Protein AF-A0A525DCR3-F1 (afdb_monomer)

Mean predicted aligned error: 10.6 Å

Sequence (416 aa):
MSKVKSFQLIMIAMVILIFFPLIGQSKVKDMDNLKAPDVISIDLPAPPSSNEMPSVDFLHALHNEAADGKCAECHLEKEGTFVFKFKRTDTAPTMELYHDNCISCHIKTGDAGKKSGPLAAECRSCHGRELAPAQTAWKKITFDKSLHALHEQSKDIKPLDTSHTDNCSACHHKFNTKTKQTYYVQGEEESCAYCHKATDADDIRAIRHASHDSCVACHVRLRNQEVAAGPISCKGCHEAGEQAKIKVVKDIPRMKRNQPDEAFMAGMASKSDTPKYLMNPVAFNHKRHETTVESCKACHHDTLKKCSECHTPKGDDNGKFVRLEQAMHMGGKSQSCIGCHDNMTRNADCAGCHDLMPKGRMDDDSCVTCHNIENNRVVIDGKIQKASAKQTVAMRSGKYTRVKTDQIPETVVIGE

Secondary structure (DSSP, 8-state):
--SSHHHHHHHHHHHHTTS---------TTTTTT-SS-EEEE-PPPPTT--PPPPEEEEHHHHHHHTTT-GGGTEEEETTEEEEEET-SSSPP-HHHHHHHHHHHHHHHHHTTS-----TT-HHHHBT------TTS-------HHHHHHHHT-TTS--SSTT-SSSGGGT--EEETTTTEEE--TT----GGGTS-SS-BTTB--HHHHHIIIIIHHHHHHHHTT------SHHHHH-HHHHTTSPPPSS-----SS--SEEEE--BS-SSSS--BSS--EEEEHHHHHHHSS-GGGT-SS-SS-GGGT--TT--GGGTT--HHHHHH-TT-TTSHHHHHHHHTTSHHHHHHHTTS------HHHHHHH--S--SS----HHHHHHHHHHHHHH------PPPGGGS-S------

Nearest PDB structures (foldseek):
  2cvc-assembly1_A  TM=9.173E-01  e=3.046E-35  Nitratidesulfovibrio vulgaris
  1h29-assembly4_D  TM=9.185E-01  e=2.573E-34  Nitratidesulfovibrio vulgaris str. Hildenborough
  1h29-assembly2_B  TM=9.254E-01  e=8.193E-33  Nitratidesulfovibrio vulgaris str. Hildenborough
  1h29-assembly3_C  TM=9.110E-01  e=2.751E-32  Nitratidesulfovibrio vulgaris str. Hildenborough
  1gws-assembly1_A  TM=9.218E-01  e=1.037E-31  Nitratidesulfovibrio vulgaris str. Hildenborough

pLDDT: mean 84.81, std 15.51, range [33.75, 97.25]

Solvent-accessible surface area (backbone atoms only — not comparable to full-atom values): 25406 Å² total; per-residue (Å²): 137,89,83,70,74,68,62,58,56,54,55,54,58,54,54,61,66,72,70,55,73,81,83,77,73,76,70,65,86,61,67,78,75,68,64,44,42,29,70,43,78,51,73,75,87,75,70,102,81,68,92,77,76,54,49,31,69,41,56,50,59,63,52,37,59,76,46,75,64,49,58,74,82,46,27,38,75,56,98,91,33,61,33,97,39,81,75,34,80,89,68,81,90,49,72,64,62,51,51,53,57,53,33,52,50,18,49,56,35,38,76,69,75,42,93,55,63,66,54,87,89,39,57,60,72,44,32,59,47,82,69,78,83,63,84,78,40,66,37,88,72,74,86,37,54,34,58,45,45,57,55,64,70,33,85,84,54,58,34,75,53,82,90,47,93,60,35,60,52,57,76,39,66,45,78,37,86,86,79,74,44,74,46,66,58,90,58,68,72,70,67,64,68,55,75,22,37,92,54,68,51,93,98,38,53,15,36,69,56,51,44,46,63,47,55,35,34,51,20,48,53,33,46,77,69,76,37,93,56,68,61,74,50,49,43,50,50,17,21,62,73,46,49,70,68,55,77,78,55,82,86,65,74,83,85,85,47,85,70,63,57,37,40,62,45,76,46,59,76,45,91,54,100,77,52,41,60,75,53,40,30,26,46,40,59,43,52,61,50,67,71,72,49,70,45,72,54,55,57,38,75,60,50,94,64,66,66,65,82,25,24,30,66,85,29,34,77,86,33,72,51,42,21,32,65,50,53,44,50,34,70,87,33,60,55,10,60,44,9,32,52,63,54,61,36,62,39,82,95,36,24,79,59,58,73,72,47,81,92,65,81,84,51,73,73,63,46,44,74,49,39,60,36,81,71,88,65,73,76,82,53,67,69,58,38,41,49,51,12,44,50,49,51,69,66,58,73,87,75,76,81,73,81,56,68,93,78,48,78,93,75,81,89,84,80,135

Structure (mmCIF, N/CA/C/O backbone):
data_AF-A0A525DCR3-F1
#
_entry.id   AF-A0A525DCR3-F1
#
loop_
_atom_site.group_PDB
_atom_site.id
_atom_site.type_symbol
_atom_site.label_atom_id
_atom_site.label_alt_id
_atom_site.label_comp_id
_atom_site.label_asym_id
_atom_site.label_entity_id
_atom_site.label_seq_id
_atom_site.pdbx_PDB_ins_code
_atom_site.Cartn_x
_atom_site.Cartn_y
_atom_site.Cartn_z
_atom_site.occupancy
_atom_site.B_iso_or_equiv
_atom_site.auth_seq_id
_atom_site.auth_comp_id
_atom_site.auth_asym_id
_atom_site.auth_atom_id
_atom_site.pdbx_PDB_model_num
ATOM 1 N N . MET A 1 1 ? -21.907 -35.421 84.100 1.00 45.78 1 MET A N 1
ATOM 2 C CA . MET A 1 1 ? -22.518 -34.756 82.927 1.00 45.78 1 MET A CA 1
ATOM 3 C C . MET A 1 1 ? -21.871 -33.390 82.718 1.00 45.78 1 MET A C 1
ATOM 5 O O . MET A 1 1 ? -21.637 -32.694 83.690 1.00 45.78 1 MET A O 1
ATOM 9 N N . SER A 1 2 ? -21.625 -33.036 81.452 1.00 52.50 2 SER A N 1
ATOM 10 C CA . SER A 1 2 ? -21.383 -31.674 80.937 1.00 52.50 2 SER A CA 1
ATOM 11 C C . SER A 1 2 ? -20.045 -30.962 81.224 1.00 52.50 2 SER A C 1
ATOM 13 O O . SER A 1 2 ? -20.010 -29.972 81.939 1.00 52.50 2 SER A O 1
ATOM 15 N N . LYS A 1 3 ? -18.953 -31.392 80.569 1.00 49.06 3 LYS A N 1
ATOM 16 C CA . LYS A 1 3 ? -17.838 -30.494 80.157 1.00 49.06 3 LYS A CA 1
ATOM 17 C C . LYS A 1 3 ? -17.205 -30.840 78.796 1.00 49.06 3 LYS A C 1
ATOM 19 O O . LYS A 1 3 ? -16.186 -30.272 78.429 1.00 49.06 3 LYS A O 1
ATOM 24 N N . VAL A 1 4 ? -17.809 -31.742 78.017 1.00 47.81 4 VAL A N 1
ATOM 25 C CA . VAL A 1 4 ? -17.211 -32.237 76.756 1.00 47.81 4 VAL A CA 1
ATOM 26 C C . VAL A 1 4 ? -17.788 -31.545 75.509 1.00 47.81 4 VAL A C 1
ATOM 28 O O . VAL A 1 4 ? -17.192 -31.600 74.441 1.00 47.81 4 VAL A O 1
ATOM 31 N N . LYS A 1 5 ? -18.907 -30.814 75.622 1.00 50.34 5 LYS A N 1
ATOM 32 C CA . LYS A 1 5 ? -19.602 -30.264 74.443 1.00 50.34 5 LYS A CA 1
ATOM 33 C C . LYS A 1 5 ? -19.090 -28.908 73.936 1.00 50.34 5 LYS A C 1
ATOM 35 O O . LYS A 1 5 ? -19.353 -28.587 72.787 1.00 50.34 5 LYS A O 1
ATOM 40 N N . SER A 1 6 ? -18.328 -28.138 74.716 1.00 50.34 6 SER A N 1
ATOM 41 C CA . SER A 1 6 ? -17.858 -26.808 74.270 1.00 50.34 6 SER A CA 1
ATOM 42 C C . SER A 1 6 ? -16.512 -26.836 73.539 1.00 50.34 6 SER A C 1
ATOM 44 O O . SER A 1 6 ? -16.270 -25.989 72.687 1.00 50.34 6 SER A O 1
ATOM 46 N N . PHE A 1 7 ? -15.650 -27.823 73.808 1.00 46.12 7 PHE A N 1
ATOM 47 C CA . PHE A 1 7 ? -14.313 -27.884 73.198 1.00 46.12 7 PHE A CA 1
ATOM 48 C C . PHE A 1 7 ? -14.330 -28.490 71.782 1.00 46.12 7 PHE A C 1
ATOM 50 O O . PHE A 1 7 ? -13.543 -28.099 70.924 1.00 46.12 7 PHE A O 1
ATOM 57 N N . GLN A 1 8 ? -15.281 -29.388 71.497 1.00 47.97 8 GLN A N 1
ATOM 58 C CA . GLN A 1 8 ? -15.449 -29.966 70.157 1.00 47.97 8 GLN A CA 1
ATOM 59 C C . GLN A 1 8 ? -16.068 -28.985 69.148 1.00 47.97 8 GLN A C 1
ATOM 61 O O . GLN A 1 8 ? -15.771 -29.073 67.962 1.00 47.97 8 GLN A O 1
ATOM 66 N N . LEU A 1 9 ? -16.866 -28.012 69.600 1.00 47.09 9 LEU A N 1
ATOM 67 C CA . LEU A 1 9 ? -17.464 -26.997 68.723 1.00 47.09 9 LEU A CA 1
ATOM 68 C C . LEU A 1 9 ? -16.452 -25.931 68.262 1.00 47.09 9 LEU A C 1
ATOM 70 O O . LEU A 1 9 ? -16.551 -25.451 67.137 1.00 47.09 9 LEU A O 1
ATOM 74 N N . ILE A 1 10 ? -15.437 -25.621 69.075 1.00 53.34 10 ILE A N 1
ATOM 75 C CA . ILE A 1 10 ? -14.382 -24.656 68.714 1.00 53.34 10 ILE A CA 1
ATOM 76 C C . ILE A 1 10 ? -13.369 -25.284 67.740 1.00 53.34 10 ILE A C 1
ATOM 78 O O . ILE A 1 10 ? -12.943 -24.632 66.788 1.00 53.34 10 ILE A O 1
ATOM 82 N N . MET A 1 11 ? -13.053 -26.574 67.900 1.00 47.81 11 MET A N 1
ATOM 83 C CA . MET A 1 11 ? -12.156 -27.285 66.977 1.00 47.81 11 MET A CA 1
ATOM 84 C C . MET A 1 11 ? -12.789 -27.543 65.600 1.00 47.81 11 MET A C 1
ATOM 86 O O . MET A 1 11 ? -12.083 -27.515 64.598 1.00 47.81 11 MET A O 1
ATOM 90 N N . ILE A 1 12 ? -14.113 -27.718 65.510 1.00 51.06 12 ILE A N 1
ATOM 91 C CA . ILE A 1 12 ? -14.799 -27.862 64.212 1.00 51.06 12 ILE A CA 1
ATOM 92 C C . ILE A 1 12 ? -14.882 -26.511 63.474 1.00 51.06 12 ILE A C 1
ATOM 94 O O . ILE A 1 12 ? -14.723 -26.475 62.256 1.00 51.06 12 ILE A O 1
ATOM 98 N N . ALA A 1 13 ? -15.025 -25.389 64.189 1.00 48.31 13 ALA A N 1
ATOM 99 C CA . ALA A 1 13 ? -15.020 -24.056 63.578 1.00 48.31 13 ALA A CA 1
ATOM 100 C C . ALA A 1 13 ? -13.627 -23.622 63.068 1.00 48.31 13 ALA A C 1
ATOM 102 O O . ALA A 1 13 ? -13.536 -22.958 62.036 1.00 48.31 13 ALA A O 1
ATOM 103 N N . MET A 1 14 ? -12.536 -24.036 63.729 1.00 43.97 14 MET A N 1
ATOM 104 C CA . MET A 1 14 ? -11.166 -23.743 63.273 1.00 43.97 14 MET A CA 1
ATOM 105 C C . MET A 1 14 ? -10.693 -24.634 62.115 1.00 43.97 14 MET A C 1
ATOM 107 O O . MET A 1 14 ? -9.896 -24.184 61.297 1.00 43.97 14 MET A O 1
ATOM 111 N N . VAL A 1 15 ? -11.201 -25.864 61.986 1.00 46.16 15 VAL A N 1
ATOM 112 C CA . VAL A 1 15 ? -10.828 -26.760 60.873 1.00 46.16 15 VAL A CA 1
ATOM 113 C C . VAL A 1 15 ? -11.557 -26.396 59.571 1.00 46.16 15 VAL A C 1
ATOM 115 O O . VAL A 1 15 ? -10.996 -26.567 58.491 1.00 46.16 15 VAL A O 1
ATOM 118 N N . ILE A 1 16 ? -12.749 -25.792 59.644 1.00 43.72 16 ILE A N 1
ATOM 119 C CA . ILE A 1 16 ? -13.469 -25.296 58.455 1.00 43.72 16 ILE A CA 1
ATOM 120 C C . ILE A 1 16 ? -12.818 -24.020 57.879 1.00 43.72 16 ILE A C 1
ATOM 122 O O . ILE A 1 16 ? -12.911 -23.775 56.680 1.00 43.72 16 ILE A O 1
ATOM 126 N N . LEU A 1 17 ? -12.075 -23.254 58.686 1.00 40.06 17 LEU A N 1
ATOM 127 C CA . LEU A 1 17 ? -11.339 -22.060 58.239 1.00 40.06 17 LEU A CA 1
ATOM 128 C C . LEU A 1 17 ? -9.951 -22.356 57.638 1.00 40.06 17 LEU A C 1
ATOM 130 O O . LEU A 1 17 ? -9.382 -21.482 56.992 1.00 40.06 17 LEU A O 1
ATOM 134 N N . ILE A 1 18 ? -9.420 -23.574 57.803 1.00 44.88 18 ILE A N 1
ATOM 135 C CA . ILE A 1 18 ? -8.094 -23.976 57.284 1.00 44.88 18 ILE A CA 1
ATOM 136 C C . ILE A 1 18 ? -8.206 -24.786 55.972 1.00 44.88 18 ILE A C 1
ATOM 138 O O . ILE A 1 18 ? -7.222 -24.932 55.251 1.00 44.88 18 ILE A O 1
ATOM 142 N N . PHE A 1 19 ? -9.409 -25.247 55.601 1.00 35.41 19 PHE A N 1
ATOM 143 C CA . PHE A 1 19 ? -9.657 -26.008 54.363 1.00 35.41 19 PHE A CA 1
ATOM 144 C C . PHE A 1 19 ? -10.362 -25.238 53.238 1.00 35.41 19 PHE A C 1
ATOM 146 O O . PHE A 1 19 ? -10.588 -25.807 52.171 1.00 35.41 19 PHE A O 1
ATOM 153 N N . PHE A 1 20 ? -10.658 -23.950 53.419 1.00 35.41 20 PHE A N 1
ATOM 154 C CA . PHE A 1 20 ? -10.945 -23.070 52.289 1.00 35.41 20 PHE A CA 1
ATOM 155 C C . PHE A 1 20 ? -9.651 -22.361 51.892 1.00 35.41 20 PHE A C 1
ATOM 157 O O . PHE A 1 20 ? -9.310 -21.345 52.503 1.00 35.41 20 PHE A O 1
ATOM 164 N N . PRO A 1 21 ? -8.910 -22.838 50.871 1.00 36.47 21 PRO A N 1
ATOM 165 C CA . PRO A 1 21 ? -8.009 -21.924 50.200 1.00 36.47 21 PRO A CA 1
ATOM 166 C C . PRO A 1 21 ? -8.876 -20.755 49.732 1.00 36.47 21 PRO A C 1
ATOM 168 O O . PRO A 1 21 ? -9.970 -20.957 49.202 1.00 36.47 21 PRO A O 1
ATOM 171 N N . LEU A 1 22 ? -8.409 -19.533 49.960 1.00 39.28 22 LEU A N 1
ATOM 172 C CA . LEU A 1 22 ? -8.859 -18.359 49.230 1.00 39.28 22 LEU A CA 1
ATOM 173 C C . LEU A 1 22 ? -8.800 -18.691 47.730 1.00 39.28 22 LEU A C 1
ATOM 175 O O . LEU A 1 22 ? -7.781 -18.487 47.073 1.00 39.28 22 LEU A O 1
ATOM 179 N N . ILE A 1 23 ? -9.898 -19.196 47.163 1.00 43.12 23 ILE A N 1
ATOM 180 C CA . ILE A 1 23 ? -10.112 -19.260 45.717 1.00 43.12 23 ILE A CA 1
ATOM 181 C C . ILE A 1 23 ? -10.547 -17.852 45.294 1.00 43.12 23 ILE A C 1
ATOM 183 O O . ILE A 1 23 ? -11.660 -17.599 44.855 1.00 43.12 23 ILE A O 1
ATOM 187 N N . GLY A 1 24 ? -9.629 -16.910 45.499 1.00 33.75 24 GLY A N 1
ATOM 188 C CA . GLY A 1 24 ? -9.597 -15.588 44.893 1.00 33.75 24 GLY A CA 1
ATOM 189 C C . GLY A 1 24 ? -8.507 -15.512 43.825 1.00 33.75 24 GLY A C 1
ATOM 190 O O . GLY A 1 24 ? -8.069 -14.429 43.475 1.00 33.75 24 GLY A O 1
ATOM 191 N N . GLN A 1 25 ? -8.040 -16.649 43.303 1.00 41.22 25 GLN A N 1
ATOM 192 C CA . GLN A 1 25 ? -7.323 -16.700 42.031 1.00 41.22 25 GLN A CA 1
ATOM 193 C C . GLN A 1 25 ? -8.278 -17.203 40.953 1.00 41.22 25 GLN A C 1
ATOM 195 O O . GLN A 1 25 ? -8.154 -18.318 40.455 1.00 41.22 25 GLN A O 1
ATOM 200 N N . SER A 1 26 ? -9.249 -16.374 40.569 1.00 35.09 26 SER A N 1
ATOM 201 C CA . SER A 1 26 ? -9.960 -16.609 39.314 1.00 35.09 26 SER A CA 1
ATOM 202 C C . SER A 1 26 ? -9.146 -15.994 38.177 1.00 35.09 26 SER A C 1
ATOM 204 O O . SER A 1 26 ? -9.480 -14.945 37.628 1.00 35.09 26 SER A O 1
ATOM 206 N N . LYS A 1 27 ? -8.043 -16.671 37.817 1.00 37.91 27 LYS A N 1
ATOM 207 C CA . LYS A 1 27 ? -7.437 -16.490 36.494 1.00 37.91 27 LYS A CA 1
ATOM 208 C C . LYS A 1 27 ? -8.578 -16.554 35.485 1.00 37.91 27 LYS A C 1
ATOM 210 O O . LYS A 1 27 ? -9.334 -17.528 35.455 1.00 37.91 27 LYS A O 1
ATOM 215 N N . VAL A 1 28 ? -8.740 -15.485 34.714 1.00 38.00 28 VAL A N 1
ATOM 216 C CA . VAL A 1 28 ? -9.577 -15.491 33.520 1.00 38.00 28 VAL A CA 1
ATOM 217 C C . VAL A 1 28 ? -9.112 -16.692 32.696 1.00 38.00 28 VAL A C 1
ATOM 219 O O . VAL A 1 28 ? -7.969 -16.735 32.240 1.00 38.00 28 VAL A O 1
ATOM 222 N N . LYS A 1 29 ? -9.971 -17.716 32.615 1.00 36.06 29 LYS A N 1
ATOM 223 C CA . LYS A 1 29 ? -9.849 -18.792 31.633 1.00 36.06 29 LYS A CA 1
ATOM 224 C C . LYS A 1 29 ? -9.710 -18.075 30.287 1.00 36.06 29 LYS A C 1
ATOM 226 O O . LYS A 1 29 ? -10.564 -17.250 29.983 1.00 36.06 29 LYS A O 1
ATOM 231 N N . ASP A 1 30 ? -8.606 -18.329 29.590 1.00 38.97 30 ASP A N 1
ATOM 232 C CA . ASP A 1 30 ? -8.216 -17.751 28.293 1.00 38.97 30 ASP A CA 1
ATOM 233 C C . ASP A 1 30 ? -7.488 -16.391 28.245 1.00 38.97 30 ASP A C 1
ATOM 235 O O . ASP A 1 30 ? -7.489 -15.723 27.214 1.00 38.97 30 ASP A O 1
ATOM 239 N N . MET A 1 31 ? -6.698 -16.020 29.264 1.00 44.38 31 MET A N 1
ATOM 240 C CA . MET A 1 31 ? -5.664 -14.978 29.049 1.00 44.38 31 MET A CA 1
ATOM 241 C C . MET A 1 31 ? -4.563 -15.378 28.053 1.00 44.38 31 MET A C 1
ATOM 243 O O . MET A 1 31 ? -3.855 -14.510 27.542 1.00 44.38 31 MET A O 1
ATOM 247 N N . ASP A 1 32 ? -4.421 -16.670 27.751 1.00 41.34 32 ASP A N 1
ATOM 248 C CA . ASP A 1 32 ? -3.454 -17.153 26.762 1.00 41.34 32 ASP A CA 1
ATOM 249 C C . ASP A 1 32 ? -3.930 -16.968 25.308 1.00 41.34 32 ASP A C 1
ATOM 251 O O . ASP A 1 32 ? -3.086 -16.851 24.423 1.00 41.34 32 ASP A O 1
ATOM 255 N N . ASN A 1 33 ? -5.243 -16.815 25.065 1.00 45.06 33 ASN A N 1
ATOM 256 C CA . ASN A 1 33 ? -5.822 -16.506 23.744 1.00 45.06 33 ASN A CA 1
ATOM 257 C C . ASN A 1 33 ? -5.918 -14.997 23.443 1.00 45.06 33 ASN A C 1
ATOM 259 O O . ASN A 1 33 ? -6.182 -14.613 22.306 1.00 45.06 33 ASN A O 1
ATOM 263 N N . LEU A 1 34 ? -5.664 -14.129 24.429 1.00 50.31 34 LEU A N 1
ATOM 264 C CA . LEU A 1 34 ? -5.634 -12.663 24.274 1.00 50.31 34 LEU A CA 1
ATOM 265 C C . LEU A 1 34 ? -4.291 -12.136 23.730 1.00 50.31 34 LEU A C 1
ATOM 267 O O . LEU A 1 34 ? -4.058 -10.929 23.681 1.00 50.31 34 LEU A O 1
ATOM 271 N N . LYS A 1 35 ? -3.397 -13.046 23.331 1.00 58.66 35 LYS A N 1
ATOM 272 C CA . LYS A 1 35 ? -2.045 -12.772 22.831 1.00 58.66 35 LYS A CA 1
ATOM 273 C C . LYS A 1 35 ? -2.032 -12.760 21.297 1.00 58.66 35 LYS A C 1
ATOM 275 O O . LYS A 1 35 ? -1.433 -13.619 20.663 1.00 58.66 35 LYS A O 1
ATOM 280 N N . ALA A 1 36 ? -2.719 -11.794 20.696 1.00 62.12 36 ALA A N 1
ATOM 281 C CA . ALA A 1 36 ? -2.672 -11.486 19.260 1.00 62.12 36 ALA A CA 1
ATOM 282 C C . ALA A 1 36 ? -2.942 -9.965 19.071 1.00 62.12 36 ALA A C 1
ATOM 284 O O . ALA A 1 36 ? -2.998 -9.293 20.095 1.00 62.12 36 ALA A O 1
ATOM 285 N N . PRO A 1 37 ? -2.989 -9.361 17.860 1.00 70.44 37 PRO A N 1
ATOM 286 C CA . PRO A 1 37 ? -2.609 -7.957 17.547 1.00 70.44 37 PRO A CA 1
ATOM 287 C C . PRO A 1 37 ? -3.405 -6.794 18.195 1.00 70.44 37 PRO A C 1
ATOM 289 O O . PRO A 1 37 ? -3.387 -5.675 17.683 1.00 70.44 37 PRO A O 1
ATOM 292 N N . ASP A 1 38 ? -4.103 -7.027 19.298 1.00 81.06 38 ASP A N 1
ATOM 293 C CA . ASP A 1 38 ? -5.089 -6.155 19.929 1.00 81.06 38 ASP A CA 1
ATOM 294 C C . ASP A 1 38 ? -4.525 -5.298 21.087 1.00 81.06 38 ASP A C 1
ATOM 296 O O . ASP A 1 38 ? -5.293 -4.650 21.800 1.00 81.06 38 ASP A O 1
ATOM 300 N N . VAL A 1 39 ? -3.201 -5.284 21.299 1.00 85.81 39 VAL A N 1
ATOM 301 C CA . VAL A 1 39 ? -2.548 -4.426 22.306 1.00 85.81 39 VAL A CA 1
ATOM 302 C C . VAL A 1 39 ? -2.349 -3.016 21.748 1.00 85.81 39 VAL A C 1
ATOM 304 O O . VAL A 1 39 ? -1.711 -2.823 20.711 1.00 85.81 39 VAL A O 1
ATOM 307 N N . ILE A 1 40 ? -2.861 -2.014 22.458 1.00 88.19 40 ILE A N 1
ATOM 308 C CA . ILE A 1 40 ? -2.680 -0.594 22.160 1.00 88.19 40 ILE A CA 1
ATOM 309 C C . ILE A 1 40 ? -1.888 0.028 23.305 1.00 88.19 40 ILE A C 1
ATOM 311 O O . ILE A 1 40 ? -2.400 0.124 24.414 1.00 88.19 40 ILE A O 1
ATOM 315 N N . SER A 1 41 ? -0.669 0.493 23.030 1.00 88.25 41 SER A N 1
ATOM 316 C CA . SER A 1 41 ? 0.060 1.301 24.009 1.00 88.25 41 SER A CA 1
ATOM 317 C C . SER A 1 41 ? -0.476 2.731 23.983 1.00 88.25 41 SER A C 1
ATOM 319 O O . SER A 1 41 ? -0.484 3.386 22.932 1.00 88.25 41 SER A O 1
ATOM 321 N N . ILE A 1 42 ? -0.998 3.177 25.122 1.00 89.38 42 ILE A N 1
ATOM 322 C CA . ILE A 1 42 ? -1.482 4.533 25.359 1.00 89.38 42 ILE A CA 1
ATOM 323 C C . ILE A 1 42 ? -0.344 5.291 26.028 1.00 89.38 42 ILE A C 1
ATOM 325 O O . ILE A 1 42 ? -0.045 5.079 27.205 1.00 89.38 42 ILE A O 1
ATOM 329 N N . ASP A 1 43 ? 0.273 6.167 25.247 1.00 86.75 43 ASP A N 1
ATOM 330 C CA . ASP A 1 43 ? 1.349 7.044 25.679 1.00 86.75 43 ASP A CA 1
ATOM 331 C C . ASP A 1 43 ? 0.970 8.486 25.332 1.00 86.75 43 ASP A C 1
ATOM 333 O O . ASP A 1 43 ? 0.654 8.799 24.177 1.00 86.75 43 ASP A O 1
ATOM 337 N N . LEU A 1 44 ? 0.887 9.335 26.354 1.00 82.94 44 LEU A N 1
ATOM 338 C CA . LEU A 1 44 ? 0.516 10.736 26.196 1.00 82.94 44 LEU A CA 1
ATOM 339 C C . LEU A 1 44 ? 1.796 11.575 26.134 1.00 82.94 44 LEU A C 1
ATOM 341 O O . LEU A 1 44 ? 2.689 11.348 26.945 1.00 82.94 44 LEU A O 1
ATOM 345 N N . PRO A 1 45 ? 1.889 12.574 25.236 1.00 70.81 45 PRO A N 1
ATOM 346 C CA . PRO A 1 45 ? 3.046 13.456 25.209 1.00 70.81 45 PRO A CA 1
ATOM 347 C C . PRO A 1 45 ? 3.196 14.154 26.564 1.00 70.81 45 PRO A C 1
ATOM 349 O O . PRO A 1 45 ? 2.260 14.806 27.035 1.00 70.81 45 PRO A O 1
ATOM 352 N N . ALA A 1 46 ? 4.358 13.999 27.194 1.00 59.19 46 ALA A N 1
ATOM 353 C CA . ALA A 1 46 ? 4.586 14.517 28.530 1.00 59.19 46 ALA A CA 1
ATOM 354 C C . ALA A 1 46 ? 4.673 16.055 28.555 1.00 59.19 46 ALA A C 1
ATOM 356 O O . ALA A 1 46 ? 5.280 16.661 27.663 1.00 59.19 46 ALA A O 1
ATOM 357 N N . PRO A 1 47 ? 4.105 16.721 29.579 1.00 56.34 47 PRO A N 1
ATOM 358 C CA . PRO A 1 47 ? 4.438 18.108 29.864 1.00 56.34 47 PRO A CA 1
ATOM 359 C C . PRO A 1 47 ? 5.898 18.215 30.358 1.00 56.34 47 PRO A C 1
ATOM 361 O O . PRO A 1 47 ? 6.415 17.265 30.940 1.00 56.34 47 PRO A O 1
ATOM 364 N N . PRO A 1 48 ? 6.567 19.373 30.208 1.00 50.34 48 PRO A N 1
ATOM 365 C CA . PRO A 1 48 ? 8.023 19.510 30.387 1.00 50.34 48 PRO A CA 1
ATOM 366 C C . PRO A 1 48 ? 8.607 19.227 31.788 1.00 50.34 48 PRO A C 1
ATOM 368 O O . PRO A 1 48 ? 9.797 19.459 31.987 1.00 50.34 48 PRO A O 1
ATOM 371 N N . SER A 1 49 ? 7.814 18.829 32.790 1.00 55.91 49 SER A N 1
ATOM 372 C CA . SER A 1 49 ? 8.211 18.945 34.201 1.00 55.91 49 SER A CA 1
ATOM 373 C C . SER A 1 49 ? 7.704 17.863 35.171 1.00 55.91 49 SER A C 1
ATOM 375 O O . SER A 1 49 ? 7.546 18.180 36.350 1.00 55.91 49 SER A O 1
ATOM 377 N N . SER A 1 50 ? 7.423 16.616 34.770 1.00 55.47 50 SER A N 1
ATOM 378 C CA . SER A 1 50 ? 6.880 15.622 35.725 1.00 55.47 50 SER A CA 1
ATOM 379 C C . SER A 1 50 ? 7.566 14.258 35.739 1.00 55.47 50 SER A C 1
ATOM 381 O O . SER A 1 50 ? 7.977 13.753 34.706 1.00 55.47 50 SER A O 1
ATOM 383 N N . ASN A 1 51 ? 7.599 13.648 36.933 1.00 60.72 51 ASN A N 1
ATOM 384 C CA . ASN A 1 51 ? 7.802 12.213 37.149 1.00 60.72 51 ASN A CA 1
ATOM 385 C C . ASN A 1 51 ? 6.758 11.421 36.344 1.00 60.72 51 ASN A C 1
ATOM 387 O O . ASN A 1 51 ? 5.609 11.289 36.770 1.00 60.72 51 ASN A O 1
ATOM 391 N N . GLU A 1 52 ? 7.154 10.925 35.179 1.00 71.44 52 GLU A N 1
ATOM 392 C CA . GLU A 1 52 ? 6.289 10.170 34.277 1.00 71.44 52 GLU A CA 1
ATOM 393 C C . GLU A 1 52 ? 6.059 8.743 34.791 1.00 71.44 52 GLU A C 1
ATOM 395 O O . GLU A 1 52 ? 6.992 8.022 35.155 1.00 71.44 52 GLU A O 1
ATOM 400 N N . MET A 1 53 ? 4.792 8.326 34.814 1.00 81.25 53 MET A N 1
ATOM 401 C CA . MET A 1 53 ? 4.442 6.913 34.921 1.00 81.25 53 MET A CA 1
ATOM 402 C C . MET A 1 53 ? 4.598 6.271 33.533 1.00 81.25 53 MET A C 1
ATOM 404 O O . MET A 1 53 ? 4.295 6.932 32.541 1.00 81.25 53 MET A O 1
ATOM 408 N N . PRO A 1 54 ? 5.016 4.997 33.430 1.00 87.00 54 PRO A N 1
ATOM 409 C CA . PRO A 1 54 ? 5.132 4.329 32.133 1.00 87.00 54 PRO A CA 1
ATOM 410 C C . PRO A 1 54 ? 3.797 4.277 31.373 1.00 87.00 54 PRO A C 1
ATOM 412 O O . PRO A 1 54 ? 2.730 4.408 31.983 1.00 87.00 54 PRO A O 1
ATOM 415 N N . SER A 1 55 ? 3.845 4.021 30.063 1.00 88.75 55 SER A N 1
ATOM 416 C CA . SER A 1 55 ? 2.649 3.890 29.222 1.00 88.75 55 SER A CA 1
ATOM 417 C C . SER A 1 55 ? 1.676 2.813 29.727 1.00 88.75 55 SER A C 1
ATOM 419 O O . SER A 1 55 ? 2.025 1.918 30.511 1.00 88.75 55 SER A O 1
ATOM 421 N N . VAL A 1 56 ? 0.421 2.922 29.286 1.00 90.06 56 VAL A N 1
ATOM 422 C CA . VAL A 1 56 ? -0.642 1.964 29.612 1.00 90.06 56 VAL A CA 1
ATOM 423 C C . VAL A 1 56 ? -0.895 1.063 28.414 1.00 90.06 56 VAL A C 1
ATOM 425 O O . VAL A 1 56 ? -1.355 1.524 27.370 1.00 90.06 56 VAL A O 1
ATOM 428 N N . ASP A 1 57 ? -0.659 -0.234 28.577 1.00 87.62 57 ASP A N 1
ATOM 429 C CA . ASP A 1 57 ? -0.975 -1.218 27.545 1.00 87.62 57 ASP A CA 1
ATOM 430 C C . ASP A 1 57 ? -2.429 -1.697 27.661 1.00 87.62 57 ASP A C 1
ATOM 432 O O . ASP A 1 57 ? -2.819 -2.446 28.566 1.00 87.62 57 ASP A O 1
ATOM 436 N N . PHE A 1 58 ? -3.242 -1.271 26.699 1.00 89.75 58 PHE A N 1
ATOM 437 C CA . PHE A 1 58 ? -4.674 -1.521 26.621 1.00 89.75 58 PHE A CA 1
ATOM 438 C C . PHE A 1 58 ? -4.994 -2.716 25.715 1.00 89.75 58 PHE A C 1
ATOM 440 O O . PHE A 1 58 ? -4.599 -2.754 24.552 1.00 89.75 58 PHE A O 1
ATOM 447 N N . LEU A 1 59 ? -5.752 -3.689 26.229 1.00 88.88 59 LEU A N 1
ATOM 448 C CA . LEU A 1 59 ? -6.179 -4.879 25.481 1.00 88.88 59 LEU A CA 1
ATOM 449 C C . LEU A 1 59 ? -7.528 -4.622 24.797 1.00 88.88 59 LEU A C 1
ATOM 451 O O . LEU A 1 59 ? -8.578 -4.808 25.415 1.00 88.88 59 LEU A O 1
ATOM 455 N N . HIS A 1 60 ? -7.522 -4.197 23.534 1.00 91.81 60 HIS A N 1
ATOM 456 C CA . HIS A 1 60 ? -8.738 -3.744 22.854 1.00 91.81 60 HIS A CA 1
ATOM 457 C C . HIS A 1 60 ? -9.774 -4.860 22.656 1.00 91.81 60 HIS A C 1
ATOM 459 O O . HIS A 1 60 ? -10.961 -4.634 22.874 1.00 91.81 60 HIS A O 1
ATOM 465 N N . ALA A 1 61 ? -9.347 -6.077 22.306 1.00 88.69 61 ALA A N 1
ATOM 466 C CA . ALA A 1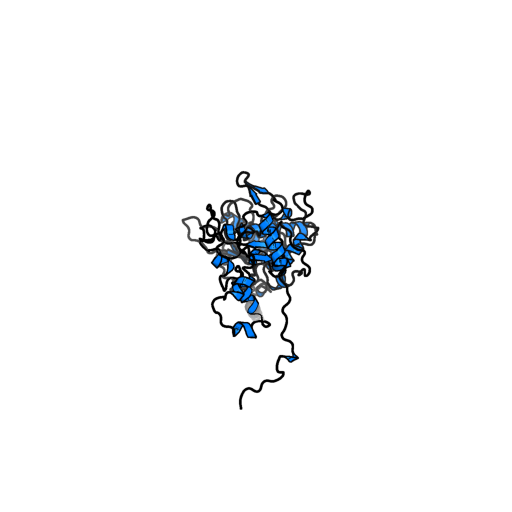 61 ? -10.256 -7.215 22.140 1.00 88.69 61 ALA A CA 1
ATOM 467 C C . ALA A 1 61 ? -10.985 -7.579 23.442 1.00 88.69 61 ALA A C 1
ATOM 469 O O . ALA A 1 61 ? -12.201 -7.749 23.424 1.00 88.69 61 ALA A O 1
ATOM 470 N N . LEU A 1 62 ? -10.263 -7.607 24.570 1.00 89.19 62 LEU A N 1
ATOM 471 C CA . LEU A 1 62 ? -10.843 -7.886 25.886 1.00 89.19 62 LEU A CA 1
ATOM 472 C C . LEU A 1 62 ? -11.911 -6.852 26.263 1.00 89.19 62 LEU A C 1
ATOM 474 O O . LEU A 1 62 ? -12.981 -7.212 26.744 1.00 89.19 62 LEU A O 1
ATOM 478 N N . HIS A 1 63 ? -11.633 -5.567 26.028 1.00 93.38 63 HIS A N 1
ATOM 479 C CA . HIS A 1 63 ? -12.599 -4.506 26.317 1.00 93.38 63 HIS A CA 1
ATOM 480 C C . HIS A 1 63 ? -13.802 -4.564 25.379 1.00 93.38 63 HIS A C 1
ATOM 482 O O . HIS A 1 63 ? -14.927 -4.358 25.819 1.00 93.38 63 HIS A O 1
ATOM 488 N N . ASN A 1 64 ? -13.586 -4.878 24.102 1.00 91.38 64 ASN A N 1
ATOM 489 C CA . ASN A 1 64 ? -14.676 -5.029 23.149 1.00 91.38 64 ASN A CA 1
ATOM 490 C C . ASN A 1 64 ? -15.591 -6.214 23.504 1.00 91.38 64 ASN A C 1
ATOM 492 O O . ASN A 1 64 ? -16.805 -6.091 23.378 1.00 91.38 64 ASN A O 1
ATOM 496 N N . GLU A 1 65 ? -15.032 -7.331 23.978 1.00 90.62 65 GLU A N 1
ATOM 497 C CA . GLU A 1 65 ? -15.803 -8.469 24.498 1.00 90.62 65 GLU A CA 1
ATOM 498 C C . GLU A 1 65 ? -16.597 -8.078 25.751 1.00 90.62 65 GLU A C 1
ATOM 500 O O . GLU A 1 65 ? -17.801 -8.305 25.809 1.00 90.62 65 GLU A O 1
ATOM 505 N N . ALA A 1 66 ? -15.957 -7.409 26.717 1.00 91.69 66 ALA A N 1
ATOM 506 C CA . ALA A 1 66 ? -16.617 -6.956 27.943 1.00 91.69 66 ALA A CA 1
ATOM 507 C C . ALA A 1 66 ? -17.723 -5.909 27.697 1.00 91.69 66 ALA A C 1
ATOM 509 O O . ALA A 1 66 ? -18.659 -5.802 28.490 1.00 91.69 66 ALA A O 1
ATOM 510 N N . ALA A 1 67 ? -17.618 -5.141 26.609 1.00 91.50 67 ALA A N 1
ATOM 511 C CA . ALA A 1 67 ? -18.602 -4.148 26.185 1.00 91.50 67 ALA A CA 1
ATOM 512 C C . ALA A 1 67 ? -19.684 -4.713 25.243 1.00 91.50 67 ALA A C 1
ATOM 514 O O . ALA A 1 67 ? -20.455 -3.937 24.675 1.00 91.50 67 ALA A O 1
ATOM 515 N N . ASP A 1 68 ? -19.739 -6.033 25.031 1.00 90.12 68 ASP A N 1
ATOM 516 C CA . ASP A 1 68 ? -20.653 -6.690 24.086 1.00 90.12 68 ASP A CA 1
ATOM 517 C C . ASP A 1 68 ? -20.576 -6.094 22.660 1.00 90.12 68 ASP A C 1
ATOM 519 O O . ASP A 1 68 ? -21.579 -5.974 21.956 1.00 90.12 68 ASP A O 1
ATOM 523 N N . GLY A 1 69 ? -19.388 -5.650 22.234 1.00 86.81 69 GLY A N 1
ATOM 524 C CA . GLY A 1 69 ? -19.162 -5.037 20.923 1.00 86.81 69 GLY A CA 1
ATOM 525 C C . GLY A 1 69 ? -19.691 -3.606 20.755 1.00 86.81 69 GLY A C 1
ATOM 526 O O . GLY A 1 69 ? -19.702 -3.091 19.636 1.00 86.81 69 GLY A O 1
ATOM 527 N N . LYS A 1 70 ? -20.139 -2.938 21.825 1.00 91.31 70 LYS A N 1
ATOM 528 C CA . LYS A 1 70 ? -20.727 -1.589 21.756 1.00 91.31 70 LYS A CA 1
ATOM 529 C C . LYS A 1 70 ? -19.651 -0.507 21.643 1.00 91.31 70 LYS A C 1
ATOM 531 O O . LYS A 1 70 ? -19.192 0.042 22.641 1.00 91.31 70 LYS A O 1
ATOM 536 N N . CYS A 1 71 ? -19.287 -0.143 20.413 1.00 92.12 71 CYS A N 1
ATOM 537 C CA . CYS A 1 71 ? -18.251 0.864 20.140 1.00 92.12 71 CYS A CA 1
ATOM 538 C C . CYS A 1 71 ? -18.535 2.227 20.804 1.00 92.12 71 CYS A C 1
ATOM 540 O O . CYS A 1 71 ? -17.606 2.881 21.279 1.00 92.12 71 CYS A O 1
ATOM 542 N N . ALA A 1 72 ? -19.811 2.624 20.887 1.00 93.19 72 ALA A N 1
ATOM 543 C CA . ALA A 1 72 ? -20.257 3.891 21.475 1.00 93.19 72 ALA A CA 1
ATOM 544 C C . ALA A 1 72 ? -19.927 4.041 22.975 1.00 93.19 72 ALA A C 1
ATOM 546 O O . ALA A 1 72 ? -19.866 5.157 23.495 1.00 93.19 72 ALA A O 1
ATOM 547 N N . GLU A 1 73 ? -19.642 2.937 23.676 1.00 95.12 73 GLU A N 1
ATOM 548 C CA . GLU A 1 73 ? -19.188 2.981 25.071 1.00 95.12 73 GLU A CA 1
ATOM 549 C C . GLU A 1 73 ? -17.809 3.633 25.215 1.00 95.12 73 GLU A C 1
ATOM 551 O O . GLU A 1 73 ? -17.497 4.141 26.287 1.00 95.12 73 GLU A O 1
ATOM 556 N N . CYS A 1 74 ? -17.001 3.688 24.150 1.00 95.88 74 CYS A N 1
ATOM 557 C CA . CYS A 1 74 ? -15.629 4.210 24.177 1.00 95.88 74 CYS A CA 1
ATOM 558 C C . CYS A 1 74 ? -15.334 5.232 23.071 1.00 95.88 74 CYS A C 1
ATOM 560 O O . CYS A 1 74 ? -14.458 6.077 23.249 1.00 95.88 74 CYS A O 1
ATOM 562 N N . HIS A 1 75 ? -16.049 5.183 21.949 1.00 95.25 75 HIS A N 1
ATOM 563 C CA . HIS A 1 75 ? -15.816 6.022 20.775 1.00 95.25 75 HIS A CA 1
ATOM 564 C C . HIS A 1 75 ? -17.004 6.938 20.508 1.00 95.25 75 HIS A C 1
ATOM 566 O O . HIS A 1 75 ? -18.153 6.508 20.556 1.00 95.25 75 HIS A O 1
ATOM 572 N N . LEU A 1 76 ? -16.716 8.206 20.217 1.00 94.00 76 LEU A N 1
ATOM 573 C CA . LEU A 1 76 ? -17.741 9.189 19.874 1.00 94.00 76 LEU A CA 1
ATOM 574 C C . LEU A 1 76 ? -18.048 9.131 18.380 1.00 94.00 76 LEU A C 1
ATOM 576 O O . LEU A 1 76 ? -17.156 8.869 17.573 1.00 94.00 76 LEU A O 1
ATOM 580 N N . GLU A 1 77 ? -19.290 9.418 18.011 1.00 90.81 77 GLU A N 1
ATOM 581 C CA . GLU A 1 77 ? -19.683 9.560 16.612 1.00 90.81 77 GLU A CA 1
ATOM 582 C C . GLU A 1 77 ? -19.512 11.007 16.135 1.00 90.81 77 GLU A C 1
ATOM 584 O O . GLU A 1 77 ? -19.796 11.965 16.857 1.00 90.81 77 GLU A O 1
ATOM 589 N N . LYS A 1 78 ? -19.052 11.166 14.895 1.00 85.75 78 LYS A N 1
ATOM 590 C CA . LYS A 1 78 ? -18.981 12.435 14.169 1.00 85.75 78 LYS A CA 1
ATOM 591 C C . LYS A 1 78 ? -19.367 12.160 12.721 1.00 85.75 78 LYS A C 1
ATOM 593 O O . LYS A 1 78 ? -18.839 11.234 12.117 1.00 85.75 78 LYS A O 1
ATOM 598 N N . GLU A 1 79 ? -20.304 12.938 12.180 1.00 80.69 79 GLU A N 1
ATOM 599 C CA . GLU A 1 79 ? -20.733 12.829 10.772 1.00 80.69 79 GLU A CA 1
ATOM 600 C C . GLU A 1 79 ? -21.184 11.405 10.369 1.00 80.69 79 GLU A C 1
ATOM 602 O O . GLU A 1 79 ? -20.929 10.937 9.264 1.00 80.69 79 GLU A O 1
ATOM 607 N N . GLY A 1 80 ? -21.860 10.694 11.281 1.00 77.88 80 GLY A N 1
ATOM 608 C CA . GLY A 1 80 ? -22.394 9.350 11.022 1.00 77.88 80 GLY A CA 1
ATOM 609 C C . GLY A 1 80 ? -21.353 8.224 11.036 1.00 77.88 80 GLY A C 1
ATOM 610 O O . GLY A 1 80 ? -21.644 7.123 10.568 1.00 77.88 80 GLY A O 1
ATOM 611 N N . THR A 1 81 ? -20.149 8.475 11.560 1.00 80.94 81 THR A N 1
ATOM 612 C CA . THR A 1 81 ? -19.124 7.448 11.787 1.00 80.94 81 THR A CA 1
ATOM 613 C C . THR A 1 81 ? -18.463 7.587 13.157 1.00 80.94 81 THR A C 1
ATOM 615 O O . THR A 1 81 ? -18.400 8.677 13.723 1.00 80.94 81 THR A O 1
ATOM 618 N N . PHE A 1 82 ? -17.919 6.489 13.685 1.00 90.31 82 PHE A N 1
ATOM 619 C CA . PHE A 1 82 ? -17.096 6.523 14.891 1.00 90.31 82 PHE A CA 1
ATOM 620 C C . PHE A 1 82 ? -15.758 7.218 14.640 1.00 90.31 82 PHE A C 1
ATOM 622 O O . PHE A 1 82 ? -15.107 7.010 13.615 1.00 90.31 82 PHE A O 1
ATOM 629 N N . VAL A 1 83 ? -15.323 7.991 15.631 1.00 91.19 83 VAL A N 1
ATOM 630 C CA . VAL A 1 83 ? -13.960 8.500 15.751 1.00 91.19 83 VAL A CA 1
ATOM 631 C C . VAL A 1 83 ? -13.179 7.546 16.650 1.00 91.19 83 VAL A C 1
ATOM 633 O O . VAL A 1 83 ? -13.491 7.399 17.832 1.00 91.19 83 VAL A O 1
ATOM 636 N N . PHE A 1 84 ? -12.118 6.927 16.125 1.00 92.00 84 PHE A N 1
ATOM 637 C CA . PHE A 1 84 ? -11.326 5.912 16.842 1.00 92.00 84 PHE A CA 1
ATOM 638 C C . PHE A 1 84 ? -10.362 6.488 17.894 1.00 92.00 84 PHE A C 1
ATOM 640 O O . PHE A 1 84 ? -9.334 5.898 18.224 1.00 92.00 84 PHE A O 1
ATOM 647 N N . LYS A 1 85 ? -10.706 7.646 18.458 1.00 92.56 85 LYS A N 1
ATOM 648 C CA . LYS A 1 85 ? -10.074 8.220 19.646 1.00 92.56 85 LYS A CA 1
ATOM 649 C C . LYS A 1 85 ? -10.936 7.879 20.863 1.00 92.56 85 LYS A C 1
ATOM 651 O O . LYS A 1 85 ? -12.160 7.831 20.771 1.00 92.56 85 LYS A O 1
ATOM 656 N N . PHE A 1 86 ? -10.300 7.624 22.001 1.00 95.25 86 PHE A N 1
ATOM 657 C CA . PHE A 1 86 ? -11.010 7.262 23.227 1.00 95.25 86 PHE A CA 1
ATOM 658 C C . PHE A 1 86 ? -11.738 8.479 23.814 1.00 95.25 86 PHE A C 1
ATOM 660 O O . PHE A 1 86 ? -11.089 9.463 24.167 1.00 95.25 86 PHE A O 1
ATOM 667 N N . LYS A 1 87 ? -13.075 8.414 23.879 1.00 94.69 87 LYS A N 1
ATOM 668 C CA . LYS A 1 87 ? -13.983 9.405 24.488 1.00 94.69 87 LYS A CA 1
ATOM 669 C C . LYS A 1 87 ? -13.760 10.855 24.037 1.00 94.69 87 LYS A C 1
ATOM 671 O O . LYS A 1 87 ? -14.041 11.792 24.779 1.00 94.69 87 LYS A O 1
ATOM 676 N N . ARG A 1 88 ? -13.275 11.058 22.808 1.00 93.75 88 ARG A N 1
ATOM 677 C CA . ARG A 1 88 ? -12.998 12.392 22.252 1.00 93.75 88 ARG A CA 1
ATOM 678 C C . ARG A 1 88 ? -13.059 12.428 20.731 1.00 93.75 88 ARG A C 1
ATOM 680 O O . ARG A 1 88 ? -12.927 11.398 20.076 1.00 93.75 88 ARG A O 1
ATOM 687 N N . THR A 1 89 ? -13.184 13.634 20.182 1.00 89.94 89 THR A N 1
ATOM 688 C CA . THR A 1 89 ? -13.085 13.911 18.742 1.00 89.94 89 THR A CA 1
ATOM 689 C C . THR A 1 89 ? -11.806 14.693 18.434 1.00 89.94 89 THR A C 1
ATOM 691 O O . THR A 1 89 ? -10.750 14.102 18.211 1.00 89.94 89 THR A O 1
ATOM 694 N N . ASP A 1 90 ? -11.858 16.019 18.472 1.00 83.25 90 ASP A N 1
ATOM 695 C CA . ASP A 1 90 ? -10.753 16.895 18.065 1.00 83.25 90 ASP A CA 1
ATOM 696 C C . ASP A 1 90 ? -9.960 17.446 19.258 1.00 83.25 90 ASP A C 1
ATOM 698 O O . ASP A 1 90 ? -8.890 18.021 19.078 1.00 83.25 90 ASP A O 1
ATOM 702 N N . THR A 1 91 ? -10.431 17.212 20.485 1.00 86.12 91 THR A N 1
ATOM 703 C CA . THR A 1 91 ? -9.744 17.652 21.702 1.00 86.12 91 THR A CA 1
ATOM 704 C C . THR A 1 91 ? -8.446 16.878 21.933 1.00 86.12 91 THR A C 1
ATOM 706 O O . THR A 1 91 ? -8.334 15.680 21.630 1.00 86.12 91 THR A O 1
ATOM 709 N N . ALA A 1 92 ? -7.442 17.579 22.468 1.00 86.62 92 ALA A N 1
ATOM 710 C CA . ALA A 1 92 ? -6.179 16.976 22.872 1.00 86.62 92 ALA A CA 1
ATOM 711 C C . ALA A 1 92 ? -6.416 15.944 23.990 1.00 86.62 92 ALA A C 1
ATOM 713 O O . ALA A 1 92 ? -7.300 16.140 24.828 1.00 86.62 92 ALA A O 1
ATOM 714 N N . PRO A 1 93 ? -5.671 14.827 24.005 1.00 88.88 93 PRO A N 1
ATOM 715 C CA . PRO A 1 93 ? -5.778 13.868 25.092 1.00 88.88 93 PRO A CA 1
ATOM 716 C C . PRO A 1 93 ? -5.214 14.468 26.389 1.00 88.88 93 PRO A C 1
ATOM 718 O O . PRO A 1 93 ? -4.152 15.086 26.373 1.00 88.88 93 PRO A O 1
ATOM 721 N N . THR A 1 94 ? -5.899 14.256 27.512 1.00 90.50 94 THR A N 1
ATOM 722 C CA . THR A 1 94 ? -5.430 14.657 28.847 1.00 90.50 94 THR A CA 1
ATOM 723 C C . THR A 1 94 ? -5.421 13.458 29.781 1.00 90.50 94 THR A C 1
ATOM 725 O O . THR A 1 94 ? -6.221 12.537 29.622 1.00 90.50 94 THR A O 1
ATOM 728 N N . MET A 1 95 ? -4.530 13.468 30.772 1.00 89.94 95 MET A N 1
ATOM 729 C CA . MET A 1 95 ? -4.480 12.426 31.801 1.00 89.94 95 MET A CA 1
ATOM 730 C C . MET A 1 95 ? -5.835 12.268 32.511 1.00 89.94 95 MET A C 1
ATOM 732 O O . MET A 1 95 ? -6.318 11.151 32.664 1.00 89.94 95 MET A O 1
ATOM 736 N N . GLU A 1 96 ? -6.460 13.389 32.877 1.00 92.38 96 GLU A N 1
ATOM 737 C CA . GLU A 1 96 ? -7.774 13.443 33.528 1.00 92.38 96 GLU A CA 1
ATOM 738 C C . GLU A 1 96 ? -8.852 12.732 32.702 1.00 92.38 96 GLU A C 1
ATOM 740 O O . GLU A 1 96 ? -9.516 11.837 33.212 1.00 92.38 96 GLU A O 1
ATOM 745 N N . LEU A 1 97 ? -8.937 13.005 31.392 1.00 94.50 97 LEU A N 1
ATOM 746 C CA . LEU A 1 97 ? -9.905 12.346 30.511 1.00 94.50 97 LEU A CA 1
ATOM 747 C C . LEU A 1 97 ? -9.761 10.821 30.538 1.00 94.50 97 LEU A C 1
ATOM 749 O O . LEU A 1 97 ? -10.767 10.110 30.562 1.00 94.50 97 LEU A O 1
ATOM 753 N N . TYR A 1 98 ? -8.530 10.307 30.515 1.00 94.88 98 TYR A N 1
ATOM 754 C CA . TYR A 1 98 ? -8.298 8.865 30.555 1.00 94.88 98 TYR A CA 1
ATOM 755 C C . TYR A 1 98 ? -8.617 8.281 31.931 1.00 94.88 98 TYR A C 1
ATOM 757 O O . TYR A 1 98 ? -9.328 7.280 31.999 1.00 94.88 98 TYR A O 1
ATOM 765 N N . HIS A 1 99 ? -8.142 8.893 33.016 1.00 95.12 99 HIS A N 1
ATOM 766 C CA . HIS A 1 99 ? -8.425 8.414 34.368 1.00 95.12 99 HIS A CA 1
ATOM 767 C C . HIS A 1 99 ? -9.926 8.408 34.663 1.00 95.12 99 HIS A C 1
ATOM 769 O O . HIS A 1 99 ? -10.451 7.366 35.054 1.00 95.12 99 HIS A O 1
ATOM 775 N N . ASP A 1 100 ? -10.629 9.503 34.384 1.00 96.31 100 ASP A N 1
ATOM 776 C CA . ASP A 1 100 ? -12.055 9.629 34.675 1.00 96.31 100 ASP A CA 1
ATOM 777 C C . ASP A 1 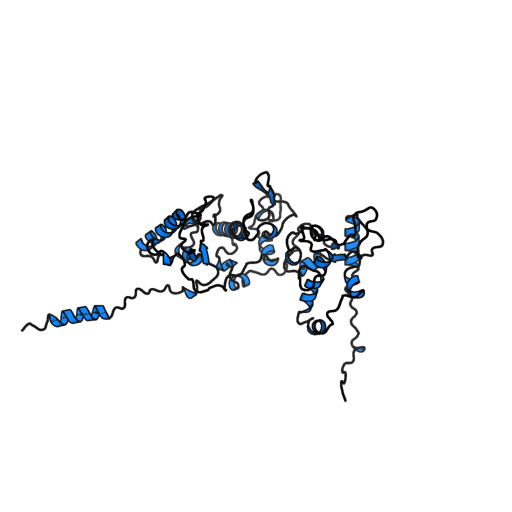100 ? -12.874 8.581 33.926 1.00 96.31 100 ASP A C 1
ATOM 779 O O . ASP A 1 100 ? -13.673 7.865 34.529 1.00 96.31 100 ASP A O 1
ATOM 783 N N . ASN A 1 101 ? -12.658 8.434 32.616 1.00 96.81 101 ASN A N 1
ATOM 784 C CA . ASN A 1 101 ? -13.463 7.522 31.807 1.00 96.81 101 ASN A CA 1
ATOM 785 C C . ASN A 1 101 ? -13.109 6.046 32.046 1.00 96.81 101 ASN A C 1
ATOM 787 O O . ASN A 1 101 ? -14.016 5.213 32.121 1.00 96.81 101 ASN A O 1
ATOM 791 N N . CYS A 1 102 ? -11.822 5.705 32.181 1.00 96.69 102 CYS A N 1
ATOM 792 C CA . CYS A 1 102 ? -11.404 4.325 32.434 1.00 96.69 102 CYS A CA 1
ATOM 793 C C . CYS A 1 102 ? -11.846 3.864 33.828 1.00 96.69 102 CYS A C 1
ATOM 795 O O . CYS A 1 102 ? -12.524 2.844 33.963 1.00 96.69 102 CYS A O 1
ATOM 797 N N . ILE A 1 103 ? -11.512 4.637 34.867 1.00 96.94 103 ILE A N 1
ATOM 798 C CA . ILE A 1 103 ? -11.754 4.242 36.259 1.00 96.94 103 ILE A CA 1
ATOM 799 C C . ILE A 1 103 ? -13.253 4.254 36.566 1.00 96.94 103 ILE A C 1
ATOM 801 O O . ILE A 1 103 ? -13.736 3.321 37.203 1.00 96.94 103 ILE A O 1
ATOM 805 N N . SER A 1 104 ? -14.021 5.232 36.069 1.00 97.00 104 SER A N 1
ATOM 806 C CA . SER A 1 104 ? -15.476 5.259 36.296 1.00 97.00 104 SER A CA 1
ATOM 807 C C . SER A 1 104 ? -16.177 4.031 35.715 1.00 97.00 104 SER A C 1
ATOM 809 O O . SER A 1 104 ? -17.071 3.466 36.348 1.00 97.00 104 SER A O 1
ATOM 811 N N . CYS A 1 105 ? -15.756 3.575 34.529 1.00 96.81 105 CYS A N 1
ATOM 812 C CA . CYS A 1 105 ? -16.277 2.342 33.941 1.00 96.81 105 CYS A CA 1
ATOM 813 C C . CYS A 1 105 ? -15.899 1.118 34.787 1.00 96.81 105 CYS A C 1
ATOM 815 O O . CYS A 1 105 ? -16.747 0.256 35.046 1.00 96.81 105 CYS A O 1
ATOM 817 N N . HIS A 1 106 ? -14.655 1.062 35.272 1.00 97.25 106 HIS A N 1
ATOM 818 C CA . HIS A 1 106 ? -14.203 -0.034 36.122 1.00 97.25 106 HIS A CA 1
ATOM 819 C C . HIS A 1 106 ? -14.958 -0.091 37.460 1.00 97.25 106 HIS A C 1
ATOM 821 O O . HIS A 1 106 ? -15.396 -1.172 37.860 1.00 97.25 106 HIS A O 1
ATOM 827 N N . ILE A 1 107 ? -15.186 1.050 38.116 1.00 96.94 107 ILE A N 1
ATOM 828 C CA . ILE A 1 107 ? -15.973 1.131 39.357 1.00 96.94 107 ILE A CA 1
ATOM 829 C C . ILE A 1 107 ? -17.392 0.623 39.103 1.00 96.94 107 ILE A C 1
ATOM 831 O O . ILE A 1 107 ? -17.810 -0.359 39.707 1.00 96.94 107 ILE A O 1
ATOM 835 N N . LYS A 1 108 ? -18.096 1.203 38.121 1.00 96.12 108 LYS A N 1
ATOM 836 C CA . LYS A 1 108 ? -19.479 0.826 37.793 1.00 96.12 108 LYS A CA 1
ATOM 837 C C . LYS A 1 108 ? -19.622 -0.664 37.465 1.00 96.12 108 LYS A C 1
ATOM 839 O O . LYS A 1 108 ? -20.609 -1.293 37.838 1.00 96.12 108 LYS A O 1
ATOM 844 N N . THR A 1 109 ? -18.655 -1.227 36.743 1.00 94.06 109 THR A N 1
ATOM 845 C CA . THR A 1 109 ? -18.658 -2.648 36.367 1.00 94.06 109 THR A CA 1
ATOM 846 C C . THR A 1 109 ? -18.403 -3.547 37.577 1.00 94.06 109 THR A C 1
ATOM 848 O O . THR A 1 109 ? -19.067 -4.575 37.721 1.00 94.06 109 THR A O 1
ATOM 851 N N . GLY A 1 110 ? -17.493 -3.139 38.467 1.00 94.69 110 GLY A N 1
ATOM 852 C CA . GLY A 1 110 ? -17.210 -3.834 39.723 1.00 94.69 110 GLY A CA 1
ATOM 853 C C . GLY A 1 110 ? -18.395 -3.802 40.691 1.00 94.69 110 GLY A C 1
ATOM 854 O O . GLY A 1 110 ? -18.781 -4.849 41.208 1.00 94.69 110 GLY A O 1
ATOM 855 N N . ASP A 1 111 ? -19.037 -2.643 40.854 1.00 96.06 111 ASP A N 1
ATOM 856 C CA . ASP A 1 111 ? -20.229 -2.460 41.697 1.00 96.06 111 ASP A CA 1
ATOM 857 C C . ASP A 1 111 ? -21.417 -3.303 41.210 1.00 96.06 111 ASP A C 1
ATOM 859 O O . ASP A 1 111 ? -22.239 -3.764 42.000 1.00 96.06 111 ASP A O 1
ATOM 863 N N . ALA A 1 112 ? -21.483 -3.569 39.902 1.00 94.38 112 ALA A N 1
ATOM 864 C CA . ALA A 1 112 ? -22.452 -4.482 39.300 1.00 94.38 112 ALA A CA 1
ATOM 865 C C . ALA A 1 112 ? -22.106 -5.976 39.495 1.00 94.38 112 ALA A C 1
ATOM 867 O O . ALA A 1 112 ? -22.759 -6.838 38.902 1.00 94.38 112 ALA A O 1
ATOM 868 N N . GLY A 1 113 ? -21.068 -6.303 40.273 1.00 92.88 113 GLY A N 1
ATOM 869 C CA . GLY A 1 113 ? -20.623 -7.671 40.547 1.00 92.88 113 GLY A CA 1
ATOM 870 C C . GLY A 1 113 ? -19.966 -8.374 39.355 1.00 92.88 113 GLY A C 1
ATOM 871 O O . GLY A 1 113 ? -19.812 -9.597 39.372 1.00 92.88 113 GLY A O 1
ATOM 872 N N . LYS A 1 114 ? -19.596 -7.636 38.300 1.00 92.50 114 LYS A N 1
ATOM 873 C CA . LYS A 1 114 ? -18.926 -8.186 37.115 1.00 92.50 114 LYS A CA 1
ATOM 874 C C . LYS A 1 114 ? -17.408 -8.113 37.271 1.00 92.50 114 LYS A C 1
ATOM 876 O O . LYS A 1 114 ? -16.875 -7.300 38.023 1.00 92.50 114 LYS A O 1
ATOM 881 N N . LYS A 1 115 ? -16.689 -8.950 36.514 1.00 91.06 115 LYS A N 1
ATOM 882 C CA . LYS A 1 115 ? -15.229 -8.823 36.389 1.00 91.06 115 LYS A CA 1
ATOM 883 C C . LYS A 1 115 ? -14.902 -7.457 35.791 1.00 91.06 115 LYS A C 1
ATOM 885 O O . LYS A 1 115 ? -15.451 -7.106 34.751 1.00 91.06 115 LYS A O 1
ATOM 890 N N . SER A 1 116 ? -14.018 -6.722 36.452 1.00 93.69 116 SER A N 1
ATOM 891 C CA . SER A 1 116 ? -13.682 -5.346 36.104 1.00 93.69 116 SER A CA 1
ATOM 892 C C . SER A 1 116 ? -12.170 -5.127 36.038 1.00 93.69 116 SER A C 1
ATOM 894 O O . SER A 1 116 ? -11.393 -6.004 36.422 1.00 93.69 116 SER A O 1
ATOM 896 N N . GLY A 1 117 ? -11.765 -3.979 35.499 1.00 92.44 117 GLY A N 1
ATOM 897 C CA . GLY A 1 117 ? -10.374 -3.553 35.421 1.00 92.44 117 GLY A CA 1
ATOM 898 C C . GLY A 1 117 ? -9.870 -2.866 36.699 1.00 92.44 117 GLY A C 1
ATOM 899 O O . GLY A 1 117 ? -10.606 -2.764 37.681 1.00 92.44 117 GLY A O 1
ATOM 900 N N . PRO A 1 118 ? -8.612 -2.388 36.688 1.00 94.38 118 PRO A N 1
ATOM 901 C CA . PRO A 1 118 ? -7.975 -1.801 37.865 1.00 94.38 118 PRO A CA 1
ATOM 902 C C . PRO A 1 118 ? -8.621 -0.492 38.334 1.00 94.38 118 PRO A C 1
ATOM 904 O O . PRO A 1 118 ? -9.090 0.310 37.521 1.00 94.38 118 PRO A O 1
ATOM 907 N N . LEU A 1 119 ? -8.592 -0.253 39.644 1.00 94.50 119 LEU A N 1
ATOM 908 C CA . LEU A 1 119 ? -9.098 0.957 40.294 1.00 94.50 119 LEU A CA 1
ATOM 909 C C . LEU A 1 119 ? -8.001 2.020 40.484 1.00 94.50 119 LEU A C 1
ATOM 911 O O . LEU A 1 119 ? -6.816 1.768 40.277 1.00 94.50 119 LEU A O 1
ATOM 915 N N . ALA A 1 120 ? -8.390 3.222 40.925 1.00 91.19 120 ALA A N 1
ATOM 916 C CA . ALA A 1 120 ? -7.495 4.380 41.056 1.00 91.19 120 ALA A CA 1
ATOM 917 C C . ALA A 1 120 ? -6.239 4.131 41.916 1.00 91.19 120 ALA A C 1
ATOM 919 O O . ALA A 1 120 ? -5.178 4.675 41.627 1.00 91.19 120 ALA A O 1
ATOM 920 N N . ALA A 1 121 ? -6.342 3.303 42.961 1.00 90.75 121 ALA A N 1
ATOM 921 C CA . ALA A 1 121 ? -5.216 2.976 43.841 1.00 90.75 121 ALA A CA 1
ATOM 922 C C . ALA A 1 121 ? -4.227 1.960 43.228 1.00 90.75 121 ALA A C 1
ATOM 924 O O . ALA A 1 121 ? -3.147 1.733 43.772 1.00 90.75 121 ALA A O 1
ATOM 925 N N . GLU A 1 122 ? -4.575 1.341 42.100 1.00 91.38 122 GLU A N 1
ATOM 926 C CA . GLU A 1 122 ? -3.828 0.251 41.472 1.00 91.38 122 GLU A CA 1
ATOM 927 C C . GLU A 1 122 ? -2.974 0.754 40.299 1.00 91.38 122 GLU A C 1
ATOM 929 O O . GLU A 1 122 ? -3.005 0.205 39.198 1.00 91.38 122 GLU A O 1
ATOM 934 N N . CYS A 1 123 ? -2.183 1.809 40.521 1.00 89.31 123 CYS A N 1
ATOM 935 C CA . CYS A 1 123 ? -1.494 2.536 39.448 1.00 89.31 123 CYS A CA 1
ATOM 936 C C . CYS A 1 123 ? -0.672 1.616 38.523 1.00 89.31 123 CYS A C 1
ATOM 938 O O . CYS A 1 123 ? -0.731 1.744 37.302 1.00 89.31 123 CYS A O 1
ATOM 940 N N . ARG A 1 124 ? 0.068 0.654 39.099 1.00 88.50 124 ARG A N 1
ATOM 941 C CA . ARG A 1 124 ? 0.939 -0.292 38.365 1.00 88.50 124 ARG A CA 1
ATOM 942 C C . ARG A 1 124 ? 0.192 -1.433 37.668 1.00 88.50 124 ARG A C 1
ATOM 944 O O . ARG A 1 124 ? 0.790 -2.163 36.885 1.00 88.50 124 ARG A O 1
ATOM 951 N N . SER A 1 125 ? -1.102 -1.590 37.935 1.00 89.00 125 SER A N 1
ATOM 952 C CA . SER A 1 125 ? -1.952 -2.532 37.204 1.00 89.00 125 SER A CA 1
ATOM 953 C C . SER A 1 125 ? -2.328 -1.998 35.816 1.00 89.00 125 SER A C 1
ATOM 955 O O . SER A 1 125 ? -2.650 -2.793 34.933 1.00 89.00 125 SER A O 1
ATOM 957 N N . CYS A 1 126 ? -2.241 -0.676 35.610 1.00 89.19 126 CYS A N 1
ATOM 958 C CA . CYS A 1 126 ? -2.375 -0.018 34.306 1.00 89.19 126 CYS A CA 1
ATOM 959 C C . CYS A 1 126 ? -1.013 0.417 33.745 1.00 89.19 126 CYS A C 1
ATOM 961 O O . CYS A 1 126 ? -0.670 0.068 32.619 1.00 89.19 126 CYS A O 1
ATOM 963 N N . HIS A 1 127 ? -0.234 1.168 34.526 1.00 90.44 127 HIS A N 1
ATOM 964 C CA . HIS A 1 127 ? 1.021 1.773 34.082 1.00 90.44 127 HIS A CA 1
ATOM 965 C C . HIS A 1 127 ? 2.198 0.812 34.201 1.00 90.44 127 HIS A C 1
ATOM 967 O O . HIS A 1 127 ? 2.500 0.319 35.291 1.00 90.44 127 HIS A O 1
ATOM 973 N N . GLY A 1 128 ? 2.910 0.604 33.092 1.00 80.50 128 GLY A N 1
ATOM 974 C CA . GLY A 1 128 ? 4.110 -0.236 33.070 1.00 80.50 128 GLY A CA 1
ATOM 975 C C . GLY A 1 128 ? 3.814 -1.703 33.356 1.00 80.50 128 GLY A C 1
ATOM 976 O O . GLY A 1 128 ? 4.697 -2.426 33.819 1.00 80.50 128 GLY A O 1
ATOM 977 N N . ARG A 1 129 ? 2.569 -2.135 33.114 1.00 77.62 129 ARG A N 1
ATOM 978 C CA . ARG A 1 129 ? 2.205 -3.545 33.185 1.00 77.62 129 ARG A CA 1
ATOM 979 C C . ARG A 1 129 ? 2.959 -4.282 32.089 1.00 77.62 129 ARG A C 1
ATOM 981 O O . ARG A 1 129 ? 2.652 -4.124 30.913 1.00 77.62 129 ARG A O 1
ATOM 988 N N . GLU A 1 130 ? 3.899 -5.125 32.490 1.00 65.31 130 GLU A N 1
ATOM 989 C CA . GLU A 1 130 ? 4.613 -5.989 31.562 1.00 65.31 130 GLU A CA 1
ATOM 990 C C . GLU A 1 130 ? 3.648 -7.047 31.015 1.00 65.31 130 GLU A C 1
ATOM 992 O O . GLU A 1 130 ? 3.283 -8.020 31.681 1.00 65.31 130 GLU A O 1
ATOM 997 N N . LEU A 1 131 ? 3.173 -6.830 29.791 1.00 65.56 131 LEU A N 1
ATOM 998 C CA . LEU A 1 131 ? 2.542 -7.888 29.023 1.00 65.56 131 LEU A CA 1
ATOM 999 C C . LEU A 1 131 ? 3.653 -8.825 28.553 1.00 65.56 131 LEU A C 1
ATOM 1001 O O . LEU A 1 131 ? 4.578 -8.386 27.870 1.00 65.56 131 LEU A O 1
ATOM 1005 N N . ALA A 1 132 ? 3.567 -10.110 28.921 1.00 54.34 132 ALA A N 1
ATOM 1006 C CA . ALA A 1 132 ? 4.487 -11.135 28.424 1.00 54.34 132 ALA A CA 1
ATOM 1007 C C . ALA A 1 132 ? 4.667 -10.957 26.905 1.00 54.34 132 ALA A C 1
ATOM 1009 O O . ALA A 1 132 ? 3.655 -10.751 26.228 1.00 54.34 132 ALA A O 1
ATOM 1010 N N . PRO A 1 133 ? 5.904 -10.998 26.374 1.00 49.00 133 PRO A N 1
ATOM 1011 C CA . PRO A 1 133 ? 6.222 -10.477 25.051 1.00 49.00 133 PRO A CA 1
ATOM 1012 C C . PRO A 1 133 ? 5.437 -11.208 23.961 1.00 49.00 133 PRO A C 1
ATOM 1014 O O . PRO A 1 133 ? 5.872 -12.209 23.407 1.00 49.00 133 PRO A O 1
ATOM 1017 N N . ALA A 1 134 ? 4.278 -10.660 23.607 1.00 46.75 134 ALA A N 1
ATOM 1018 C CA . ALA A 1 134 ? 3.571 -10.945 22.371 1.00 46.75 134 ALA A CA 1
ATOM 1019 C C . ALA A 1 134 ? 4.055 -9.982 21.275 1.00 46.75 134 ALA A C 1
ATOM 1021 O O . ALA A 1 134 ? 3.293 -9.561 20.407 1.00 46.75 134 ALA A O 1
ATOM 1022 N N . GLN A 1 135 ? 5.346 -9.634 21.275 1.00 51.12 135 GLN A N 1
ATOM 1023 C CA . GLN A 1 135 ? 5.993 -9.293 20.016 1.00 51.12 135 GLN A CA 1
ATOM 1024 C C . GLN A 1 135 ? 6.046 -10.595 19.218 1.00 51.12 135 GLN A C 1
ATOM 1026 O O . GLN A 1 135 ? 6.976 -11.359 19.428 1.00 51.12 135 GLN A O 1
ATOM 1031 N N . THR A 1 136 ? 5.019 -10.911 18.413 1.00 56.62 136 THR A N 1
ATOM 1032 C CA . THR A 1 136 ? 5.108 -11.881 17.286 1.00 56.62 136 THR A CA 1
ATOM 1033 C C . THR A 1 136 ? 3.807 -12.166 16.522 1.00 56.62 136 THR A C 1
ATOM 1035 O O . THR A 1 136 ? 3.888 -12.803 15.477 1.00 56.62 136 THR A O 1
ATOM 1038 N N . ALA A 1 137 ? 2.626 -11.693 16.940 1.00 69.12 137 ALA A N 1
ATOM 1039 C CA . ALA A 1 137 ? 1.378 -12.002 16.213 1.00 69.12 137 ALA A CA 1
ATOM 1040 C C . ALA A 1 137 ? 0.843 -10.865 15.317 1.00 69.12 137 ALA A C 1
ATOM 1042 O O . ALA A 1 137 ? 0.019 -11.122 14.437 1.00 69.12 137 ALA A O 1
ATOM 1043 N N . TRP A 1 138 ? 1.300 -9.618 15.509 1.00 85.00 138 TRP A N 1
ATOM 1044 C CA . TRP A 1 138 ? 0.887 -8.501 14.655 1.00 85.00 138 TRP A CA 1
ATOM 1045 C C . TRP A 1 138 ? 1.562 -8.574 13.293 1.00 85.00 138 TRP A C 1
ATOM 1047 O O . TRP A 1 138 ? 2.785 -8.512 13.168 1.00 85.00 138 TRP A O 1
ATOM 1057 N N . LYS A 1 139 ? 0.737 -8.655 12.256 1.00 89.25 139 LYS A N 1
ATOM 1058 C CA . LYS A 1 139 ? 1.134 -8.616 10.860 1.00 89.25 139 LYS A CA 1
ATOM 1059 C C . LYS A 1 139 ? 0.467 -7.426 10.185 1.00 89.25 139 LYS A C 1
ATOM 1061 O O . LYS A 1 139 ? -0.745 -7.219 10.257 1.00 89.25 139 LYS A O 1
ATOM 1066 N N . LYS A 1 140 ? 1.265 -6.639 9.469 1.00 90.94 140 LYS A N 1
ATOM 1067 C CA . LYS A 1 140 ? 0.749 -5.558 8.629 1.00 90.94 140 LYS A CA 1
ATOM 1068 C C . LYS A 1 140 ? -0.172 -6.140 7.554 1.00 90.94 140 LYS A C 1
ATOM 1070 O O . LYS A 1 140 ? 0.248 -7.033 6.824 1.00 90.94 140 LYS A O 1
ATOM 1075 N N . ILE A 1 141 ? -1.390 -5.615 7.433 1.00 92.00 141 ILE A N 1
ATOM 1076 C CA . ILE A 1 141 ? -2.251 -5.913 6.285 1.00 92.00 141 ILE A CA 1
ATOM 1077 C C . ILE A 1 141 ? -1.760 -5.146 5.055 1.00 92.00 141 ILE A C 1
ATOM 1079 O O . ILE A 1 141 ? -1.373 -3.976 5.139 1.00 92.00 141 ILE A O 1
ATOM 1083 N N . THR A 1 142 ? -1.754 -5.811 3.906 1.00 86.56 142 THR A N 1
ATOM 1084 C CA . THR A 1 142 ? -1.362 -5.229 2.622 1.00 86.56 142 THR A CA 1
ATOM 1085 C C . THR A 1 142 ? -2.559 -5.191 1.687 1.00 86.56 142 THR A C 1
ATOM 1087 O O . THR A 1 142 ? -3.207 -6.208 1.468 1.00 86.56 142 THR A O 1
ATOM 1090 N N . PHE A 1 143 ? -2.835 -4.023 1.107 1.00 88.44 143 PHE A N 1
ATOM 1091 C CA . PHE A 1 143 ? -3.765 -3.890 -0.015 1.00 88.44 143 PHE A CA 1
ATOM 1092 C C . PHE A 1 143 ? -3.059 -4.341 -1.298 1.00 88.44 143 PHE A C 1
ATOM 1094 O O . PHE A 1 143 ? -2.453 -3.539 -2.011 1.00 88.44 143 PHE A O 1
ATOM 1101 N N . ASP A 1 144 ? -3.054 -5.652 -1.526 1.00 89.69 144 ASP A N 1
ATOM 1102 C CA . ASP A 1 144 ? -2.620 -6.236 -2.793 1.00 89.69 144 ASP A CA 1
ATOM 1103 C C . ASP A 1 144 ? -3.704 -6.076 -3.876 1.00 89.69 144 ASP A C 1
ATOM 1105 O O . ASP A 1 144 ? -4.793 -5.546 -3.633 1.00 89.69 144 ASP A O 1
ATOM 1109 N N . LYS A 1 145 ? -3.408 -6.524 -5.099 1.00 91.50 145 LYS A N 1
ATOM 1110 C CA . LYS A 1 145 ? -4.355 -6.437 -6.220 1.00 91.50 145 LYS A CA 1
ATOM 1111 C C . LYS A 1 145 ? -5.651 -7.206 -5.990 1.00 91.50 145 LYS A C 1
ATOM 1113 O O . LYS A 1 145 ? -6.693 -6.751 -6.447 1.00 91.50 145 LYS A O 1
ATOM 1118 N N . SER A 1 146 ? -5.599 -8.343 -5.302 1.00 92.81 146 SER A N 1
ATOM 1119 C CA . SER A 1 146 ? -6.785 -9.149 -5.022 1.00 92.81 146 SER A CA 1
ATOM 1120 C C . SER A 1 146 ? -7.703 -8.422 -4.044 1.00 92.81 146 SER A C 1
ATOM 1122 O O . SER A 1 146 ? -8.891 -8.248 -4.311 1.00 92.81 146 SER A O 1
ATOM 1124 N N . LEU A 1 147 ? -7.147 -7.950 -2.927 1.00 94.06 147 LEU A N 1
ATOM 1125 C CA . LEU A 1 147 ? -7.899 -7.236 -1.907 1.00 94.06 147 LEU A CA 1
ATOM 1126 C C . LEU A 1 147 ? -8.435 -5.903 -2.437 1.00 94.06 147 LEU A C 1
ATOM 1128 O O . LEU A 1 147 ? -9.585 -5.568 -2.162 1.00 94.06 147 LEU A O 1
ATOM 1132 N N . HIS A 1 148 ? -7.658 -5.179 -3.247 1.00 94.88 148 HIS A N 1
ATOM 1133 C CA . HIS A 1 148 ? -8.152 -3.991 -3.942 1.00 94.88 148 HIS A CA 1
ATOM 1134 C C . HIS A 1 148 ? -9.326 -4.331 -4.868 1.00 94.88 148 HIS A C 1
ATOM 1136 O O . HIS A 1 148 ? -10.364 -3.679 -4.803 1.00 94.88 148 HIS A O 1
ATOM 1142 N N . ALA A 1 149 ? -9.201 -5.382 -5.684 1.00 93.75 149 ALA A N 1
ATOM 1143 C CA . ALA A 1 149 ? -10.249 -5.803 -6.609 1.00 93.75 149 ALA A CA 1
ATOM 1144 C C . ALA A 1 149 ? -11.552 -6.199 -5.892 1.00 93.75 149 ALA A C 1
ATOM 1146 O O . ALA A 1 149 ? -12.630 -5.915 -6.404 1.00 93.75 149 ALA A O 1
ATOM 1147 N N . LEU A 1 150 ? -11.479 -6.800 -4.697 1.00 94.00 150 LEU A N 1
ATOM 1148 C CA . LEU A 1 150 ? -12.669 -7.073 -3.879 1.00 94.00 150 LEU A CA 1
ATOM 1149 C C . LEU A 1 150 ? -13.425 -5.794 -3.499 1.00 94.00 150 LEU A C 1
ATOM 1151 O O . LEU A 1 150 ? -14.654 -5.796 -3.501 1.00 94.00 150 LEU A O 1
ATOM 1155 N N . HIS A 1 151 ? -12.703 -4.717 -3.180 1.00 95.50 151 HIS A N 1
ATOM 1156 C CA . HIS A 1 151 ? -13.317 -3.431 -2.850 1.00 95.50 151 HIS A CA 1
ATOM 1157 C C . HIS A 1 151 ? -13.855 -2.747 -4.110 1.00 95.50 151 HIS A C 1
ATOM 1159 O O . HIS A 1 151 ? -15.010 -2.334 -4.142 1.00 95.50 151 HIS A O 1
ATOM 1165 N N . GLU A 1 152 ? -13.064 -2.702 -5.179 1.00 93.94 152 GLU A N 1
ATOM 1166 C CA . GLU A 1 152 ? -13.454 -2.103 -6.460 1.00 93.94 152 GLU A CA 1
ATOM 1167 C C . GLU A 1 152 ? -14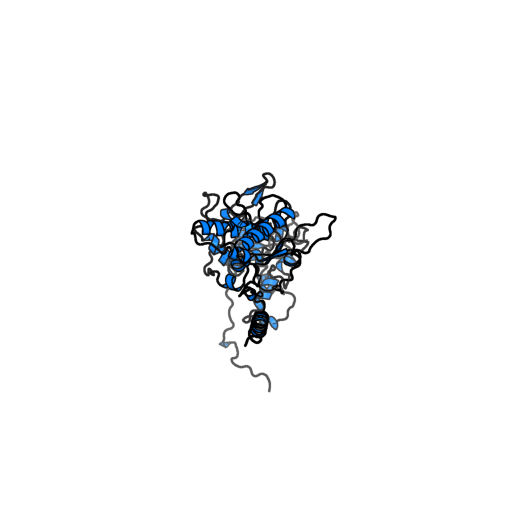.712 -2.761 -7.058 1.00 93.94 152 GLU A C 1
ATOM 1169 O O . GLU A 1 152 ? -15.581 -2.083 -7.596 1.00 93.94 152 GLU A O 1
ATOM 1174 N N . GLN A 1 153 ? -14.856 -4.083 -6.917 1.00 92.00 153 GLN A N 1
ATOM 1175 C CA . GLN A 1 153 ? -15.998 -4.843 -7.446 1.00 92.00 153 GLN A CA 1
ATOM 1176 C C . GLN A 1 153 ? -17.212 -4.875 -6.505 1.00 92.00 153 GLN A C 1
ATOM 1178 O O . GLN A 1 153 ? -18.266 -5.403 -6.879 1.00 92.00 153 GLN A O 1
ATOM 1183 N N . SER A 1 154 ? -17.087 -4.352 -5.283 1.00 93.38 154 SER A N 1
ATOM 1184 C CA . SER A 1 154 ? -18.192 -4.337 -4.330 1.00 93.38 154 SER A CA 1
ATOM 1185 C C . SER A 1 154 ? -19.278 -3.363 -4.778 1.00 93.38 154 SER A C 1
ATOM 1187 O O . SER A 1 154 ? -19.046 -2.164 -4.928 1.00 93.38 154 SER A O 1
ATOM 1189 N N . LYS A 1 155 ? -20.504 -3.874 -4.929 1.00 93.31 155 LYS A N 1
ATOM 1190 C CA . LYS A 1 155 ? -21.683 -3.058 -5.254 1.00 93.31 155 LYS A CA 1
ATOM 1191 C C . LYS A 1 155 ? -22.138 -2.195 -4.079 1.00 93.31 155 LYS A C 1
ATOM 1193 O O . LYS A 1 155 ? -22.909 -1.258 -4.297 1.00 93.31 155 LYS A O 1
ATOM 1198 N N . ASP A 1 156 ? -21.682 -2.505 -2.871 1.00 94.56 156 ASP A N 1
ATOM 1199 C CA . ASP A 1 156 ? -22.071 -1.824 -1.636 1.00 94.56 156 ASP A CA 1
ATOM 1200 C C . ASP A 1 156 ? -21.202 -0.593 -1.350 1.00 94.56 156 ASP A C 1
ATOM 1202 O O . ASP A 1 156 ? -21.598 0.303 -0.603 1.00 94.56 156 ASP A O 1
ATOM 1206 N N . ILE A 1 157 ? -20.036 -0.500 -1.997 1.00 94.69 157 ILE A N 1
ATOM 1207 C CA . ILE A 1 157 ? -19.186 0.688 -1.959 1.00 94.69 157 ILE A CA 1
ATOM 1208 C C . ILE A 1 157 ? -19.642 1.623 -3.078 1.00 94.69 157 ILE A C 1
ATOM 1210 O O . ILE A 1 157 ? -19.381 1.387 -4.257 1.00 94.69 157 ILE A O 1
ATOM 1214 N N . LYS A 1 158 ? -20.364 2.678 -2.698 1.00 92.00 158 LYS A N 1
ATOM 1215 C CA . LYS A 1 158 ? -20.861 3.698 -3.624 1.00 92.00 158 LYS A CA 1
ATOM 1216 C C . LYS A 1 158 ? -19.844 4.833 -3.780 1.00 92.00 158 LYS A C 1
ATOM 1218 O O . LYS A 1 158 ? -19.242 5.215 -2.775 1.00 92.00 158 LYS A O 1
ATOM 1223 N N . PRO A 1 159 ? -19.667 5.386 -4.992 1.00 92.50 159 PRO A N 1
ATOM 1224 C CA . PRO A 1 159 ? -18.871 6.593 -5.173 1.00 92.50 159 PRO A CA 1
ATOM 1225 C C . PRO A 1 159 ? -19.485 7.773 -4.415 1.00 92.50 159 PRO A C 1
ATOM 1227 O O . PRO A 1 159 ? -20.703 7.845 -4.240 1.00 92.50 159 PRO A O 1
ATOM 1230 N N . LEU A 1 160 ? -18.635 8.711 -3.993 1.00 88.06 160 LEU A N 1
ATOM 1231 C CA . LEU A 1 160 ? -19.089 9.973 -3.398 1.00 88.06 160 LEU A CA 1
ATOM 1232 C C . LEU A 1 160 ? -19.709 10.897 -4.451 1.00 88.06 160 LEU A C 1
ATOM 1234 O O . LEU A 1 160 ? -20.648 11.628 -4.147 1.00 88.06 160 LEU A O 1
ATOM 1238 N N . ASP A 1 161 ? -19.203 10.840 -5.683 1.00 84.69 161 ASP A N 1
ATOM 1239 C CA . ASP A 1 161 ? -19.786 11.516 -6.839 1.00 84.69 161 ASP A CA 1
ATOM 1240 C C . ASP A 1 161 ? -20.440 10.488 -7.773 1.00 84.69 161 ASP A C 1
ATOM 1242 O O . ASP A 1 161 ? -19.772 9.661 -8.396 1.00 84.69 161 ASP A O 1
ATOM 1246 N N . THR A 1 162 ? -21.768 10.563 -7.876 1.00 82.75 162 THR A N 1
ATOM 1247 C CA . THR A 1 162 ? -22.600 9.678 -8.702 1.00 82.75 162 THR A CA 1
ATOM 1248 C C . THR A 1 162 ? -22.388 9.844 -10.208 1.00 82.75 162 THR A C 1
ATOM 1250 O O . THR A 1 162 ? -22.954 9.074 -10.982 1.00 82.75 162 THR A O 1
ATOM 1253 N N . SER A 1 163 ? -21.609 10.841 -10.644 1.00 84.06 163 SER A N 1
ATOM 1254 C CA . SER A 1 163 ? -21.200 10.991 -12.043 1.00 84.06 163 SER A CA 1
ATOM 1255 C C . SER A 1 163 ? -20.226 9.893 -12.496 1.00 84.06 163 SER A C 1
ATOM 1257 O O . SER A 1 163 ? -20.130 9.606 -13.692 1.00 84.06 163 SER A O 1
ATOM 1259 N N . HIS A 1 164 ? -19.552 9.235 -11.549 1.00 81.19 164 HIS A N 1
ATOM 1260 C CA . HIS A 1 164 ? -18.647 8.123 -11.812 1.00 81.19 164 HIS A CA 1
ATOM 1261 C C . HIS A 1 164 ? -19.358 6.775 -11.652 1.00 81.19 164 HIS A C 1
ATOM 1263 O O . HIS A 1 164 ? -20.138 6.558 -10.727 1.00 81.19 164 HIS A O 1
ATOM 1269 N N . THR A 1 165 ? -19.075 5.843 -12.564 1.00 82.38 165 THR A N 1
ATOM 1270 C CA . THR A 1 165 ? -19.601 4.468 -12.502 1.00 82.38 165 THR A CA 1
ATOM 1271 C C . THR A 1 165 ? -18.749 3.541 -11.638 1.00 82.38 165 THR A C 1
ATOM 1273 O O . THR A 1 165 ? -19.233 2.501 -11.197 1.00 82.38 165 THR A O 1
ATOM 1276 N N . ASP A 1 166 ? -17.474 3.883 -11.452 1.00 89.94 166 ASP A N 1
ATOM 1277 C CA . ASP A 1 166 ? -16.569 3.207 -10.524 1.00 89.94 166 ASP A CA 1
ATOM 1278 C C . ASP A 1 166 ? -16.722 3.769 -9.102 1.00 89.94 166 ASP A C 1
ATOM 1280 O O . ASP A 1 166 ? -17.435 4.746 -8.878 1.00 89.94 166 ASP A O 1
ATOM 1284 N N . ASN A 1 167 ? -16.080 3.131 -8.123 1.00 94.75 167 ASN A N 1
ATOM 1285 C CA . ASN A 1 167 ? -16.150 3.535 -6.719 1.00 94.75 167 ASN A CA 1
ATOM 1286 C C . ASN A 1 167 ? -14.851 4.177 -6.203 1.00 94.75 167 ASN A C 1
ATOM 1288 O O . ASN A 1 167 ? -14.676 4.310 -4.992 1.00 94.75 167 ASN A O 1
ATOM 1292 N N . CYS A 1 168 ? -13.959 4.624 -7.095 1.00 94.94 168 CYS A N 1
ATOM 1293 C CA . CYS A 1 168 ? -12.645 5.162 -6.729 1.00 94.94 168 CYS A CA 1
ATOM 1294 C C . CYS A 1 168 ? -12.758 6.347 -5.758 1.00 94.94 168 CYS A C 1
ATOM 1296 O O . CYS A 1 168 ? -12.010 6.442 -4.779 1.00 94.94 168 CYS A O 1
ATOM 1298 N N . SER A 1 169 ? -13.745 7.218 -5.998 1.00 94.75 169 SER A N 1
ATOM 1299 C CA . SER A 1 169 ? -14.030 8.403 -5.179 1.00 94.75 169 SER A CA 1
ATOM 1300 C C . SER A 1 169 ? -14.471 8.083 -3.749 1.00 94.75 169 SER A C 1
ATOM 1302 O O . SER A 1 169 ? -14.421 8.961 -2.895 1.00 94.75 169 SER A O 1
ATOM 1304 N N . ALA A 1 170 ? -14.865 6.839 -3.451 1.00 95.25 170 ALA A N 1
ATOM 1305 C CA . ALA A 1 170 ? -15.221 6.418 -2.097 1.00 95.25 170 ALA A CA 1
ATOM 1306 C C . ALA A 1 170 ? -14.013 6.375 -1.146 1.00 95.25 170 ALA A C 1
ATOM 1308 O O . ALA A 1 170 ? -14.187 6.388 0.073 1.00 95.25 170 ALA A O 1
ATOM 1309 N N . CYS A 1 171 ? -12.792 6.292 -1.686 1.00 95.69 171 CYS A N 1
ATOM 1310 C CA . CYS A 1 171 ? -11.574 6.122 -0.891 1.00 95.69 171 CYS A CA 1
ATOM 1311 C C . CYS A 1 171 ? -10.457 7.088 -1.298 1.00 95.69 171 CYS A C 1
ATOM 1313 O O . CYS A 1 171 ? -9.786 7.662 -0.434 1.00 95.69 171 CYS A O 1
ATOM 1315 N N . HIS A 1 172 ? -10.236 7.271 -2.601 1.00 95.81 172 HIS A N 1
ATOM 1316 C CA . HIS A 1 172 ? -9.136 8.085 -3.097 1.00 95.81 172 HIS A CA 1
ATOM 1317 C C . HIS A 1 172 ? -9.473 9.568 -3.064 1.00 95.81 172 HIS A C 1
ATOM 1319 O O . HIS A 1 172 ? -10.543 10.003 -3.483 1.00 95.81 172 HIS A O 1
ATOM 1325 N N . HIS A 1 173 ? -8.509 10.355 -2.606 1.00 95.25 173 HIS A N 1
ATOM 1326 C CA . HIS A 1 173 ? -8.630 11.796 -2.548 1.00 95.25 173 HIS A CA 1
ATOM 1327 C C . HIS A 1 173 ? -7.275 12.473 -2.735 1.00 95.25 173 HIS A C 1
ATOM 1329 O O . HIS A 1 173 ? -6.215 11.885 -2.518 1.00 95.25 173 HIS A O 1
ATOM 1335 N N . LYS A 1 174 ? -7.332 13.752 -3.086 1.00 93.69 174 LYS A N 1
ATOM 1336 C CA . LYS A 1 174 ? -6.245 14.719 -2.994 1.00 93.69 174 LYS A CA 1
ATOM 1337 C C . LYS A 1 174 ? -6.626 15.777 -1.973 1.00 93.69 174 LYS A C 1
ATOM 1339 O O . LYS A 1 174 ? -7.804 16.008 -1.719 1.00 93.69 174 LYS A O 1
ATOM 1344 N N . PHE A 1 175 ? -5.625 16.424 -1.396 1.00 91.62 175 PHE A N 1
ATOM 1345 C CA . PHE A 1 175 ? -5.826 17.499 -0.435 1.00 91.62 175 PHE A CA 1
ATOM 1346 C C . PHE A 1 175 ? -5.615 18.859 -1.103 1.00 91.62 175 PHE A C 1
ATOM 1348 O O . PHE A 1 175 ? -4.632 19.063 -1.819 1.00 91.62 175 PHE A O 1
ATOM 1355 N N . ASN A 1 176 ? -6.543 19.791 -0.892 1.00 89.69 176 ASN A N 1
ATOM 1356 C CA . ASN A 1 176 ? -6.396 21.178 -1.310 1.00 89.69 176 ASN A CA 1
ATOM 1357 C C . ASN A 1 176 ? -5.905 22.011 -0.122 1.00 89.69 176 ASN A C 1
ATOM 1359 O O . ASN A 1 176 ? -6.660 22.281 0.807 1.00 89.69 176 ASN A O 1
ATOM 1363 N N . THR A 1 177 ? -4.657 22.472 -0.179 1.00 86.38 177 THR A N 1
ATOM 1364 C CA . THR A 1 177 ? -4.037 23.259 0.899 1.00 86.38 177 THR A CA 1
ATOM 1365 C C . THR A 1 177 ? -4.681 24.631 1.111 1.00 86.38 177 THR A C 1
ATOM 1367 O O . THR A 1 177 ? -4.578 25.188 2.199 1.00 86.38 177 THR A O 1
ATOM 1370 N N . LYS A 1 178 ? -5.372 25.186 0.104 1.00 88.56 178 LYS A N 1
ATOM 1371 C CA . LYS A 1 178 ? -6.054 26.486 0.212 1.00 88.56 178 LYS A CA 1
ATOM 1372 C C . LYS A 1 178 ? -7.401 26.365 0.914 1.00 88.56 178 LYS A C 1
ATOM 1374 O O . LYS A 1 178 ? -7.706 27.177 1.778 1.00 88.56 178 LYS A O 1
ATOM 1379 N N . THR A 1 179 ? -8.207 25.374 0.534 1.00 91.38 179 THR A N 1
ATOM 1380 C CA . THR A 1 179 ? -9.546 25.172 1.118 1.00 91.38 179 THR A CA 1
ATOM 1381 C C . THR A 1 179 ? -9.530 24.259 2.340 1.00 91.38 179 THR A C 1
ATOM 1383 O O . THR A 1 179 ? -10.530 24.186 3.046 1.00 91.38 179 THR A O 1
ATOM 1386 N N . LYS A 1 180 ? -8.409 23.570 2.594 1.00 87.69 180 LYS A N 1
ATOM 1387 C CA . LYS A 1 180 ? -8.247 22.536 3.627 1.00 87.69 180 LYS A CA 1
ATOM 1388 C C . LYS A 1 180 ? -9.269 21.402 3.513 1.00 87.69 180 LYS A C 1
ATOM 1390 O O . LYS A 1 180 ? -9.704 20.836 4.511 1.00 87.69 180 LYS A O 1
ATOM 1395 N N . GLN A 1 181 ? -9.656 21.075 2.284 1.00 90.06 181 GLN A N 1
ATOM 1396 C CA . GLN A 1 181 ? -10.629 20.029 1.984 1.00 90.06 181 GLN A CA 1
ATOM 1397 C C . GLN A 1 181 ? -10.034 18.981 1.052 1.00 90.06 181 GLN A C 1
ATOM 1399 O O . GLN A 1 181 ? -9.160 19.269 0.226 1.00 90.06 181 GLN A O 1
ATOM 1404 N N . THR A 1 182 ? -10.527 17.754 1.186 1.00 92.06 182 THR A N 1
ATOM 1405 C CA . THR A 1 182 ? -10.224 16.665 0.266 1.00 92.06 182 THR A CA 1
ATOM 1406 C C . THR A 1 182 ? -11.173 16.686 -0.930 1.00 92.06 182 THR A C 1
ATOM 1408 O O . THR A 1 182 ? -12.322 17.105 -0.826 1.00 92.06 182 THR A O 1
ATOM 1411 N N . TYR A 1 183 ? -10.682 16.252 -2.086 1.00 92.94 183 TYR A N 1
ATOM 1412 C CA . TYR A 1 183 ? -11.460 16.134 -3.319 1.00 92.94 183 TYR A CA 1
ATOM 1413 C C . TYR A 1 183 ? -10.948 14.961 -4.156 1.00 92.94 183 TYR A C 1
ATOM 1415 O O . TYR A 1 183 ? -9.801 14.543 -4.005 1.00 92.94 183 TYR A O 1
ATOM 1423 N N . TYR A 1 184 ? -11.786 14.419 -5.034 1.00 94.56 184 TYR A N 1
ATOM 1424 C CA . TYR A 1 184 ? -11.416 13.316 -5.920 1.00 94.56 184 TYR A CA 1
ATOM 1425 C C . TYR A 1 184 ? -10.953 13.833 -7.291 1.00 94.56 184 TYR A C 1
ATOM 1427 O O . TYR A 1 184 ? -11.481 14.822 -7.798 1.00 94.56 184 TYR A O 1
ATOM 1435 N N . VAL A 1 185 ? -9.960 13.161 -7.883 1.00 93.06 185 VAL A N 1
ATOM 1436 C CA . VAL A 1 185 ? -9.496 13.403 -9.257 1.00 93.06 185 VAL A CA 1
ATOM 1437 C C . VAL A 1 185 ? -9.330 12.060 -9.953 1.00 93.06 185 VAL A C 1
ATOM 1439 O O . VAL A 1 185 ? -8.459 11.270 -9.583 1.00 93.06 185 VAL A O 1
ATOM 1442 N N . GLN A 1 186 ? -10.158 11.819 -10.966 1.00 92.31 186 GLN A N 1
ATOM 1443 C CA . GLN A 1 186 ? -10.149 10.564 -11.704 1.00 92.31 186 GLN A CA 1
ATOM 1444 C C . GLN A 1 186 ? -8.836 10.350 -12.460 1.00 92.31 186 GLN A C 1
ATOM 1446 O O . GLN A 1 186 ? -8.362 11.229 -13.184 1.00 92.31 186 GLN A O 1
ATOM 1451 N N . GLY A 1 187 ? -8.264 9.153 -12.325 1.00 92.69 187 GLY A N 1
ATOM 1452 C CA . GLY A 1 187 ? -7.006 8.777 -12.968 1.00 92.69 187 GLY A CA 1
ATOM 1453 C C . GLY A 1 187 ? -5.753 9.244 -12.224 1.00 92.69 187 GLY A C 1
ATOM 1454 O O . GLY A 1 187 ? -4.644 9.055 -12.727 1.00 92.69 187 GLY A O 1
ATOM 1455 N N . GLU A 1 188 ? -5.914 9.846 -11.044 1.00 94.62 188 GLU A N 1
ATOM 1456 C CA . GLU A 1 188 ? -4.819 10.248 -10.161 1.00 94.62 188 GLU A CA 1
ATOM 1457 C C . GLU A 1 188 ? -4.797 9.468 -8.834 1.00 94.62 188 GLU A C 1
ATOM 1459 O O . GLU A 1 188 ? -4.069 9.828 -7.913 1.00 94.62 188 GLU A O 1
ATOM 1464 N N . GLU A 1 189 ? -5.508 8.346 -8.740 1.00 95.88 189 GLU A N 1
ATOM 1465 C CA . GLU A 1 189 ? -5.584 7.490 -7.551 1.00 95.88 189 GLU A CA 1
ATOM 1466 C C . GLU A 1 189 ? -4.211 6.924 -7.175 1.00 95.88 189 GLU A C 1
ATOM 1468 O O . GLU A 1 189 ? -3.501 6.398 -8.025 1.00 95.88 189 GLU A O 1
ATOM 1473 N N . GLU A 1 190 ? -3.807 6.995 -5.911 1.00 94.50 190 GLU A N 1
ATOM 1474 C CA . GLU A 1 190 ? -2.512 6.466 -5.474 1.00 94.50 190 GLU A CA 1
ATOM 1475 C C . GLU A 1 190 ? -2.612 5.710 -4.148 1.00 94.50 190 GLU A C 1
ATOM 1477 O O . GLU A 1 190 ? -3.608 5.786 -3.427 1.00 94.50 190 GLU A O 1
ATOM 1482 N N . SER A 1 191 ? -1.554 4.965 -3.813 1.00 94.81 191 SER A N 1
ATOM 1483 C CA . SER A 1 191 ? -1.447 4.293 -2.519 1.00 94.81 191 SER A CA 1
ATOM 1484 C C . SER A 1 191 ? -1.425 5.327 -1.395 1.00 94.81 191 SER A C 1
ATOM 1486 O O . SER A 1 191 ? -0.564 6.204 -1.386 1.00 94.81 191 SER A O 1
ATOM 1488 N N . CYS A 1 192 ? -2.247 5.121 -0.365 1.00 94.50 192 CYS A N 1
ATOM 1489 C CA . CYS A 1 192 ? -2.327 5.991 0.814 1.00 94.50 192 CYS A CA 1
ATOM 1490 C C . CYS A 1 192 ? -0.944 6.282 1.424 1.00 94.50 192 CYS A C 1
AT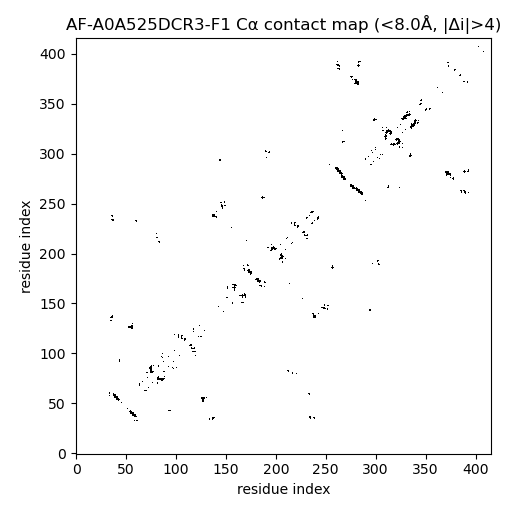OM 1492 O O . CYS A 1 192 ? -0.671 7.399 1.843 1.00 94.50 192 CYS A O 1
ATOM 1494 N N . ALA A 1 193 ? -0.047 5.286 1.413 1.00 93.06 193 ALA A N 1
ATOM 1495 C CA . ALA A 1 193 ? 1.304 5.375 1.976 1.00 93.06 193 ALA A CA 1
ATOM 1496 C C . ALA A 1 193 ? 2.251 6.367 1.261 1.00 93.06 193 ALA A C 1
ATOM 1498 O O . ALA A 1 193 ? 3.361 6.616 1.738 1.00 93.06 193 ALA A O 1
ATOM 1499 N N . TYR A 1 194 ? 1.863 6.894 0.098 1.00 93.69 194 TYR A N 1
ATOM 1500 C CA . TYR A 1 194 ? 2.643 7.923 -0.589 1.00 93.69 194 TYR A CA 1
ATOM 1501 C C . TYR A 1 194 ? 2.500 9.282 0.095 1.00 93.69 194 TYR A C 1
ATOM 1503 O O . TYR A 1 194 ? 3.491 9.995 0.214 1.00 93.69 194 TYR A O 1
ATOM 1511 N N . CYS A 1 195 ? 1.322 9.588 0.643 1.00 93.31 195 CYS A N 1
ATOM 1512 C CA . CYS A 1 195 ? 1.080 10.816 1.403 1.00 93.31 195 CYS A CA 1
ATOM 1513 C C . CYS A 1 195 ? 1.074 10.551 2.911 1.00 93.31 195 CYS A C 1
ATOM 1515 O O . CYS A 1 195 ? 1.801 11.194 3.660 1.00 93.31 195 CYS A O 1
ATOM 1517 N N . HIS A 1 196 ? 0.310 9.557 3.362 1.00 94.44 196 HIS A N 1
ATOM 1518 C CA . HIS A 1 196 ? 0.220 9.191 4.770 1.00 94.44 196 HIS A CA 1
ATOM 1519 C C . HIS A 1 196 ? 1.452 8.374 5.174 1.00 94.44 196 HIS A C 1
ATOM 1521 O O . HIS A 1 196 ? 1.563 7.188 4.851 1.00 94.44 196 HIS A O 1
ATOM 1527 N N . LYS A 1 197 ? 2.405 9.011 5.861 1.00 93.56 197 LYS A N 1
ATOM 1528 C CA . LYS A 1 197 ? 3.639 8.370 6.346 1.00 93.56 197 LYS A CA 1
ATOM 1529 C C . LYS A 1 197 ? 3.440 7.793 7.755 1.00 93.56 197 LYS A C 1
ATOM 1531 O O . LYS A 1 197 ? 2.317 7.671 8.238 1.00 93.56 197 LYS A O 1
ATOM 1536 N N . ALA A 1 198 ? 4.519 7.337 8.387 1.00 91.88 198 ALA A N 1
ATOM 1537 C CA . ALA A 1 198 ? 4.453 6.707 9.709 1.00 91.88 198 ALA A CA 1
ATOM 1538 C C . ALA A 1 198 ? 4.015 7.679 10.817 1.00 91.88 198 ALA A C 1
ATOM 1540 O O . ALA A 1 198 ? 3.359 7.261 11.766 1.00 91.88 198 ALA A O 1
ATOM 1541 N N . THR A 1 199 ? 4.357 8.956 10.668 1.00 89.94 199 THR A N 1
ATOM 1542 C CA . THR A 1 199 ? 4.017 10.044 11.586 1.00 89.94 199 THR A CA 1
ATOM 1543 C C . THR A 1 199 ? 3.109 11.052 10.895 1.00 89.94 199 THR A C 1
ATOM 1545 O O . THR A 1 199 ? 3.041 11.088 9.663 1.00 89.94 199 THR A O 1
ATOM 1548 N N . ASP A 1 200 ? 2.414 11.858 11.693 1.00 86.62 200 ASP A N 1
ATOM 1549 C CA . ASP A 1 200 ? 1.669 13.008 11.187 1.00 86.62 200 ASP A CA 1
ATOM 1550 C C . ASP A 1 200 ? 2.652 14.023 10.564 1.00 86.62 200 ASP A C 1
ATOM 1552 O O . ASP A 1 200 ? 3.796 14.150 11.014 1.00 86.62 200 ASP A O 1
ATOM 1556 N N . ALA A 1 201 ? 2.223 14.711 9.507 1.00 86.69 201 ALA A N 1
ATOM 1557 C CA . ALA A 1 201 ? 2.986 15.759 8.835 1.00 86.69 201 ALA A CA 1
ATOM 1558 C C . ALA A 1 201 ? 2.026 16.833 8.309 1.00 86.69 201 ALA A C 1
ATOM 1560 O O . ALA A 1 201 ? 1.173 16.531 7.476 1.00 86.69 201 ALA A O 1
ATOM 1561 N N . ASP A 1 202 ? 2.167 18.075 8.776 1.00 84.44 202 ASP A N 1
ATOM 1562 C CA . ASP A 1 202 ? 1.277 19.195 8.436 1.00 84.44 202 ASP A CA 1
ATOM 1563 C C . ASP A 1 202 ? -0.218 18.823 8.592 1.00 84.44 202 ASP A C 1
ATOM 1565 O O . ASP A 1 202 ? -0.645 18.376 9.656 1.00 84.44 202 ASP A O 1
ATOM 1569 N N . ASP A 1 203 ? -1.013 18.969 7.527 1.00 84.62 203 ASP A N 1
ATOM 1570 C CA . ASP A 1 203 ? -2.434 18.598 7.464 1.00 84.62 203 ASP A CA 1
ATOM 1571 C C . ASP A 1 203 ? -2.660 17.102 7.107 1.00 84.62 203 ASP A C 1
ATOM 1573 O O . ASP A 1 203 ? -3.785 16.675 6.831 1.00 84.62 203 ASP A O 1
ATOM 1577 N N . ILE A 1 204 ? -1.603 16.277 7.081 1.00 89.38 204 ILE A N 1
ATOM 1578 C CA . ILE A 1 204 ? -1.644 14.862 6.687 1.00 89.38 204 ILE A CA 1
ATOM 1579 C C . ILE A 1 204 ? -1.459 13.962 7.910 1.00 89.38 204 ILE A C 1
ATOM 1581 O O . ILE A 1 204 ? -0.397 13.890 8.525 1.00 89.38 204 ILE A O 1
ATOM 1585 N N . ARG A 1 205 ? -2.501 13.185 8.215 1.00 90.50 205 ARG A N 1
ATOM 1586 C CA . ARG A 1 205 ? -2.467 12.170 9.277 1.00 90.50 205 ARG A CA 1
ATOM 1587 C C . ARG A 1 205 ? -1.536 11.004 8.935 1.00 90.50 205 ARG A C 1
ATOM 1589 O O . ARG A 1 205 ? -1.447 10.588 7.779 1.00 90.50 205 ARG A O 1
ATOM 1596 N N . ALA A 1 206 ? -0.946 10.393 9.951 1.00 94.12 206 ALA A N 1
ATOM 1597 C CA . ALA A 1 206 ? -0.200 9.152 9.856 1.00 94.12 206 ALA A CA 1
ATOM 1598 C C . ALA A 1 206 ? -1.058 8.027 9.260 1.00 94.12 206 ALA A C 1
ATOM 1600 O O . ALA A 1 206 ? -2.266 7.934 9.500 1.00 94.12 206 ALA A O 1
ATOM 1601 N N . ILE A 1 207 ? -0.413 7.102 8.546 1.00 94.75 207 ILE A N 1
ATOM 1602 C CA . ILE A 1 207 ? -1.073 5.982 7.862 1.00 94.75 207 ILE A CA 1
ATOM 1603 C C . ILE A 1 207 ? -1.898 5.115 8.806 1.00 94.75 207 ILE A C 1
ATOM 1605 O O . ILE A 1 207 ? -2.938 4.605 8.399 1.00 94.75 207 ILE A O 1
ATOM 1609 N N . ARG A 1 208 ? -1.473 4.970 10.067 1.00 92.88 208 ARG A N 1
ATOM 1610 C CA . ARG A 1 208 ? -2.218 4.220 11.085 1.00 92.88 208 ARG A CA 1
ATOM 1611 C C . ARG A 1 208 ? -3.595 4.843 11.320 1.00 92.88 208 ARG A C 1
ATOM 1613 O O . ARG A 1 208 ? -4.593 4.138 11.240 1.00 92.88 208 ARG A O 1
ATOM 1620 N N . HIS A 1 209 ? -3.644 6.153 11.561 1.00 91.56 209 HIS A N 1
ATOM 1621 C CA . HIS A 1 209 ? -4.894 6.878 11.790 1.00 91.56 209 HIS A CA 1
ATOM 1622 C C . HIS A 1 209 ? -5.743 6.925 10.520 1.00 91.56 209 HIS A C 1
ATOM 1624 O O . HIS A 1 209 ? -6.903 6.534 10.550 1.00 91.56 209 HIS A O 1
ATOM 1630 N N . ALA A 1 210 ? -5.143 7.296 9.384 1.00 93.69 210 ALA A N 1
ATOM 1631 C CA . ALA A 1 210 ? -5.851 7.377 8.109 1.00 93.69 210 ALA A CA 1
ATOM 1632 C C . ALA A 1 210 ? -6.484 6.036 7.693 1.00 93.69 210 ALA A C 1
ATOM 1634 O O . ALA A 1 210 ? -7.612 6.013 7.208 1.00 93.69 210 ALA A O 1
ATOM 1635 N N . SER A 1 211 ? -5.786 4.915 7.917 1.00 95.62 211 SER A N 1
ATOM 1636 C CA . SER A 1 211 ? -6.308 3.585 7.581 1.00 95.62 211 SER A CA 1
ATOM 1637 C C . SER A 1 211 ? -7.430 3.157 8.525 1.00 95.62 211 SER A C 1
ATOM 1639 O O . SER A 1 211 ? -8.442 2.651 8.056 1.00 95.62 211 SER A O 1
ATOM 1641 N N . HIS A 1 212 ? -7.307 3.370 9.839 1.00 94.06 212 HIS A N 1
ATOM 1642 C CA . HIS A 1 212 ? -8.391 3.016 10.763 1.00 94.06 212 HIS A CA 1
ATOM 1643 C C . HIS A 1 212 ? -9.639 3.876 10.528 1.00 94.06 212 HIS A C 1
ATOM 1645 O O . H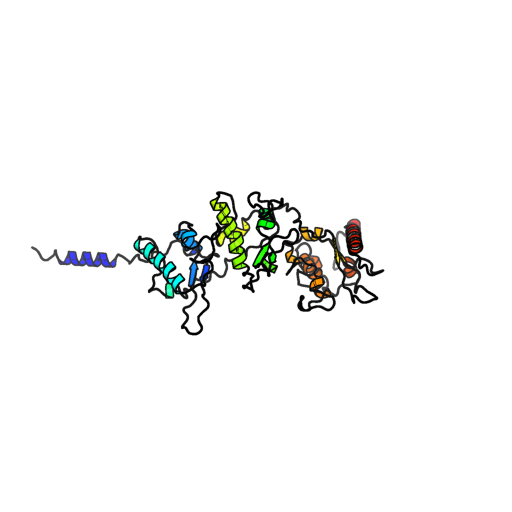IS A 1 212 ? -10.726 3.325 10.362 1.00 94.06 212 HIS A O 1
ATOM 1651 N N . ASP A 1 213 ? -9.469 5.195 10.403 1.00 92.00 213 ASP A N 1
ATOM 1652 C CA . ASP A 1 213 ? -10.560 6.150 10.173 1.00 92.00 213 ASP A CA 1
ATOM 1653 C C . ASP A 1 213 ? -11.275 5.935 8.830 1.00 92.00 213 ASP A C 1
ATOM 1655 O O . ASP A 1 213 ? -12.422 6.339 8.686 1.00 92.00 213 ASP A O 1
ATOM 1659 N N . SER A 1 214 ? -10.621 5.317 7.842 1.00 93.56 214 SER A N 1
ATOM 1660 C CA . SER A 1 214 ? -11.232 5.017 6.543 1.00 93.56 214 SER A CA 1
ATOM 1661 C C . SER A 1 214 ? -11.773 3.586 6.481 1.00 93.56 214 SER A C 1
ATOM 1663 O O . SER A 1 214 ? -12.970 3.377 6.276 1.00 93.56 214 SER A O 1
ATOM 1665 N N . CYS A 1 215 ? -10.914 2.586 6.697 1.00 95.94 215 CYS A N 1
ATOM 1666 C CA . CYS A 1 215 ? -11.258 1.180 6.499 1.00 95.94 215 CYS A CA 1
ATOM 1667 C C . CYS A 1 215 ? -12.258 0.692 7.553 1.00 95.94 215 CYS A C 1
ATOM 1669 O O . CYS A 1 215 ? -13.316 0.164 7.211 1.00 95.94 215 CYS A O 1
ATOM 1671 N N . VAL A 1 216 ? -11.946 0.891 8.839 1.00 95.00 216 VAL A N 1
ATOM 1672 C CA . VAL A 1 216 ? -12.770 0.356 9.935 1.00 95.00 216 VAL A CA 1
ATOM 1673 C C . VAL A 1 216 ? -14.090 1.115 10.022 1.00 95.00 216 VAL A C 1
ATOM 1675 O O . VAL A 1 216 ? -15.133 0.489 10.171 1.00 95.00 216 VAL A O 1
ATOM 1678 N N . ALA A 1 217 ? -14.070 2.437 9.840 1.00 93.31 217 ALA A N 1
ATOM 1679 C CA . ALA A 1 217 ? -15.278 3.260 9.768 1.00 93.31 217 ALA A CA 1
ATOM 1680 C C . ALA A 1 217 ? -16.259 2.763 8.695 1.00 93.31 217 ALA A C 1
ATOM 1682 O O . ALA A 1 217 ? -17.437 2.537 8.979 1.00 93.31 217 ALA A O 1
ATOM 1683 N N . CYS A 1 218 ? -15.769 2.537 7.470 1.00 94.81 218 CYS A N 1
ATOM 1684 C CA . CYS A 1 218 ? -16.594 2.026 6.380 1.00 94.81 218 CYS A CA 1
ATOM 1685 C C . CYS A 1 218 ? -17.149 0.631 6.701 1.00 94.81 218 CYS A C 1
ATOM 1687 O O . CYS A 1 218 ? -18.344 0.392 6.531 1.00 94.81 218 CYS A O 1
ATOM 1689 N N . HIS A 1 219 ? -16.313 -0.268 7.231 1.00 95.56 219 HIS A N 1
ATOM 1690 C CA . HIS A 1 219 ? -16.754 -1.608 7.615 1.00 95.56 219 HIS A CA 1
ATOM 1691 C C . HIS A 1 219 ? -17.821 -1.578 8.713 1.00 95.56 219 HIS A C 1
ATOM 1693 O O . HIS A 1 219 ? -18.837 -2.253 8.579 1.00 95.56 219 HIS A O 1
ATOM 1699 N N . VAL A 1 220 ? -17.641 -0.778 9.768 1.00 91.94 220 VAL A N 1
ATOM 1700 C CA . VAL A 1 220 ? -18.637 -0.633 10.842 1.00 91.94 220 VAL A CA 1
ATOM 1701 C C . VAL A 1 220 ? -19.948 -0.077 10.289 1.00 91.94 220 VAL A C 1
ATOM 1703 O O . VAL A 1 220 ? -21.004 -0.644 10.560 1.00 91.94 220 VAL A O 1
ATOM 1706 N N . ARG A 1 221 ? -19.891 0.966 9.450 1.00 91.12 221 ARG A N 1
ATOM 1707 C CA . ARG A 1 221 ? -21.082 1.548 8.817 1.00 91.12 221 ARG A CA 1
ATOM 1708 C C . ARG A 1 221 ? -21.860 0.515 8.002 1.00 91.12 221 ARG A C 1
ATOM 1710 O O . ARG A 1 221 ? -23.073 0.431 8.149 1.00 91.12 221 ARG A O 1
ATOM 1717 N N . LEU A 1 222 ? -21.176 -0.277 7.175 1.00 93.50 222 LEU A N 1
ATOM 1718 C CA . LEU A 1 222 ? -21.815 -1.328 6.378 1.00 93.50 222 LEU A CA 1
ATOM 1719 C C . LEU A 1 222 ? -22.406 -2.437 7.263 1.00 93.50 222 LEU A C 1
ATOM 1721 O O . LEU A 1 222 ? -23.543 -2.842 7.040 1.00 93.50 222 LEU A O 1
ATOM 1725 N N . ARG A 1 223 ? -21.703 -2.876 8.318 1.00 91.00 223 ARG A N 1
ATOM 1726 C CA . ARG A 1 223 ? -22.238 -3.893 9.244 1.00 91.00 223 ARG A CA 1
ATOM 1727 C C . ARG A 1 223 ? -23.462 -3.406 10.018 1.00 91.00 223 ARG A C 1
ATOM 1729 O O . ARG A 1 223 ? -24.383 -4.189 10.215 1.00 91.00 223 ARG A O 1
ATOM 1736 N N . ASN A 1 224 ? -23.501 -2.131 10.403 1.00 89.00 224 ASN A N 1
ATOM 1737 C CA . ASN A 1 224 ? -24.674 -1.522 11.041 1.00 89.00 224 ASN A CA 1
ATOM 1738 C C . ASN A 1 224 ? -25.881 -1.435 10.091 1.00 89.00 224 ASN A C 1
ATOM 1740 O O . ASN A 1 224 ? -27.012 -1.322 10.549 1.00 89.00 224 ASN A O 1
ATOM 1744 N N . GLN A 1 225 ? -25.641 -1.493 8.780 1.00 90.75 225 GLN A N 1
ATOM 1745 C CA . GLN A 1 225 ? -26.665 -1.583 7.737 1.00 90.75 225 GLN A CA 1
ATOM 1746 C C . GLN A 1 225 ? -26.977 -3.038 7.349 1.00 90.75 225 GLN A C 1
ATOM 1748 O O . GLN A 1 225 ? -27.621 -3.267 6.331 1.00 90.75 225 GLN A O 1
ATOM 1753 N N . GLU A 1 226 ? -26.488 -4.016 8.122 1.00 92.44 226 GLU A N 1
ATOM 1754 C CA . GLU A 1 226 ? -26.614 -5.456 7.850 1.00 92.44 226 GLU A CA 1
ATOM 1755 C C . GLU A 1 226 ? -26.013 -5.888 6.498 1.00 92.44 226 GLU A C 1
ATOM 1757 O O . GLU A 1 226 ? -26.318 -6.956 5.965 1.00 92.44 226 GLU A O 1
ATOM 1762 N N . VAL A 1 227 ? -25.100 -5.082 5.953 1.00 93.88 227 VAL A N 1
ATOM 1763 C CA . VAL A 1 227 ? -24.362 -5.381 4.726 1.00 93.88 227 VAL A CA 1
ATOM 1764 C C . VAL A 1 227 ? -23.075 -6.124 5.076 1.00 93.88 227 VAL A C 1
ATOM 1766 O O . VAL A 1 227 ? -22.364 -5.788 6.030 1.00 93.88 227 VAL A O 1
ATOM 1769 N N . ALA A 1 228 ? -22.749 -7.147 4.284 1.00 91.56 228 ALA A N 1
ATOM 1770 C CA . ALA A 1 228 ? -21.485 -7.857 4.416 1.00 91.56 228 ALA A CA 1
ATOM 1771 C C . ALA A 1 228 ? -20.311 -6.888 4.202 1.00 91.56 228 ALA A C 1
ATOM 1773 O O . ALA A 1 228 ? -20.223 -6.206 3.184 1.00 91.56 228 ALA A O 1
ATOM 1774 N N . ALA A 1 229 ? -19.390 -6.842 5.159 1.00 94.38 229 ALA A N 1
ATOM 1775 C CA . ALA A 1 229 ? -18.248 -5.939 5.131 1.00 94.38 229 ALA A CA 1
ATOM 1776 C C . ALA A 1 229 ? -16.978 -6.650 5.596 1.00 94.38 229 ALA A C 1
ATOM 1778 O O . ALA A 1 229 ? -17.024 -7.774 6.103 1.00 94.38 229 ALA A O 1
ATOM 1779 N N . GLY A 1 230 ? -15.838 -5.982 5.431 1.00 95.12 230 GLY A N 1
ATOM 1780 C CA . GLY A 1 230 ? -14.570 -6.485 5.931 1.00 95.12 230 GLY A CA 1
ATOM 1781 C C . GLY A 1 230 ? -14.470 -6.490 7.467 1.00 95.12 230 GLY A C 1
ATOM 1782 O O . GLY A 1 230 ? -15.396 -6.093 8.183 1.00 95.12 230 GLY A O 1
ATOM 1783 N N . PRO A 1 231 ? -13.328 -6.956 7.997 1.00 95.06 231 PRO A N 1
ATOM 1784 C CA . PRO A 1 231 ? -13.098 -7.079 9.434 1.00 95.06 231 PRO A CA 1
ATOM 1785 C C . PRO A 1 231 ? -13.112 -5.724 10.156 1.00 95.06 231 PRO A C 1
ATOM 1787 O O . PRO A 1 231 ? -12.642 -4.715 9.629 1.00 95.06 231 PRO A O 1
ATOM 1790 N N . ILE A 1 232 ? -13.614 -5.728 11.394 1.00 93.00 232 ILE A N 1
ATOM 1791 C CA . ILE A 1 232 ? -13.623 -4.564 12.304 1.00 93.00 232 ILE A CA 1
ATOM 1792 C C . ILE A 1 232 ? -12.780 -4.783 13.571 1.00 93.00 232 ILE A C 1
ATOM 1794 O O . ILE A 1 232 ? -12.545 -3.843 14.322 1.00 93.00 232 ILE A O 1
ATOM 1798 N N . SER A 1 233 ? -12.329 -6.016 13.827 1.00 91.81 233 SER A N 1
ATOM 1799 C CA . SER A 1 233 ? -11.454 -6.350 14.957 1.00 91.81 233 SER A CA 1
ATOM 1800 C C . SER A 1 233 ? -9.981 -6.230 14.568 1.00 91.81 233 SER A C 1
ATOM 1802 O O . SER A 1 233 ? -9.628 -6.400 13.396 1.00 91.81 233 SER A O 1
ATOM 1804 N N . CYS A 1 234 ? -9.097 -5.984 15.542 1.00 91.25 234 CYS A N 1
ATOM 1805 C CA . CYS A 1 234 ? -7.667 -5.867 15.260 1.00 91.25 234 CYS A CA 1
ATOM 1806 C C . CYS A 1 234 ? -7.127 -7.212 14.750 1.00 91.25 234 CYS A C 1
ATOM 1808 O O . CYS A 1 234 ? -6.504 -7.236 13.690 1.00 91.25 234 CYS A O 1
ATOM 1810 N N . LYS A 1 235 ? -7.473 -8.334 15.403 1.00 90.38 235 LYS A N 1
ATOM 1811 C CA . LYS A 1 235 ? -7.201 -9.700 14.907 1.00 90.38 235 LYS A CA 1
ATOM 1812 C C . LYS A 1 235 ? -7.631 -9.926 13.453 1.00 90.38 235 LYS A C 1
ATOM 1814 O O . LYS A 1 235 ? -6.837 -10.431 12.665 1.00 90.38 235 LYS A O 1
ATOM 1819 N N . GLY A 1 236 ? -8.845 -9.513 13.079 1.00 92.25 236 GLY A N 1
ATOM 1820 C CA . GLY A 1 236 ? -9.384 -9.737 11.733 1.00 92.25 236 GLY A CA 1
ATOM 1821 C C . GLY A 1 236 ? -8.554 -9.097 10.614 1.00 92.25 236 GLY A C 1
ATOM 1822 O O . GLY A 1 236 ? -8.506 -9.627 9.509 1.00 92.25 236 GLY A O 1
ATOM 1823 N N . CYS A 1 237 ? -7.869 -7.985 10.902 1.00 94.19 237 CYS A N 1
ATOM 1824 C CA . CYS A 1 237 ? -6.957 -7.331 9.961 1.00 94.19 237 CYS A CA 1
ATOM 1825 C C . CYS A 1 237 ? -5.496 -7.760 10.142 1.00 94.19 237 CYS A C 1
ATOM 1827 O O . CYS A 1 237 ? -4.756 -7.861 9.165 1.00 94.19 237 CYS A O 1
ATOM 1829 N N . HIS A 1 238 ? -5.048 -7.943 11.382 1.00 93.50 238 HIS A N 1
ATOM 1830 C CA . HIS A 1 238 ? -3.629 -7.955 11.733 1.00 93.50 238 HIS A CA 1
ATOM 1831 C C . HIS A 1 238 ? -3.083 -9.320 12.143 1.00 93.50 238 HIS A C 1
ATOM 1833 O O . HIS A 1 238 ? -1.915 -9.405 12.507 1.00 93.50 238 HIS A O 1
ATOM 1839 N N . GLU A 1 239 ? -3.875 -10.387 12.090 1.00 90.69 239 GLU A N 1
ATOM 1840 C CA . GLU A 1 239 ? -3.377 -11.740 12.325 1.00 90.69 239 GLU A CA 1
ATOM 1841 C C . GLU A 1 239 ? -3.129 -12.465 10.998 1.00 90.69 239 GLU A C 1
ATOM 1843 O O . GLU A 1 239 ? -3.964 -12.451 10.093 1.00 90.69 239 GLU A O 1
ATOM 1848 N N . ALA A 1 240 ? -1.987 -13.147 10.880 1.00 90.38 240 ALA A N 1
ATOM 1849 C CA . ALA A 1 240 ? -1.640 -13.896 9.673 1.00 90.38 240 ALA A CA 1
ATOM 1850 C C . ALA A 1 240 ? -2.673 -14.984 9.317 1.00 90.38 240 ALA A C 1
ATOM 1852 O O . ALA A 1 240 ? -2.956 -15.183 8.136 1.00 90.38 240 ALA A O 1
ATOM 1853 N N . GLY A 1 241 ? -3.238 -15.654 10.328 1.00 90.31 241 GLY A N 1
ATOM 1854 C CA . GLY A 1 241 ? -4.262 -16.684 10.156 1.00 90.31 241 GLY A CA 1
ATOM 1855 C C . GLY A 1 241 ? -5.564 -16.134 9.574 1.00 90.31 241 GLY A C 1
ATOM 1856 O O . GLY A 1 241 ? -6.108 -16.732 8.651 1.00 90.31 241 GLY A O 1
ATOM 1857 N N . GLU A 1 242 ? -6.039 -14.978 10.051 1.00 92.44 242 GLU A N 1
ATOM 1858 C CA . GLU A 1 242 ? -7.216 -14.312 9.472 1.00 92.44 242 GLU A CA 1
ATOM 1859 C C . GLU A 1 242 ? -6.931 -13.742 8.080 1.00 92.44 242 GLU A C 1
ATOM 1861 O O . GLU A 1 242 ? -7.739 -13.917 7.169 1.00 92.44 242 GLU A O 1
ATOM 1866 N N . GLN A 1 243 ? -5.753 -13.145 7.864 1.00 93.94 243 GLN A N 1
ATOM 1867 C CA . GLN A 1 243 ? -5.360 -12.653 6.540 1.00 93.94 243 GLN A CA 1
ATOM 1868 C C . GLN A 1 243 ? -5.354 -13.768 5.485 1.00 93.94 243 GLN A C 1
ATOM 1870 O O . GLN A 1 243 ? -5.787 -13.544 4.359 1.00 93.94 243 GLN A O 1
ATOM 1875 N N . ALA A 1 244 ? -4.916 -14.979 5.843 1.00 93.25 244 ALA A N 1
ATOM 1876 C CA . ALA A 1 244 ? -4.902 -16.125 4.933 1.00 93.25 244 ALA A CA 1
ATOM 1877 C C . ALA A 1 244 ? -6.30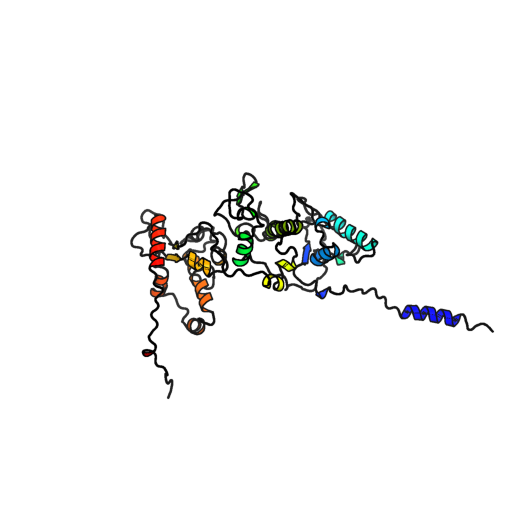8 -16.618 4.532 1.00 93.25 244 ALA A C 1
ATOM 1879 O O . ALA A 1 244 ? -6.444 -17.310 3.524 1.00 93.25 244 ALA A O 1
ATOM 1880 N N . LYS A 1 245 ? -7.354 -16.267 5.294 1.00 95.06 245 LYS A N 1
ATOM 1881 C CA . LYS A 1 245 ? -8.756 -16.603 4.984 1.00 95.06 245 LYS A CA 1
ATOM 1882 C C . LYS A 1 245 ? -9.415 -15.593 4.045 1.00 95.06 245 LYS A C 1
ATOM 1884 O O . LYS A 1 245 ? -10.520 -15.847 3.563 1.00 95.06 245 LYS A O 1
ATOM 1889 N N . ILE A 1 246 ? -8.778 -14.446 3.794 1.00 94.12 246 ILE A N 1
ATOM 1890 C CA . ILE A 1 246 ? -9.303 -13.436 2.874 1.00 94.12 246 ILE A CA 1
ATOM 1891 C C . ILE A 1 246 ? -9.386 -14.051 1.476 1.00 94.12 246 ILE A C 1
ATOM 1893 O O . ILE A 1 246 ? -8.428 -14.633 0.968 1.00 94.12 246 ILE A O 1
ATOM 1897 N N . LYS A 1 247 ? -10.555 -13.917 0.844 1.00 93.19 247 LYS A N 1
ATOM 1898 C CA . LYS A 1 247 ? -10.802 -14.440 -0.500 1.00 93.19 247 LYS A CA 1
ATOM 1899 C C . LYS A 1 247 ? -9.764 -13.894 -1.484 1.00 93.19 247 LYS A C 1
ATOM 1901 O O . LYS A 1 247 ? -9.628 -12.684 -1.640 1.00 93.19 247 LYS A O 1
ATOM 1906 N N . VAL A 1 248 ? -9.099 -14.791 -2.208 1.00 92.81 248 VAL A N 1
ATOM 1907 C CA . VAL A 1 248 ? -8.187 -14.415 -3.293 1.00 92.81 248 VAL A CA 1
ATOM 1908 C C . VAL A 1 248 ? -8.946 -14.401 -4.619 1.00 92.81 248 VAL A C 1
ATOM 1910 O O . VAL A 1 248 ? -9.514 -15.411 -5.041 1.00 92.81 248 VAL A O 1
ATOM 1913 N N . VAL A 1 249 ? -8.969 -13.249 -5.282 1.00 90.94 249 VAL A N 1
ATOM 1914 C CA . VAL A 1 249 ? -9.499 -13.074 -6.635 1.00 90.94 249 VAL A CA 1
ATOM 1915 C C . VAL A 1 249 ? -8.424 -13.536 -7.615 1.00 90.94 249 VAL A C 1
ATOM 1917 O O . VAL A 1 249 ? -7.333 -12.977 -7.642 1.00 90.94 249 VAL A O 1
ATOM 1920 N N . LYS A 1 250 ? -8.717 -14.576 -8.403 1.00 85.88 250 LYS A N 1
ATOM 1921 C CA . LYS A 1 250 ? -7.772 -15.113 -9.398 1.00 85.88 250 LYS A CA 1
ATOM 1922 C C . LYS A 1 250 ? -7.737 -14.256 -10.662 1.00 85.88 250 LYS A C 1
ATOM 1924 O O . LYS A 1 250 ? -6.670 -13.846 -11.103 1.00 85.88 250 LYS A O 1
ATOM 1929 N N . ASP A 1 251 ? -8.914 -13.939 -11.193 1.00 86.56 251 ASP A N 1
ATOM 1930 C CA . ASP A 1 251 ? -9.065 -13.142 -12.407 1.00 86.56 251 ASP A CA 1
ATOM 1931 C C . ASP A 1 251 ? -9.270 -11.677 -12.032 1.00 86.56 251 ASP A C 1
ATOM 1933 O O . ASP A 1 251 ? -10.394 -11.191 -11.915 1.00 86.56 251 ASP A O 1
ATOM 1937 N N . ILE A 1 252 ? -8.164 -10.982 -11.772 1.00 87.56 252 ILE A N 1
ATOM 1938 C CA . ILE A 1 252 ? -8.183 -9.560 -11.424 1.00 87.56 252 ILE A CA 1
ATOM 1939 C C . ILE A 1 252 ? -8.211 -8.745 -12.723 1.00 87.56 252 ILE A C 1
ATOM 1941 O O . ILE A 1 252 ? -7.240 -8.790 -13.488 1.00 87.56 252 ILE A O 1
ATOM 1945 N N . PRO A 1 253 ? -9.290 -7.984 -12.998 1.00 88.12 253 PRO A N 1
ATOM 1946 C CA . PRO A 1 253 ? -9.293 -7.044 -14.106 1.00 88.12 253 PRO A CA 1
ATOM 1947 C C . PRO A 1 253 ? -8.136 -6.057 -13.960 1.00 88.12 253 PRO A C 1
ATOM 1949 O O . PRO A 1 253 ? -7.735 -5.689 -12.856 1.00 88.12 253 PRO A O 1
ATOM 1952 N N . ARG A 1 254 ? -7.596 -5.597 -15.087 1.00 92.25 254 ARG A N 1
ATOM 1953 C CA . ARG A 1 254 ? -6.556 -4.570 -15.057 1.00 92.25 254 ARG A CA 1
ATOM 1954 C C . ARG A 1 254 ? -7.112 -3.297 -14.414 1.00 92.25 254 ARG A C 1
ATOM 1956 O O . ARG A 1 254 ? -8.031 -2.699 -14.968 1.00 92.25 254 ARG A O 1
ATOM 1963 N N . MET A 1 255 ? -6.504 -2.874 -13.310 1.00 91.69 255 MET A N 1
ATOM 1964 C CA . MET A 1 255 ? -6.825 -1.637 -12.596 1.00 91.69 255 MET A CA 1
ATOM 1965 C C . MET A 1 255 ? -6.536 -0.431 -13.491 1.00 91.69 255 MET A C 1
ATOM 1967 O O . MET A 1 255 ? -5.375 -0.120 -13.756 1.00 91.69 255 MET A O 1
ATOM 1971 N N . LYS A 1 256 ? -7.572 0.216 -14.028 1.00 90.38 256 LYS A N 1
ATOM 1972 C CA . LYS A 1 256 ? -7.412 1.317 -14.989 1.00 90.38 256 LYS A CA 1
ATOM 1973 C C . LYS A 1 256 ? -7.238 2.644 -14.258 1.00 90.38 256 LYS A C 1
ATOM 1975 O O . LYS A 1 256 ? -8.115 3.060 -13.520 1.00 90.38 256 LYS A O 1
ATOM 1980 N N . ARG A 1 257 ? -6.129 3.324 -14.537 1.00 93.38 257 ARG A N 1
ATOM 1981 C CA . ARG A 1 257 ? -5.742 4.602 -13.927 1.00 93.38 257 ARG A CA 1
ATOM 1982 C C . ARG A 1 257 ? -4.928 5.463 -14.901 1.00 93.38 257 ARG A C 1
ATOM 1984 O O . ARG A 1 257 ? -3.900 6.039 -14.556 1.00 93.38 257 ARG A O 1
ATOM 1991 N N . ASN A 1 258 ? -5.337 5.468 -16.171 1.00 92.31 258 ASN A N 1
ATOM 1992 C CA . ASN A 1 258 ? -4.666 6.176 -17.272 1.00 92.31 258 ASN A CA 1
ATOM 1993 C C . ASN A 1 258 ? -3.189 5.790 -17.507 1.00 92.31 258 ASN A C 1
ATOM 1995 O O . ASN A 1 258 ? -2.444 6.528 -18.156 1.00 92.31 258 ASN A O 1
ATOM 1999 N N . GLN A 1 259 ? -2.757 4.623 -17.024 1.00 94.56 259 GLN A N 1
ATOM 2000 C CA . GLN A 1 259 ? -1.409 4.120 -17.254 1.00 94.56 259 GLN A CA 1
ATOM 2001 C C . GLN A 1 259 ? -1.211 3.688 -18.719 1.00 94.56 259 GLN A C 1
ATOM 2003 O O . GLN A 1 259 ? -2.145 3.184 -19.352 1.00 94.56 259 GLN A O 1
ATOM 2008 N N . PRO A 1 260 ? -0.006 3.862 -19.289 1.00 95.06 260 PRO A N 1
ATOM 2009 C CA . PRO A 1 260 ? 0.279 3.400 -20.640 1.00 95.06 260 PRO A CA 1
ATOM 2010 C C . PRO A 1 260 ? 0.376 1.867 -20.706 1.00 95.06 260 PRO A C 1
ATOM 2012 O O . PRO A 1 260 ? 0.749 1.212 -19.737 1.00 95.06 260 PRO A O 1
ATOM 2015 N N . ASP A 1 261 ? 0.091 1.286 -21.873 1.00 96.06 261 ASP A N 1
ATOM 2016 C CA . ASP A 1 261 ? 0.365 -0.137 -22.130 1.00 96.06 261 ASP A CA 1
ATOM 2017 C C . ASP A 1 261 ? 1.870 -0.358 -22.339 1.00 96.06 261 ASP A C 1
ATOM 2019 O O . ASP A 1 261 ? 2.457 -1.278 -21.767 1.00 96.06 261 ASP A O 1
ATOM 2023 N N . GLU A 1 262 ? 2.509 0.547 -23.083 1.00 96.38 262 GLU A N 1
ATOM 2024 C CA . GLU A 1 262 ? 3.949 0.600 -23.305 1.00 96.38 262 GLU A CA 1
ATOM 2025 C C . GLU A 1 262 ? 4.519 1.971 -22.926 1.00 96.38 262 GLU A C 1
ATOM 2027 O O . GLU A 1 262 ? 3.951 3.015 -23.257 1.00 96.38 262 GLU A O 1
ATOM 2032 N N . ALA A 1 263 ? 5.671 1.980 -22.261 1.00 95.38 263 ALA A N 1
ATOM 2033 C CA . ALA A 1 263 ? 6.377 3.193 -21.876 1.00 95.38 263 ALA A CA 1
ATOM 2034 C C . ALA A 1 263 ? 7.683 3.341 -22.662 1.00 95.38 263 ALA A C 1
ATOM 2036 O O . ALA A 1 263 ? 8.434 2.386 -22.843 1.00 95.38 263 ALA A O 1
ATOM 2037 N N . PHE A 1 264 ? 7.967 4.560 -23.108 1.00 94.38 264 PHE A N 1
ATOM 2038 C CA . PHE A 1 264 ? 9.256 4.935 -23.678 1.00 94.38 264 PHE A CA 1
ATOM 2039 C C . PHE A 1 264 ? 10.137 5.497 -22.563 1.00 94.38 264 PHE A C 1
ATOM 2041 O O . PHE A 1 264 ? 9.769 6.489 -21.929 1.00 94.38 264 PHE A O 1
ATOM 2048 N N . MET A 1 265 ? 11.288 4.877 -22.312 1.00 93.62 265 MET A N 1
ATOM 2049 C CA . MET A 1 265 ? 12.201 5.284 -21.242 1.00 93.62 265 MET A CA 1
ATOM 2050 C C . MET A 1 265 ? 13.553 5.676 -21.830 1.00 93.62 265 MET A C 1
ATOM 2052 O O . MET A 1 265 ? 14.160 4.909 -22.573 1.00 93.62 265 MET A O 1
ATOM 2056 N N . ALA A 1 266 ? 14.041 6.869 -21.494 1.00 90.88 266 ALA A N 1
ATOM 2057 C CA . ALA A 1 266 ? 15.317 7.365 -21.993 1.00 90.88 266 ALA A CA 1
ATOM 2058 C C . ALA A 1 266 ? 16.018 8.263 -20.968 1.00 90.88 266 ALA A C 1
ATOM 2060 O O . ALA A 1 266 ? 15.380 9.075 -20.298 1.00 90.88 266 ALA A O 1
ATOM 2061 N N . GLY A 1 267 ? 17.346 8.149 -20.895 1.00 86.56 267 GLY A N 1
ATOM 2062 C CA . GLY A 1 267 ? 18.208 9.101 -20.199 1.00 86.56 267 GLY A CA 1
ATOM 2063 C C . GLY A 1 267 ? 18.804 10.103 -21.184 1.00 86.56 267 GLY A C 1
ATOM 2064 O O . GLY A 1 267 ? 19.509 9.703 -22.109 1.00 86.56 267 GLY A O 1
ATOM 2065 N N . MET A 1 268 ? 18.536 11.396 -20.996 1.00 79.88 268 MET A N 1
ATOM 2066 C CA . MET A 1 268 ? 19.094 12.472 -21.830 1.00 79.88 268 MET A CA 1
ATOM 2067 C C . MET A 1 268 ? 20.325 13.101 -21.170 1.00 79.88 268 MET A C 1
ATOM 2069 O O . MET A 1 268 ? 20.273 13.473 -20.001 1.00 79.88 268 MET A O 1
ATOM 2073 N N . ALA A 1 269 ? 21.414 13.263 -21.927 1.00 66.56 269 ALA A N 1
ATOM 2074 C CA . ALA A 1 269 ? 22.652 13.878 -21.435 1.00 66.56 269 ALA A CA 1
ATOM 2075 C C . ALA A 1 269 ? 22.485 15.381 -21.127 1.00 66.56 269 ALA A C 1
ATOM 2077 O O . ALA A 1 269 ? 23.089 15.908 -20.193 1.00 66.56 269 ALA A O 1
ATOM 2078 N N . SER A 1 270 ? 21.647 16.064 -21.911 1.00 63.03 270 SER A N 1
ATOM 2079 C CA . SER A 1 270 ? 21.300 17.479 -21.777 1.00 63.03 270 SER A CA 1
ATOM 2080 C C . SER A 1 270 ? 19.983 17.763 -22.512 1.00 63.03 270 SER A C 1
ATOM 2082 O O . SER A 1 270 ? 19.668 17.082 -23.488 1.00 63.03 270 SER A O 1
ATOM 2084 N N . LYS A 1 271 ? 19.232 18.777 -22.058 1.00 60.97 271 LYS A N 1
ATOM 2085 C CA . LYS A 1 271 ? 18.096 19.371 -22.793 1.00 60.97 271 LYS A CA 1
ATOM 2086 C C . LYS A 1 271 ? 18.526 20.550 -23.698 1.00 60.97 271 LYS A C 1
ATOM 2088 O O . LYS A 1 271 ? 17.667 21.310 -24.125 1.00 60.97 271 LYS A O 1
ATOM 2093 N N . SER A 1 272 ? 19.831 20.741 -23.926 1.00 60.81 272 SER A N 1
ATOM 2094 C CA . SER A 1 272 ? 20.395 21.812 -24.773 1.00 60.81 272 SER A CA 1
ATOM 2095 C C . SER A 1 272 ? 20.139 21.589 -26.272 1.00 60.81 272 SER A C 1
ATOM 2097 O O . SER A 1 272 ? 19.534 20.590 -26.652 1.00 60.81 272 SER A O 1
ATOM 2099 N N . ASP A 1 273 ? 20.658 22.490 -27.114 1.00 56.41 273 ASP A N 1
ATOM 2100 C CA . ASP A 1 273 ? 20.394 22.580 -28.564 1.00 56.41 273 ASP A CA 1
ATOM 2101 C C . ASP A 1 273 ? 20.683 21.303 -29.377 1.00 56.41 273 ASP A C 1
ATOM 2103 O O . ASP A 1 273 ? 20.106 21.099 -30.443 1.00 56.41 273 ASP A O 1
ATOM 2107 N N . THR A 1 274 ? 21.530 20.404 -28.870 1.00 65.62 274 THR A N 1
ATOM 2108 C CA . THR A 1 274 ? 21.784 19.071 -29.442 1.00 65.62 274 THR A CA 1
ATOM 2109 C C . THR A 1 274 ? 21.447 17.976 -28.427 1.00 65.62 274 THR A C 1
ATOM 2111 O O . THR A 1 274 ? 22.330 17.410 -27.774 1.00 65.62 274 THR A O 1
ATOM 2114 N N . PRO A 1 275 ? 20.154 17.658 -28.246 1.00 72.38 275 PRO A N 1
ATOM 2115 C CA . PRO A 1 275 ? 19.751 16.631 -27.305 1.00 72.38 275 PRO A CA 1
ATOM 2116 C C . PRO A 1 275 ? 20.276 15.274 -27.784 1.00 72.38 275 PRO A C 1
ATOM 2118 O O . PRO A 1 275 ? 20.125 14.902 -28.949 1.00 72.38 275 PRO A O 1
ATOM 2121 N N . LYS A 1 276 ? 20.894 14.522 -26.870 1.00 80.75 276 LYS A N 1
ATOM 2122 C CA . LYS A 1 276 ? 21.415 13.174 -27.127 1.00 80.75 276 LYS A CA 1
ATOM 2123 C C . LYS A 1 276 ? 21.019 12.234 -25.994 1.00 80.75 276 LYS A C 1
ATOM 2125 O O . LYS A 1 276 ? 21.158 12.582 -24.816 1.00 80.75 276 LYS A O 1
ATOM 2130 N N . TYR A 1 277 ? 20.537 11.041 -26.341 1.00 86.31 277 TYR A N 1
ATOM 2131 C CA . TYR A 1 277 ? 20.374 9.978 -25.353 1.00 86.31 277 TYR A CA 1
ATOM 2132 C C . TYR A 1 277 ? 21.733 9.393 -24.964 1.00 86.31 277 TYR A C 1
ATOM 2134 O O . TYR A 1 277 ? 22.613 9.230 -25.809 1.00 86.31 277 TYR A O 1
ATOM 2142 N N . LEU A 1 278 ? 21.894 9.073 -23.681 1.00 87.25 278 LEU A N 1
ATOM 2143 C CA . LEU A 1 278 ? 23.107 8.440 -23.151 1.00 87.25 278 LEU A CA 1
ATOM 2144 C C . LEU A 1 278 ? 23.249 6.984 -23.615 1.00 87.25 278 LEU A C 1
ATOM 2146 O O . LEU A 1 278 ? 24.362 6.513 -23.798 1.00 87.25 278 LEU A O 1
ATOM 2150 N N . MET A 1 279 ? 22.115 6.314 -23.828 1.00 90.00 279 MET A N 1
ATOM 2151 C CA . MET A 1 279 ? 21.979 4.961 -24.368 1.00 90.00 279 MET A CA 1
ATOM 2152 C C . MET A 1 279 ? 20.764 4.923 -25.299 1.00 90.00 279 MET A C 1
ATOM 2154 O O . MET A 1 279 ? 19.917 5.820 -25.247 1.00 90.00 279 MET A O 1
ATOM 2158 N N . ASN A 1 280 ? 20.639 3.874 -26.110 1.00 92.19 280 ASN A N 1
ATOM 2159 C CA . ASN A 1 280 ? 19.405 3.605 -26.851 1.00 92.19 280 ASN A CA 1
ATOM 2160 C C . ASN A 1 280 ? 18.194 3.591 -25.895 1.00 92.19 280 ASN A C 1
ATOM 2162 O O . ASN A 1 280 ? 18.278 2.984 -24.824 1.00 92.19 280 ASN A O 1
ATOM 2166 N N . PRO A 1 281 ? 17.073 4.256 -26.217 1.00 93.94 281 PRO A N 1
ATOM 2167 C CA . PRO A 1 281 ? 15.884 4.198 -25.378 1.00 93.94 281 PRO A CA 1
ATOM 2168 C C . PRO A 1 281 ? 15.345 2.774 -25.196 1.00 93.94 281 PRO A C 1
ATOM 2170 O O . PRO A 1 281 ? 15.560 1.878 -26.014 1.00 93.94 281 PRO A O 1
ATOM 2173 N N . VAL A 1 282 ? 14.614 2.585 -24.103 1.00 94.88 282 VAL A N 1
ATOM 2174 C CA . VAL A 1 282 ? 14.020 1.311 -23.702 1.00 94.88 282 VAL A CA 1
ATOM 2175 C C . VAL A 1 282 ? 12.519 1.362 -23.964 1.00 94.88 282 VAL A C 1
ATOM 2177 O O . VAL A 1 282 ? 11.815 2.229 -23.439 1.00 94.88 282 VAL A O 1
ATOM 2180 N N . ALA A 1 283 ? 12.015 0.407 -24.748 1.00 95.38 283 ALA A N 1
ATOM 2181 C CA . ALA A 1 283 ? 10.582 0.159 -24.865 1.00 95.38 283 ALA A CA 1
ATOM 2182 C C . ALA A 1 283 ? 10.118 -0.737 -23.702 1.00 95.38 283 ALA A C 1
ATOM 2184 O O . ALA A 1 283 ? 10.414 -1.929 -23.657 1.00 95.38 283 ALA A O 1
ATOM 2185 N N . PHE A 1 284 ? 9.402 -0.210 -22.722 1.00 96.19 284 PHE A N 1
ATOM 2186 C CA . PHE A 1 284 ? 8.954 -0.991 -21.572 1.00 96.19 284 PHE A CA 1
ATOM 2187 C C . PHE A 1 284 ? 7.511 -1.466 -21.754 1.00 96.19 284 PHE A C 1
ATOM 2189 O O . PHE A 1 284 ? 6.617 -0.663 -21.997 1.00 96.19 284 PHE A O 1
ATOM 2196 N N . ASN A 1 285 ? 7.263 -2.772 -21.616 1.00 95.94 285 ASN A N 1
ATOM 2197 C CA . ASN A 1 285 ? 5.910 -3.330 -21.675 1.00 95.94 285 ASN A CA 1
ATOM 2198 C C . ASN A 1 285 ? 5.251 -3.234 -20.290 1.00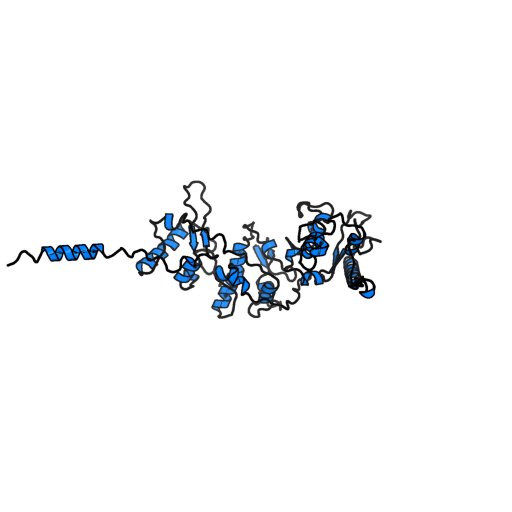 95.94 285 ASN A C 1
ATOM 2200 O O . ASN A 1 285 ? 5.306 -4.182 -19.503 1.00 95.94 285 ASN A O 1
ATOM 2204 N N . HIS A 1 286 ? 4.663 -2.079 -19.989 1.00 96.69 286 HIS A N 1
ATOM 2205 C CA . HIS A 1 286 ? 4.058 -1.783 -18.693 1.00 96.69 286 HIS A CA 1
ATOM 2206 C C . HIS A 1 286 ? 2.880 -2.719 -18.396 1.00 96.69 286 HIS A C 1
ATOM 2208 O O . HIS A 1 286 ? 2.846 -3.348 -17.339 1.00 96.69 286 HIS A O 1
ATOM 2214 N N . LYS A 1 287 ? 1.993 -2.936 -19.374 1.00 95.19 287 LYS A N 1
ATOM 2215 C CA . LYS A 1 287 ? 0.827 -3.823 -19.242 1.00 95.19 287 LYS A CA 1
ATOM 2216 C C . LYS A 1 287 ? 1.189 -5.251 -18.850 1.00 95.19 287 LYS A C 1
ATOM 2218 O O . LYS A 1 287 ? 0.495 -5.849 -18.036 1.00 95.19 287 LYS A O 1
ATOM 2223 N N . ARG A 1 288 ? 2.261 -5.816 -19.412 1.00 93.44 288 ARG A N 1
ATOM 2224 C CA . ARG A 1 288 ? 2.719 -7.159 -19.030 1.00 93.44 288 ARG A CA 1
ATOM 2225 C C . ARG A 1 288 ? 3.226 -7.176 -17.592 1.00 93.44 288 ARG A C 1
ATOM 2227 O O . ARG A 1 288 ? 2.848 -8.071 -16.844 1.00 93.44 288 ARG A O 1
ATOM 2234 N N . HIS A 1 289 ? 4.021 -6.187 -17.189 1.00 95.12 289 HIS A N 1
ATOM 2235 C CA . HIS A 1 289 ? 4.538 -6.123 -15.819 1.00 95.12 289 HIS A CA 1
ATOM 2236 C C . HIS A 1 289 ? 3.420 -5.913 -14.793 1.00 95.12 289 HIS A C 1
ATOM 2238 O O . HIS A 1 289 ? 3.462 -6.497 -13.713 1.00 95.12 289 HIS A O 1
ATOM 2244 N N . GLU A 1 290 ? 2.353 -5.193 -15.152 1.00 93.81 290 GLU A N 1
ATOM 2245 C CA . GLU A 1 290 ? 1.136 -5.107 -14.339 1.00 93.81 290 GLU A CA 1
ATOM 2246 C C . GLU A 1 290 ? 0.479 -6.473 -14.081 1.00 93.81 290 GLU A C 1
ATOM 2248 O O . GLU A 1 290 ? -0.297 -6.580 -13.144 1.00 93.81 290 GLU A O 1
ATOM 2253 N N . THR A 1 291 ? 0.759 -7.525 -14.849 1.00 89.75 291 THR A N 1
ATOM 2254 C CA . THR A 1 291 ? 0.208 -8.868 -14.574 1.00 89.75 291 THR A CA 1
ATOM 2255 C C . THR A 1 291 ? 1.112 -9.727 -13.694 1.00 89.75 291 THR A C 1
ATOM 2257 O O . THR A 1 291 ? 0.636 -10.677 -13.087 1.00 89.75 291 THR A O 1
ATOM 2260 N N . THR A 1 292 ? 2.403 -9.394 -13.598 1.00 87.75 292 THR A N 1
ATOM 2261 C CA . THR A 1 292 ? 3.409 -10.241 -12.937 1.00 87.75 292 THR A CA 1
ATOM 2262 C C . THR A 1 292 ? 3.824 -9.739 -11.560 1.00 87.75 292 THR A C 1
ATOM 2264 O O . THR A 1 292 ? 4.308 -10.523 -10.754 1.00 87.75 292 THR A O 1
ATOM 2267 N N . VAL A 1 293 ? 3.673 -8.442 -11.280 1.00 89.50 293 VAL A N 1
ATOM 2268 C CA . VAL A 1 293 ? 3.996 -7.867 -9.961 1.00 89.50 293 VAL A CA 1
ATOM 2269 C C . VAL A 1 293 ? 2.793 -7.921 -9.021 1.00 89.50 293 VAL A C 1
ATOM 2271 O O . VAL A 1 293 ? 1.654 -7.857 -9.471 1.00 89.50 293 VAL A O 1
ATOM 2274 N N . GLU A 1 294 ? 3.008 -7.945 -7.709 1.00 86.25 294 GLU A N 1
ATOM 2275 C CA . GLU A 1 294 ? 1.905 -7.979 -6.731 1.00 86.25 294 GLU A CA 1
ATOM 2276 C C . GLU A 1 294 ? 1.168 -6.638 -6.597 1.00 86.25 294 GLU A C 1
ATOM 2278 O O . GLU A 1 294 ? -0.024 -6.598 -6.308 1.00 86.25 294 GLU A O 1
ATOM 2283 N N . SER A 1 295 ? 1.860 -5.516 -6.818 1.00 90.94 295 SER A N 1
ATOM 2284 C CA . SER A 1 295 ? 1.290 -4.169 -6.707 1.00 90.94 295 SER A CA 1
ATOM 2285 C C . SER A 1 295 ? 2.079 -3.157 -7.536 1.00 90.94 295 SER A C 1
ATOM 2287 O O . SER A 1 295 ? 3.248 -3.376 -7.849 1.00 90.94 295 SER A O 1
ATOM 2289 N N . CYS A 1 296 ? 1.473 -2.006 -7.838 1.00 93.31 296 CYS A N 1
ATOM 2290 C CA . CYS A 1 296 ? 2.165 -0.896 -8.503 1.00 93.31 296 CYS A CA 1
ATOM 2291 C C . CYS A 1 296 ? 3.385 -0.417 -7.691 1.00 93.31 296 CYS A C 1
ATOM 2293 O O . CYS A 1 296 ? 4.386 0.012 -8.261 1.00 93.31 296 CYS A O 1
ATOM 2295 N N . LYS A 1 297 ? 3.327 -0.568 -6.359 1.00 92.31 297 LYS A N 1
ATOM 2296 C CA . LYS A 1 297 ? 4.371 -0.171 -5.401 1.00 92.31 297 LYS A CA 1
ATOM 2297 C C . LYS A 1 297 ? 5.658 -0.984 -5.509 1.00 92.31 297 LYS A C 1
ATOM 2299 O O . LYS A 1 297 ? 6.672 -0.569 -4.955 1.00 92.31 297 LYS A O 1
ATOM 2304 N N . ALA A 1 298 ? 5.621 -2.127 -6.201 1.00 92.38 298 ALA A N 1
ATOM 2305 C CA . ALA A 1 298 ? 6.819 -2.910 -6.488 1.00 92.38 298 ALA A CA 1
ATOM 2306 C C . ALA A 1 298 ? 7.854 -2.086 -7.277 1.00 92.38 298 ALA A C 1
ATOM 2308 O O . ALA A 1 298 ? 9.049 -2.231 -7.043 1.00 92.38 298 ALA A O 1
ATOM 2309 N N . CYS A 1 299 ? 7.388 -1.182 -8.146 1.00 95.19 299 CYS A N 1
ATOM 2310 C CA . CYS A 1 299 ? 8.236 -0.265 -8.911 1.00 95.19 299 CYS A CA 1
ATOM 2311 C C . CYS A 1 299 ? 8.049 1.186 -8.443 1.00 95.19 299 CYS A C 1
ATOM 2313 O O . CYS A 1 299 ? 9.014 1.881 -8.132 1.00 95.19 299 CYS A O 1
ATOM 2315 N N . HIS A 1 300 ? 6.797 1.632 -8.335 1.00 95.69 300 HIS A N 1
ATOM 2316 C CA . HIS A 1 300 ? 6.434 2.973 -7.886 1.00 95.69 300 HIS A CA 1
ATOM 2317 C C . HIS A 1 300 ? 6.521 3.075 -6.362 1.00 95.69 300 HIS A C 1
ATOM 2319 O O . HIS A 1 300 ? 5.525 3.039 -5.655 1.00 95.69 300 HIS A O 1
ATOM 2325 N N . HIS A 1 301 ? 7.728 3.149 -5.820 1.00 93.00 301 HIS A N 1
ATOM 2326 C CA . HIS A 1 301 ? 7.925 3.035 -4.375 1.00 93.00 301 HIS A CA 1
ATOM 2327 C C . HIS A 1 301 ? 7.517 4.287 -3.574 1.00 93.00 301 HIS A C 1
ATOM 2329 O O . HIS A 1 301 ? 7.434 4.203 -2.348 1.00 93.00 301 HIS A O 1
ATOM 2335 N N . ASP A 1 302 ? 7.259 5.422 -4.234 1.00 93.19 302 ASP A N 1
ATOM 2336 C CA . ASP A 1 302 ? 6.880 6.676 -3.563 1.00 93.19 302 ASP A CA 1
ATOM 2337 C C . ASP A 1 302 ? 5.749 7.463 -4.247 1.00 93.19 302 ASP A C 1
ATOM 2339 O O . ASP A 1 302 ? 4.971 8.097 -3.549 1.00 93.19 302 ASP A O 1
ATOM 2343 N N . THR A 1 303 ? 5.609 7.401 -5.578 1.00 94.56 303 THR A N 1
ATOM 2344 C CA . THR A 1 303 ? 4.485 7.993 -6.338 1.00 94.56 303 THR A CA 1
ATOM 2345 C C . THR A 1 303 ? 4.217 7.174 -7.606 1.00 94.56 303 THR A C 1
ATOM 2347 O O . THR A 1 303 ? 5.126 6.485 -8.080 1.00 94.56 303 THR A O 1
ATOM 2350 N N . LEU A 1 304 ? 3.025 7.268 -8.220 1.00 95.25 304 LEU A N 1
ATOM 2351 C CA . LEU A 1 304 ? 2.765 6.648 -9.537 1.00 95.25 304 LEU A CA 1
ATOM 2352 C C . LEU A 1 304 ? 3.305 7.480 -10.716 1.00 95.25 304 LEU A C 1
ATOM 2354 O O . LEU A 1 304 ? 2.992 7.204 -11.875 1.00 95.25 304 LEU A O 1
ATOM 2358 N N . LYS A 1 305 ? 4.119 8.504 -10.444 1.00 94.00 305 LYS A N 1
ATOM 2359 C CA . LYS A 1 305 ? 4.736 9.334 -11.478 1.00 94.00 305 LYS A CA 1
ATOM 2360 C C . LYS A 1 305 ? 5.923 8.633 -12.138 1.00 94.00 305 LYS A C 1
ATOM 2362 O O . LYS A 1 305 ? 6.346 7.545 -11.741 1.00 94.00 305 LYS A O 1
ATOM 2367 N N . LYS A 1 306 ? 6.465 9.258 -13.187 1.00 94.19 306 LYS A N 1
ATOM 2368 C CA . LYS A 1 306 ? 7.611 8.716 -13.927 1.00 94.19 306 LYS A CA 1
ATOM 2369 C C . LYS A 1 306 ? 8.854 8.696 -13.042 1.00 94.19 306 LYS A C 1
ATOM 2371 O O . LYS A 1 306 ? 9.149 9.674 -12.365 1.00 94.19 306 LYS A O 1
ATOM 2376 N N . CYS A 1 307 ? 9.658 7.641 -13.167 1.00 94.69 307 CYS A N 1
ATOM 2377 C CA . CYS A 1 307 ? 10.932 7.515 -12.455 1.00 94.69 307 CYS A CA 1
ATOM 2378 C C . CYS A 1 307 ? 11.839 8.732 -12.689 1.00 94.69 307 CYS A C 1
ATOM 2380 O O . CYS A 1 307 ? 12.479 9.217 -11.767 1.00 94.69 307 CYS A O 1
ATOM 2382 N N . SER A 1 308 ? 11.851 9.260 -13.917 1.00 91.88 308 SER A N 1
ATOM 2383 C CA . SER A 1 308 ? 12.692 10.387 -14.332 1.00 91.88 308 SER A CA 1
ATOM 2384 C C . SER A 1 308 ? 12.328 11.739 -13.706 1.00 91.88 308 SER A C 1
ATOM 2386 O O . SER A 1 308 ? 13.015 12.715 -13.990 1.00 91.88 308 SER A O 1
ATOM 2388 N N . GLU A 1 309 ? 11.244 11.831 -12.930 1.00 92.56 309 GLU A N 1
ATOM 2389 C CA . GLU A 1 309 ? 10.930 13.043 -12.156 1.00 92.56 309 GLU A CA 1
ATOM 2390 C C . GLU A 1 309 ? 11.831 13.207 -10.924 1.00 92.56 309 GLU A C 1
ATOM 2392 O O . GLU A 1 309 ? 12.038 14.336 -10.488 1.00 92.56 309 GLU A O 1
ATOM 2397 N N . CYS A 1 310 ? 12.387 12.102 -10.413 1.00 94.44 310 CYS A N 1
ATOM 2398 C CA . CYS A 1 310 ? 13.322 12.078 -9.279 1.00 94.44 310 CYS A CA 1
ATOM 2399 C C . CYS A 1 310 ? 14.661 11.401 -9.631 1.00 94.44 310 CYS A C 1
ATOM 2401 O O . CYS A 1 310 ? 15.693 11.618 -9.009 1.00 94.44 310 CYS A O 1
ATOM 2403 N N . HIS A 1 311 ? 14.665 10.510 -10.619 1.00 94.94 311 HIS A N 1
ATOM 2404 C CA . HIS A 1 311 ? 15.858 9.790 -11.049 1.00 94.94 311 HIS A CA 1
ATOM 2405 C C . HIS A 1 311 ? 16.321 10.341 -12.386 1.00 94.94 311 HIS A C 1
ATOM 2407 O O . HIS A 1 311 ? 16.101 9.750 -13.445 1.00 94.94 311 HIS A O 1
ATOM 2413 N N . THR A 1 312 ? 16.953 11.508 -12.352 1.00 93.00 312 THR A N 1
ATOM 2414 C CA . THR A 1 312 ? 17.604 12.084 -13.530 1.00 93.00 312 THR A CA 1
ATOM 2415 C C . THR A 1 312 ? 18.964 11.425 -13.794 1.00 93.00 312 THR A C 1
ATOM 2417 O O . THR A 1 312 ? 19.548 10.801 -12.905 1.00 93.00 312 THR A O 1
ATOM 2420 N N . PRO A 1 313 ? 19.533 11.544 -15.009 1.00 91.62 313 PRO A N 1
ATOM 2421 C CA . PRO A 1 313 ? 20.855 10.984 -15.299 1.00 91.62 313 PRO A CA 1
ATOM 2422 C C . PRO A 1 313 ? 21.980 11.517 -14.403 1.00 91.62 313 PRO A C 1
ATOM 2424 O O . PRO A 1 313 ? 22.915 10.781 -14.098 1.00 91.62 313 PRO A O 1
ATOM 2427 N N . LYS A 1 314 ? 21.876 12.774 -13.954 1.00 90.75 314 LYS A N 1
ATOM 2428 C CA . LYS A 1 314 ? 22.821 13.380 -13.004 1.00 90.75 314 LYS A CA 1
ATOM 2429 C C . LYS A 1 314 ? 22.455 13.122 -11.536 1.00 90.75 314 LYS A C 1
ATOM 2431 O O . LYS A 1 314 ? 23.310 13.305 -10.679 1.00 90.75 314 LYS A O 1
ATOM 2436 N N . GLY A 1 315 ? 21.238 12.647 -11.270 1.00 91.81 315 GLY A N 1
ATOM 2437 C CA . GLY A 1 315 ? 20.650 12.624 -9.935 1.00 91.81 315 GLY A CA 1
ATOM 2438 C C . GLY A 1 315 ? 20.143 14.009 -9.529 1.00 91.81 315 GLY A C 1
ATOM 2439 O O . GLY A 1 315 ? 20.659 15.032 -9.981 1.00 91.81 315 GLY A O 1
ATOM 2440 N N . ASP A 1 316 ? 19.116 14.029 -8.688 1.00 92.19 316 ASP A N 1
ATOM 2441 C CA . ASP A 1 316 ? 18.536 15.244 -8.119 1.00 92.19 316 ASP A CA 1
ATOM 2442 C C . ASP A 1 316 ? 18.113 15.017 -6.663 1.00 92.19 316 ASP A C 1
ATOM 2444 O O . ASP A 1 316 ? 18.030 13.878 -6.193 1.00 92.19 316 ASP A O 1
ATOM 2448 N N . ASP A 1 317 ? 17.852 16.111 -5.952 1.00 94.12 317 ASP A N 1
ATOM 2449 C CA . ASP A 1 317 ? 17.481 16.106 -4.538 1.00 94.12 317 ASP A CA 1
ATOM 2450 C C . ASP A 1 317 ? 16.195 15.305 -4.278 1.00 94.12 317 ASP A C 1
ATOM 2452 O O . ASP A 1 317 ? 16.111 14.587 -3.277 1.00 94.12 317 ASP A O 1
ATOM 2456 N N . ASN A 1 318 ? 15.220 15.351 -5.198 1.00 91.12 318 ASN A N 1
ATOM 2457 C CA . ASN A 1 318 ? 13.952 14.623 -5.062 1.00 91.12 318 ASN A CA 1
ATOM 2458 C C . ASN A 1 318 ? 14.184 13.104 -5.045 1.00 91.12 318 ASN A C 1
ATOM 2460 O O . ASN A 1 318 ? 13.530 12.379 -4.295 1.00 91.12 318 ASN A O 1
ATOM 2464 N N . GLY A 1 319 ? 15.136 12.610 -5.840 1.00 92.56 319 GLY A N 1
ATOM 2465 C CA . GLY A 1 319 ? 15.580 11.217 -5.831 1.00 92.56 319 GLY A CA 1
ATOM 2466 C C . GLY A 1 319 ? 16.716 10.917 -4.864 1.00 92.56 319 GLY A C 1
ATOM 2467 O O . GLY A 1 319 ? 17.313 9.845 -4.974 1.00 92.56 319 GLY A O 1
ATOM 2468 N N . LYS A 1 320 ? 17.059 11.836 -3.949 1.00 95.25 320 LYS A N 1
ATOM 2469 C CA . LYS A 1 320 ? 18.215 11.720 -3.038 1.00 95.25 320 LYS A CA 1
ATOM 2470 C C . LYS A 1 320 ? 19.512 11.391 -3.786 1.00 95.25 320 LYS A C 1
ATOM 2472 O O . LYS A 1 320 ? 20.310 10.570 -3.336 1.00 95.25 320 LYS A O 1
ATOM 2477 N N . PHE A 1 321 ? 19.680 11.996 -4.959 1.00 95.62 321 PHE A N 1
ATOM 2478 C CA . PHE A 1 321 ? 20.795 11.809 -5.887 1.00 95.62 321 PHE A CA 1
ATOM 2479 C C . PHE A 1 321 ? 20.967 10.386 -6.439 1.00 95.62 321 PHE A C 1
ATOM 2481 O O . PHE A 1 321 ? 21.993 10.080 -7.049 1.00 95.62 321 PHE A O 1
ATOM 2488 N N . VAL A 1 322 ? 19.962 9.515 -6.302 1.00 96.31 322 VAL A N 1
ATOM 2489 C CA . VAL A 1 322 ? 19.948 8.228 -7.004 1.00 96.31 322 VAL A CA 1
ATOM 2490 C C . VAL A 1 322 ? 19.750 8.496 -8.493 1.00 96.31 322 VAL A C 1
ATOM 2492 O O . VAL A 1 322 ? 18.689 8.953 -8.925 1.00 96.31 322 VAL A O 1
ATOM 2495 N N . ARG A 1 323 ? 20.783 8.207 -9.288 1.00 95.62 323 ARG A N 1
ATOM 2496 C CA . ARG A 1 323 ? 20.790 8.461 -10.734 1.00 95.62 323 ARG A CA 1
ATOM 2497 C C . ARG A 1 323 ? 19.866 7.495 -11.470 1.00 95.62 323 ARG A C 1
ATOM 2499 O O . ARG A 1 323 ? 19.642 6.373 -11.017 1.00 95.62 323 ARG A O 1
ATOM 2506 N N . LEU A 1 324 ? 19.420 7.887 -12.664 1.00 95.38 324 LEU A N 1
ATOM 2507 C CA . LEU A 1 324 ? 18.587 7.044 -13.533 1.00 95.38 324 LEU A CA 1
ATOM 2508 C C . LEU A 1 324 ? 19.195 5.654 -13.774 1.00 95.38 324 LEU A C 1
ATOM 2510 O O . LEU A 1 324 ? 18.493 4.654 -13.698 1.00 95.38 324 LEU A O 1
ATOM 2514 N N . GLU A 1 325 ? 20.504 5.582 -14.021 1.00 94.69 325 GLU A N 1
ATOM 2515 C CA . GLU A 1 325 ? 21.222 4.313 -14.199 1.00 94.69 325 GLU A CA 1
ATOM 2516 C C . GLU A 1 325 ? 21.079 3.396 -12.975 1.00 94.69 325 GLU A C 1
ATOM 2518 O O . GLU A 1 325 ? 20.813 2.207 -13.120 1.00 94.69 325 GLU A O 1
ATOM 2523 N N . GLN A 1 326 ? 21.211 3.949 -11.766 1.00 95.38 326 GLN A N 1
ATOM 2524 C CA . GLN A 1 326 ? 21.093 3.184 -10.525 1.00 95.38 326 GLN A CA 1
ATOM 2525 C C . GLN A 1 326 ? 19.647 2.737 -10.300 1.00 95.38 326 GLN A C 1
ATOM 2527 O O . GLN A 1 326 ? 19.415 1.576 -9.976 1.00 95.38 326 GLN A O 1
ATOM 2532 N N . ALA A 1 327 ? 18.674 3.620 -10.537 1.00 96.56 327 ALA A N 1
ATOM 2533 C CA . ALA A 1 327 ? 17.258 3.280 -10.419 1.00 96.56 327 ALA A CA 1
ATOM 2534 C C . ALA A 1 327 ? 16.855 2.113 -11.340 1.00 96.56 327 ALA A C 1
ATOM 2536 O O . ALA A 1 327 ? 16.019 1.302 -10.956 1.00 96.56 327 ALA A O 1
ATOM 2537 N N . MET A 1 328 ? 17.472 1.991 -12.522 1.00 96.44 328 MET A N 1
ATOM 2538 C CA . MET A 1 328 ? 17.145 0.943 -13.499 1.00 96.44 328 MET A CA 1
ATOM 2539 C C . MET A 1 328 ? 17.988 -0.332 -13.357 1.00 96.44 328 MET A C 1
ATOM 2541 O O . MET A 1 328 ? 17.483 -1.417 -13.646 1.00 96.44 328 MET A O 1
ATOM 2545 N N . HIS A 1 329 ? 19.237 -0.238 -12.887 1.00 94.88 329 HIS A N 1
ATOM 2546 C CA . HIS A 1 329 ? 20.189 -1.359 -12.939 1.00 94.88 329 HIS A CA 1
ATOM 2547 C C . HIS A 1 329 ? 20.743 -1.824 -11.588 1.00 94.88 329 HIS A C 1
ATOM 2549 O O . HIS A 1 329 ? 21.505 -2.786 -11.555 1.00 94.88 329 HIS A O 1
ATOM 2555 N N . MET A 1 330 ? 20.414 -1.174 -10.466 1.00 93.50 330 MET A N 1
ATOM 2556 C CA . MET A 1 330 ? 20.999 -1.547 -9.174 1.00 93.50 330 MET A CA 1
ATOM 2557 C C . MET A 1 330 ? 20.580 -2.962 -8.752 1.00 93.50 330 MET A C 1
ATOM 2559 O O . MET A 1 330 ? 19.425 -3.197 -8.384 1.00 93.50 330 MET A O 1
ATOM 2563 N N . GLY A 1 331 ? 21.540 -3.888 -8.762 1.00 90.56 331 GLY A N 1
ATOM 2564 C CA . GLY A 1 331 ? 21.356 -5.251 -8.275 1.00 90.56 331 GLY A CA 1
ATOM 2565 C C . GLY A 1 331 ? 20.899 -5.287 -6.813 1.00 90.56 331 GLY A C 1
ATOM 2566 O O . GLY A 1 331 ? 21.207 -4.400 -6.011 1.00 90.56 331 GLY A O 1
ATOM 2567 N N . GLY A 1 332 ? 20.115 -6.308 -6.463 1.00 88.06 332 GLY A N 1
ATOM 2568 C CA . GLY A 1 332 ? 19.578 -6.487 -5.108 1.00 88.06 332 GLY A CA 1
ATOM 2569 C C . GLY A 1 332 ? 18.476 -5.498 -4.699 1.00 88.06 332 GLY A C 1
ATOM 2570 O O . GLY A 1 332 ? 18.019 -5.544 -3.557 1.00 88.06 332 GLY A O 1
ATOM 2571 N N . LYS A 1 333 ? 18.027 -4.613 -5.599 1.00 94.06 333 LYS A N 1
ATOM 2572 C CA . LYS A 1 333 ? 16.855 -3.748 -5.397 1.00 94.06 333 LYS A CA 1
ATOM 2573 C C . LYS A 1 333 ? 15.727 -4.181 -6.324 1.00 94.06 333 LYS A C 1
ATOM 2575 O O . LYS A 1 333 ? 15.843 -4.044 -7.534 1.00 94.06 333 LYS A O 1
ATOM 2580 N N . SER A 1 334 ? 14.620 -4.662 -5.765 1.00 93.00 334 SER A N 1
ATOM 2581 C CA . SER A 1 334 ? 13.462 -5.120 -6.548 1.00 93.00 334 SER A CA 1
ATOM 2582 C C . SER A 1 334 ? 12.747 -4.001 -7.316 1.00 93.00 334 SER A C 1
ATOM 2584 O O . SER A 1 334 ? 11.953 -4.288 -8.204 1.00 93.00 334 SER A O 1
ATOM 2586 N N . GLN A 1 335 ? 13.037 -2.735 -7.003 1.00 95.00 335 GLN A N 1
ATOM 2587 C CA . GLN A 1 335 ? 12.540 -1.576 -7.745 1.00 95.00 335 GLN A CA 1
ATOM 2588 C C . GLN A 1 335 ? 13.276 -1.357 -9.076 1.00 95.00 335 GLN A C 1
ATOM 2590 O O . GLN A 1 335 ? 12.752 -0.656 -9.938 1.00 95.00 335 GLN A O 1
ATOM 2595 N N . SER A 1 336 ? 14.474 -1.929 -9.244 1.00 96.75 336 SER A N 1
ATOM 2596 C CA . SER A 1 336 ? 15.244 -1.830 -10.484 1.00 96.75 336 SER A CA 1
ATOM 2597 C C . SER A 1 336 ? 14.925 -2.999 -11.417 1.00 96.75 336 SER A C 1
ATOM 2599 O O . SER A 1 336 ? 14.515 -4.075 -10.971 1.00 96.75 336 SER A O 1
ATOM 2601 N N . CYS A 1 337 ? 15.121 -2.811 -12.724 1.00 95.88 337 CYS A N 1
ATOM 2602 C CA . CYS A 1 337 ? 14.877 -3.858 -13.715 1.00 95.88 337 CYS A CA 1
ATOM 2603 C C . CYS A 1 337 ? 15.775 -5.072 -13.449 1.00 95.88 337 CYS A C 1
ATOM 2605 O O . CYS A 1 337 ? 15.287 -6.196 -13.340 1.00 95.88 337 CYS A O 1
ATOM 2607 N N . ILE A 1 338 ? 17.078 -4.825 -13.287 1.00 94.00 338 ILE A N 1
ATOM 2608 C CA . ILE A 1 338 ? 18.070 -5.880 -13.053 1.00 94.00 338 ILE A CA 1
ATOM 2609 C C . ILE A 1 338 ? 17.858 -6.533 -11.690 1.00 94.00 338 ILE A C 1
ATOM 2611 O O . ILE A 1 338 ? 17.764 -7.748 -11.608 1.00 94.00 338 ILE A O 1
ATOM 2615 N N . GLY A 1 339 ? 17.675 -5.752 -10.626 1.00 94.19 339 GLY A N 1
ATOM 2616 C CA . GLY A 1 339 ? 17.510 -6.304 -9.284 1.00 94.19 339 GLY A CA 1
ATOM 2617 C C . GLY A 1 339 ? 16.228 -7.122 -9.111 1.00 94.19 339 GLY A C 1
ATOM 2618 O O . GLY A 1 339 ? 16.243 -8.120 -8.391 1.00 94.19 339 GLY A O 1
ATOM 2619 N N . CYS A 1 340 ? 15.133 -6.751 -9.785 1.00 95.62 340 CYS A N 1
ATOM 2620 C CA . CYS A 1 340 ? 13.923 -7.572 -9.823 1.00 95.62 340 CYS A CA 1
ATOM 2621 C C . CYS A 1 340 ? 14.151 -8.875 -10.601 1.00 95.62 340 CYS A C 1
ATOM 2623 O O . CYS A 1 340 ? 13.850 -9.953 -10.090 1.00 95.62 340 CYS A O 1
ATOM 2625 N N . HIS A 1 341 ? 14.726 -8.799 -11.806 1.00 93.88 341 HIS A N 1
ATOM 2626 C CA . HIS A 1 341 ? 14.986 -9.983 -12.629 1.00 93.88 341 HIS A CA 1
ATOM 2627 C C . HIS A 1 341 ? 15.975 -10.947 -11.957 1.00 93.88 341 HIS A C 1
ATOM 2629 O O . HIS A 1 341 ? 15.706 -12.143 -11.909 1.00 93.88 341 HIS A O 1
ATOM 2635 N N . ASP A 1 342 ? 17.036 -10.435 -11.334 1.00 92.31 342 ASP A N 1
ATOM 2636 C CA . ASP A 1 342 ? 18.003 -11.210 -10.547 1.00 92.31 342 ASP A CA 1
ATOM 2637 C C . ASP A 1 342 ? 17.375 -11.907 -9.337 1.00 92.31 342 ASP A C 1
ATOM 2639 O O . ASP A 1 342 ? 17.903 -12.897 -8.834 1.00 92.31 342 ASP A O 1
ATOM 2643 N N . ASN A 1 343 ? 16.275 -11.374 -8.804 1.00 92.38 343 ASN A N 1
ATOM 2644 C CA . ASN A 1 343 ? 15.540 -12.048 -7.742 1.00 92.38 343 ASN A CA 1
ATOM 2645 C C . ASN A 1 343 ? 14.672 -13.181 -8.307 1.00 92.38 343 ASN A C 1
ATOM 2647 O O . ASN A 1 343 ? 14.573 -14.240 -7.696 1.00 92.38 343 ASN A O 1
ATOM 2651 N N . MET A 1 344 ? 14.088 -12.986 -9.493 1.00 92.50 344 MET A N 1
ATOM 2652 C CA . MET A 1 344 ? 13.273 -14.002 -10.172 1.00 92.50 344 MET A CA 1
ATOM 2653 C C . MET A 1 344 ? 14.096 -15.219 -10.616 1.00 92.50 344 MET A C 1
ATOM 2655 O O . MET A 1 344 ? 13.570 -16.330 -10.671 1.00 92.50 344 MET A O 1
ATOM 2659 N N . THR A 1 345 ? 15.389 -15.043 -10.899 1.00 92.06 345 THR A N 1
ATOM 2660 C CA . THR A 1 345 ? 16.295 -16.141 -11.276 1.00 92.06 345 THR A CA 1
ATOM 2661 C C . THR A 1 345 ? 16.679 -17.052 -10.108 1.00 92.06 345 THR A C 1
ATOM 2663 O O . THR A 1 345 ? 17.255 -18.110 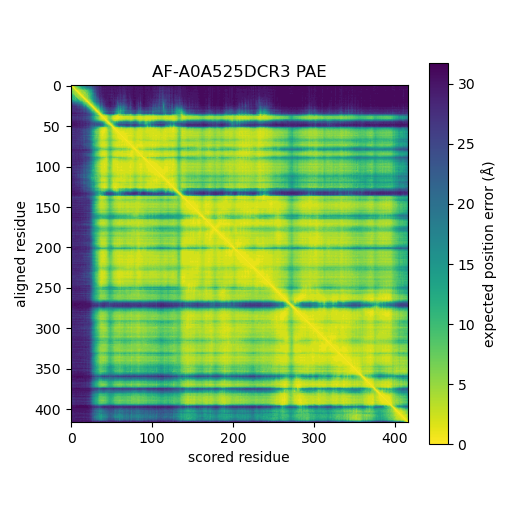-10.337 1.00 92.06 345 THR A O 1
ATOM 2666 N N . ARG A 1 346 ? 16.317 -16.695 -8.868 1.00 91.69 346 ARG A N 1
ATOM 2667 C CA . ARG A 1 346 ? 16.539 -17.516 -7.662 1.00 91.69 346 ARG A CA 1
ATOM 2668 C C . ARG A 1 346 ? 15.453 -18.562 -7.425 1.00 91.69 346 ARG A C 1
ATOM 2670 O O . ARG A 1 346 ? 15.564 -19.360 -6.498 1.00 91.69 346 ARG A O 1
ATOM 2677 N N . ASN A 1 347 ? 14.385 -18.546 -8.219 1.00 93.31 347 ASN A N 1
ATOM 2678 C CA . ASN A 1 347 ? 13.363 -19.585 -8.163 1.00 93.31 347 ASN A CA 1
ATOM 2679 C C . ASN A 1 347 ? 13.966 -20.938 -8.562 1.00 93.31 347 ASN A C 1
ATOM 2681 O O . ASN A 1 347 ? 14.865 -20.981 -9.398 1.00 93.31 347 ASN A O 1
ATOM 2685 N N . ALA A 1 348 ? 13.451 -22.036 -8.001 1.00 94.38 348 ALA A N 1
ATOM 2686 C CA . ALA A 1 348 ? 14.018 -23.377 -8.184 1.00 94.38 348 ALA A CA 1
ATOM 2687 C C . ALA A 1 348 ? 14.190 -23.780 -9.663 1.00 94.38 348 ALA A C 1
ATOM 2689 O O . ALA A 1 348 ? 15.199 -24.383 -10.017 1.00 94.38 348 ALA A O 1
ATOM 2690 N N . ASP A 1 349 ? 13.265 -23.362 -10.531 1.00 94.31 349 ASP A N 1
ATOM 2691 C CA . ASP A 1 349 ? 13.305 -23.634 -11.976 1.00 94.31 349 ASP A CA 1
ATOM 2692 C C . ASP A 1 349 ? 14.438 -22.896 -12.723 1.00 94.31 349 ASP A C 1
ATOM 2694 O O . ASP A 1 349 ? 14.764 -23.237 -13.859 1.00 94.31 349 ASP A O 1
ATOM 2698 N N . CYS A 1 350 ? 15.034 -21.874 -12.104 1.00 94.00 350 CYS A N 1
ATOM 2699 C CA . CYS A 1 350 ? 16.045 -20.992 -12.696 1.00 94.00 350 CYS A CA 1
ATOM 2700 C C . CYS A 1 350 ? 17.407 -21.103 -11.987 1.00 94.00 350 CYS A C 1
ATOM 2702 O O . CYS A 1 350 ? 18.457 -20.992 -12.629 1.00 94.00 350 CYS A O 1
ATOM 2704 N N . ALA A 1 351 ? 17.382 -21.316 -10.668 1.00 93.81 351 ALA A N 1
ATOM 2705 C CA . ALA A 1 351 ? 18.531 -21.198 -9.776 1.00 93.81 351 ALA A CA 1
ATOM 2706 C C . ALA A 1 351 ? 19.670 -22.152 -10.147 1.00 93.81 351 ALA A C 1
ATOM 2708 O O . ALA A 1 351 ? 20.827 -21.749 -10.114 1.00 93.81 351 ALA A O 1
ATOM 2709 N N . GLY A 1 352 ? 19.357 -23.373 -10.602 1.00 93.81 352 GLY A N 1
ATOM 2710 C CA . GLY A 1 352 ? 20.372 -24.374 -10.948 1.00 93.81 352 GLY A CA 1
ATOM 2711 C C . GLY A 1 352 ? 21.417 -23.869 -11.950 1.00 93.81 352 GLY A C 1
ATOM 2712 O O . GLY A 1 352 ? 22.610 -24.071 -11.747 1.00 93.81 352 GLY A O 1
ATOM 2713 N N . CYS A 1 353 ? 20.987 -23.151 -12.991 1.00 93.06 353 CYS A N 1
ATOM 2714 C CA . CYS A 1 353 ? 21.911 -22.523 -13.935 1.00 93.06 353 CYS A CA 1
ATOM 2715 C C . CYS A 1 353 ? 22.386 -21.153 -13.433 1.00 93.06 353 CYS A C 1
ATOM 2717 O O . CYS A 1 353 ? 23.580 -20.863 -13.465 1.00 93.06 353 CYS A O 1
ATOM 2719 N N . HIS A 1 354 ? 21.467 -20.300 -12.967 1.00 91.62 354 HIS A N 1
ATOM 2720 C CA . HIS A 1 354 ? 21.775 -18.908 -12.623 1.00 91.62 354 HIS A CA 1
ATOM 2721 C C . HIS A 1 354 ? 22.712 -18.740 -11.420 1.00 91.62 354 HIS A C 1
ATOM 2723 O O . HIS A 1 354 ? 23.417 -17.732 -11.357 1.00 91.62 354 HIS A O 1
ATOM 2729 N N . ASP A 1 355 ? 22.768 -19.708 -10.505 1.00 90.56 355 ASP A N 1
ATOM 2730 C CA . ASP A 1 355 ? 23.702 -19.686 -9.376 1.00 90.56 355 ASP A CA 1
ATOM 2731 C C . ASP A 1 355 ? 25.136 -20.047 -9.788 1.00 90.56 355 ASP A C 1
ATOM 2733 O O . ASP A 1 355 ? 26.084 -19.610 -9.133 1.00 90.56 355 ASP A O 1
ATOM 2737 N N . LEU A 1 356 ? 25.304 -20.794 -10.885 1.00 89.56 356 LEU A N 1
ATOM 2738 C CA . LEU A 1 356 ? 26.607 -21.197 -11.428 1.00 89.56 356 LEU A CA 1
ATOM 2739 C C . LEU A 1 356 ? 27.160 -20.201 -12.455 1.00 89.56 356 LEU A C 1
ATOM 2741 O O . LEU A 1 356 ? 28.360 -20.206 -12.736 1.00 89.56 356 LEU A O 1
ATOM 2745 N N . MET A 1 357 ? 26.306 -19.349 -13.029 1.00 88.06 357 MET A N 1
ATOM 2746 C CA . MET A 1 357 ? 26.745 -18.338 -13.987 1.00 88.06 357 MET A CA 1
ATOM 2747 C C . MET A 1 357 ? 27.583 -17.244 -13.306 1.00 88.06 357 MET A C 1
ATOM 2749 O O . MET A 1 357 ? 27.252 -16.793 -12.204 1.00 88.06 357 MET A O 1
ATOM 2753 N N . PRO A 1 358 ? 28.647 -16.754 -13.967 1.00 79.25 358 PRO A N 1
ATOM 2754 C CA . PRO A 1 358 ? 29.450 -15.672 -13.425 1.00 79.25 358 PRO A CA 1
ATOM 2755 C C . PRO A 1 358 ? 28.600 -14.408 -13.279 1.00 79.25 358 PRO A C 1
ATOM 2757 O O . PRO A 1 358 ? 28.014 -13.910 -14.240 1.00 79.25 358 PRO A O 1
ATOM 2760 N N . LYS A 1 359 ? 28.575 -13.844 -12.068 1.00 71.94 359 LYS A N 1
ATOM 2761 C CA . LYS A 1 359 ? 27.940 -12.550 -11.771 1.00 71.94 359 LYS A CA 1
ATOM 2762 C C . LYS A 1 359 ? 28.871 -11.415 -12.206 1.00 71.94 359 LYS A C 1
ATOM 2764 O O . LYS A 1 359 ? 29.434 -10.697 -11.384 1.00 71.94 359 LYS A O 1
ATOM 2769 N N . GLY A 1 360 ? 29.124 -11.356 -13.511 1.00 66.88 360 GLY A N 1
ATOM 2770 C CA . GLY A 1 360 ? 29.986 -10.375 -14.159 1.00 66.88 360 GLY A CA 1
ATOM 2771 C C . GLY A 1 360 ? 29.240 -9.110 -14.577 1.00 66.88 360 GLY A C 1
ATOM 2772 O O . GLY A 1 360 ? 28.039 -8.955 -14.362 1.00 66.88 360 GLY A O 1
ATOM 2773 N N . ARG A 1 361 ? 29.980 -8.186 -15.190 1.00 69.00 361 ARG A N 1
ATOM 2774 C CA . ARG A 1 361 ? 29.412 -6.993 -15.819 1.00 69.00 361 ARG A CA 1
ATOM 2775 C C . ARG A 1 361 ? 28.573 -7.416 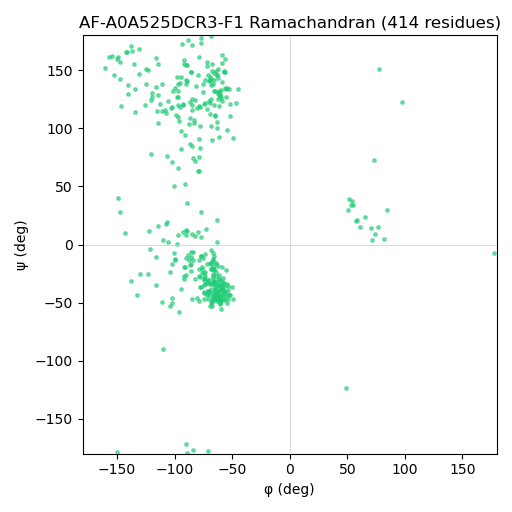-17.032 1.00 69.00 361 ARG A C 1
ATOM 2777 O O . ARG A 1 361 ? 29.010 -8.285 -17.778 1.00 69.00 361 ARG A O 1
ATOM 2784 N N . MET A 1 362 ? 27.404 -6.797 -17.213 1.00 79.25 362 MET A N 1
ATOM 2785 C CA . MET A 1 362 ? 26.575 -6.991 -18.410 1.00 79.25 362 MET A CA 1
ATOM 2786 C C . MET A 1 362 ? 27.393 -6.703 -19.676 1.00 79.25 362 MET A C 1
ATOM 2788 O O . MET A 1 362 ? 28.134 -5.716 -19.721 1.00 79.25 362 MET A O 1
ATOM 2792 N N . ASP A 1 363 ? 27.265 -7.582 -20.663 1.00 82.50 363 ASP A N 1
ATOM 2793 C CA . ASP A 1 363 ? 27.837 -7.455 -22.004 1.00 82.50 363 ASP A CA 1
ATOM 2794 C C . ASP A 1 363 ? 26.888 -6.707 -22.959 1.00 82.50 363 ASP A C 1
ATOM 2796 O O . ASP A 1 363 ? 25.763 -6.339 -22.605 1.00 82.50 363 ASP A O 1
ATOM 2800 N N . ASP A 1 364 ? 27.346 -6.456 -24.185 1.00 83.81 364 ASP A N 1
ATOM 2801 C CA . ASP A 1 364 ? 26.562 -5.715 -25.176 1.00 83.81 364 ASP A CA 1
ATOM 2802 C C . ASP A 1 364 ? 25.258 -6.451 -25.553 1.00 83.81 364 ASP A C 1
ATOM 2804 O O . ASP A 1 364 ? 24.217 -5.809 -25.732 1.00 83.81 364 ASP A O 1
ATOM 2808 N N . ASP A 1 365 ? 25.272 -7.788 -25.570 1.00 84.81 365 ASP A N 1
ATOM 2809 C CA . ASP A 1 365 ? 24.114 -8.634 -25.892 1.00 84.81 365 ASP A CA 1
ATOM 2810 C C . ASP A 1 365 ? 22.998 -8.522 -24.837 1.00 84.81 365 ASP A C 1
ATOM 2812 O O . ASP A 1 365 ? 21.806 -8.387 -25.152 1.00 84.81 365 ASP A O 1
ATOM 2816 N N . SER A 1 366 ? 23.364 -8.504 -23.556 1.00 86.38 366 SER A N 1
ATOM 2817 C CA . SER A 1 366 ? 22.411 -8.265 -22.469 1.00 86.38 366 SER A CA 1
ATOM 2818 C C . SER A 1 366 ? 21.895 -6.822 -22.462 1.00 86.38 366 SER A C 1
ATOM 2820 O O . SER A 1 366 ? 20.705 -6.600 -22.209 1.00 86.38 366 SER A O 1
ATOM 2822 N N . CYS A 1 367 ? 22.721 -5.839 -22.836 1.00 91.00 367 CYS A N 1
ATOM 2823 C CA . CYS A 1 367 ? 22.298 -4.440 -22.934 1.00 91.00 367 CYS A CA 1
ATOM 2824 C C . CYS A 1 367 ? 21.188 -4.238 -23.980 1.00 91.00 367 CYS A C 1
ATOM 2826 O O . CYS A 1 367 ? 20.168 -3.601 -23.681 1.00 91.00 367 CYS A O 1
ATOM 2828 N N . VAL A 1 368 ? 21.336 -4.800 -25.188 1.00 90.50 368 VAL A N 1
ATOM 2829 C CA . VAL A 1 368 ? 20.366 -4.614 -26.289 1.00 90.50 368 VAL A CA 1
ATOM 2830 C C . VAL A 1 368 ? 19.015 -5.285 -26.029 1.00 90.50 368 VAL A C 1
ATOM 2832 O O . VAL A 1 368 ? 18.008 -4.894 -26.622 1.00 90.50 368 VAL A O 1
ATOM 2835 N N . THR A 1 369 ? 18.942 -6.221 -25.076 1.00 89.69 369 THR A N 1
ATOM 2836 C CA . THR A 1 369 ? 17.668 -6.819 -24.640 1.00 89.69 369 THR A CA 1
ATOM 2837 C C . THR A 1 369 ? 16.697 -5.753 -24.119 1.00 89.69 369 THR A C 1
ATOM 2839 O O . THR A 1 369 ? 15.494 -5.814 -24.392 1.00 89.69 369 THR A O 1
ATOM 2842 N N . CYS A 1 370 ? 17.210 -4.724 -23.437 1.00 92.94 370 CYS A N 1
ATOM 2843 C CA . CYS A 1 370 ? 16.424 -3.591 -22.945 1.00 92.94 370 CYS A CA 1
ATOM 2844 C C . CYS A 1 370 ? 16.589 -2.344 -23.824 1.00 92.94 370 CYS A C 1
ATOM 2846 O O . CYS A 1 370 ? 15.590 -1.716 -24.182 1.00 92.94 370 CYS A O 1
ATOM 2848 N N . HIS A 1 371 ? 17.820 -2.003 -24.200 1.00 93.56 371 HIS A N 1
ATOM 2849 C CA . HIS A 1 371 ? 18.177 -0.820 -24.984 1.00 93.56 371 HIS A CA 1
ATOM 2850 C C . HIS A 1 371 ? 17.967 -1.050 -26.494 1.00 93.56 371 HIS A C 1
ATOM 2852 O O . HIS A 1 371 ? 18.917 -1.180 -27.262 1.00 93.56 371 HIS A O 1
ATOM 2858 N N . ASN A 1 372 ? 16.701 -1.103 -26.916 1.00 90.69 372 ASN A N 1
ATOM 2859 C CA . ASN A 1 372 ? 16.265 -1.642 -28.218 1.00 90.69 372 ASN A CA 1
ATOM 2860 C C . ASN A 1 372 ? 15.475 -0.674 -29.104 1.00 90.69 372 ASN A C 1
ATOM 2862 O O . ASN A 1 372 ? 14.871 -1.092 -30.093 1.00 90.69 372 ASN A O 1
ATOM 2866 N N . ILE A 1 373 ? 15.450 0.610 -28.769 1.00 89.50 373 ILE A N 1
ATOM 2867 C CA . ILE A 1 373 ? 15.022 1.638 -29.714 1.00 89.50 373 ILE A CA 1
ATOM 2868 C C . ILE A 1 373 ? 16.285 2.310 -30.241 1.00 89.50 373 ILE A C 1
ATOM 2870 O O . ILE A 1 373 ? 17.038 2.898 -29.470 1.00 89.50 373 ILE A O 1
ATOM 2874 N N . GLU A 1 374 ? 16.526 2.223 -31.546 1.00 83.25 374 GLU A N 1
ATOM 2875 C CA . GLU A 1 374 ? 17.701 2.844 -32.158 1.00 83.25 374 GLU A CA 1
ATOM 2876 C C . GLU A 1 374 ? 17.724 4.365 -31.940 1.00 83.25 374 GLU A C 1
ATOM 2878 O O . GLU A 1 374 ? 16.740 5.073 -32.168 1.00 83.25 374 GLU A O 1
ATOM 2883 N N . ASN A 1 375 ? 18.879 4.882 -31.519 1.00 71.88 375 ASN A N 1
ATOM 2884 C CA . ASN A 1 375 ? 19.115 6.299 -31.241 1.00 71.88 375 ASN A CA 1
ATOM 2885 C C . ASN A 1 375 ? 19.627 7.056 -32.480 1.00 71.88 375 ASN A C 1
ATOM 2887 O O . ASN A 1 375 ? 20.654 7.732 -32.432 1.00 71.88 375 ASN A O 1
ATOM 2891 N N . ASN A 1 376 ? 18.925 6.949 -33.609 1.00 67.75 376 ASN A N 1
ATOM 2892 C CA . ASN A 1 376 ? 19.372 7.619 -34.837 1.00 67.75 376 ASN A CA 1
ATOM 2893 C C . ASN A 1 376 ? 19.109 9.136 -34.775 1.00 67.75 376 ASN A C 1
ATOM 2895 O O . ASN A 1 376 ? 19.855 9.920 -35.361 1.00 67.75 376 ASN A O 1
ATOM 2899 N N . ARG A 1 377 ? 18.072 9.558 -34.031 1.00 71.38 377 ARG A N 1
ATOM 2900 C CA . ARG A 1 377 ? 17.756 10.951 -33.662 1.00 71.38 377 ARG A CA 1
ATOM 2901 C C . ARG A 1 377 ? 16.982 10.975 -32.341 1.00 71.38 377 ARG A C 1
ATOM 2903 O O . ARG A 1 377 ? 16.151 10.098 -32.107 1.00 71.38 377 ARG A O 1
ATOM 2910 N N . VAL A 1 378 ? 17.197 11.996 -31.506 1.00 78.62 378 VAL A N 1
ATOM 2911 C CA . VAL A 1 378 ? 16.377 12.184 -30.298 1.00 78.62 378 VAL A CA 1
ATOM 2912 C C . VAL A 1 378 ? 14.956 12.568 -30.686 1.00 78.62 378 VAL A C 1
ATOM 2914 O O . VAL A 1 378 ? 14.723 13.552 -31.385 1.00 78.62 378 VAL A O 1
ATOM 2917 N N . VAL A 1 379 ? 13.997 11.793 -30.188 1.00 78.75 379 VAL A N 1
ATOM 2918 C CA . VAL A 1 379 ? 12.568 12.028 -30.372 1.00 78.75 379 VAL A CA 1
ATOM 2919 C C . VAL A 1 379 ? 12.034 12.708 -29.117 1.00 78.75 379 VAL A C 1
ATOM 2921 O O . VAL A 1 379 ? 11.982 12.096 -28.051 1.00 78.75 379 VAL A O 1
ATOM 2924 N N . ILE A 1 380 ? 11.637 13.976 -29.226 1.00 79.31 380 ILE A N 1
ATOM 2925 C CA . ILE A 1 380 ? 11.037 14.732 -28.109 1.00 79.31 380 ILE A CA 1
ATOM 2926 C C . ILE A 1 380 ? 9.505 14.608 -28.113 1.00 79.31 380 ILE A C 1
ATOM 2928 O O . ILE A 1 380 ? 8.877 14.676 -27.058 1.00 79.31 380 ILE A O 1
ATOM 2932 N N . ASP A 1 381 ? 8.899 14.375 -29.281 1.00 86.19 381 ASP A N 1
ATOM 2933 C CA . ASP A 1 381 ? 7.450 14.228 -29.414 1.00 86.19 381 ASP A CA 1
ATOM 2934 C C . ASP A 1 381 ? 6.940 12.966 -28.695 1.00 86.19 381 ASP A C 1
ATOM 2936 O O . ASP A 1 381 ? 7.311 11.834 -29.021 1.00 86.19 381 ASP A O 1
ATOM 2940 N N . GLY A 1 382 ? 6.045 13.162 -27.724 1.00 86.19 382 GLY A N 1
ATOM 2941 C CA . GLY A 1 382 ? 5.503 12.081 -26.902 1.00 86.19 382 GLY A CA 1
ATOM 2942 C C . GLY A 1 382 ? 4.618 11.081 -27.659 1.00 86.19 382 GLY A C 1
ATOM 2943 O O . GLY A 1 382 ? 4.542 9.917 -27.261 1.00 86.19 382 GLY A O 1
ATOM 2944 N N . LYS A 1 383 ? 3.963 11.483 -28.758 1.00 89.31 383 LYS A N 1
ATOM 2945 C CA . LYS A 1 383 ? 3.177 10.566 -29.601 1.00 89.31 383 LYS A CA 1
ATOM 2946 C C . LYS A 1 383 ? 4.101 9.646 -30.385 1.00 89.31 383 LYS A C 1
ATOM 2948 O O . LYS A 1 383 ? 3.836 8.446 -30.437 1.00 89.31 383 LYS A O 1
ATOM 2953 N N . ILE A 1 384 ? 5.192 10.185 -30.931 1.00 90.00 384 ILE A N 1
ATOM 2954 C CA . ILE A 1 384 ? 6.203 9.382 -31.630 1.00 90.00 384 ILE A CA 1
ATOM 2955 C C . ILE A 1 384 ? 6.874 8.421 -30.643 1.00 90.00 384 ILE A C 1
ATOM 2957 O O . ILE A 1 384 ? 6.925 7.228 -30.917 1.00 90.00 384 ILE A O 1
ATOM 2961 N N . GLN A 1 385 ? 7.278 8.891 -29.457 1.00 91.44 385 GLN A N 1
ATOM 2962 C CA . GLN A 1 385 ? 7.826 8.025 -28.401 1.00 91.44 385 GLN A CA 1
ATOM 2963 C C . GLN A 1 385 ? 6.892 6.853 -28.064 1.00 91.44 385 GLN A C 1
ATOM 2965 O O . GLN A 1 385 ? 7.329 5.702 -27.997 1.00 91.44 385 GLN A O 1
ATOM 2970 N N . LYS A 1 386 ? 5.593 7.130 -27.885 1.00 91.19 386 LYS A N 1
ATOM 2971 C CA . LYS A 1 386 ? 4.581 6.102 -27.610 1.00 91.19 386 LYS A CA 1
ATOM 2972 C C . LYS A 1 386 ? 4.439 5.113 -28.771 1.00 91.19 386 LYS A C 1
ATOM 2974 O O . LYS A 1 386 ? 4.358 3.911 -28.531 1.00 91.19 386 LYS A O 1
ATOM 2979 N N . ALA A 1 387 ? 4.422 5.599 -30.013 1.00 92.06 387 ALA A N 1
ATOM 2980 C CA . ALA A 1 387 ? 4.345 4.751 -31.200 1.00 92.06 387 ALA A CA 1
ATOM 2981 C C . ALA A 1 387 ? 5.578 3.842 -31.330 1.00 92.06 387 ALA A C 1
ATOM 2983 O O . ALA A 1 387 ? 5.416 2.638 -31.524 1.00 92.06 387 ALA A O 1
ATOM 2984 N N . SER A 1 388 ? 6.782 4.388 -31.130 1.00 91.88 388 SER A N 1
ATOM 2985 C CA . SER A 1 388 ? 8.032 3.623 -31.139 1.00 91.88 388 SER A CA 1
ATOM 2986 C C . SER A 1 388 ? 8.037 2.544 -30.061 1.00 91.88 388 SER A C 1
ATOM 2988 O O . SER A 1 388 ? 8.307 1.388 -30.365 1.00 91.88 388 SER A O 1
ATOM 2990 N N . ALA A 1 389 ? 7.669 2.876 -28.817 1.00 93.44 389 ALA A N 1
ATOM 2991 C CA . ALA A 1 389 ? 7.607 1.889 -27.738 1.00 93.44 389 ALA A CA 1
ATOM 2992 C C . ALA A 1 389 ? 6.619 0.755 -28.056 1.00 93.44 389 ALA A C 1
ATOM 2994 O O . ALA A 1 389 ? 6.962 -0.419 -27.909 1.00 93.44 389 ALA A O 1
ATOM 2995 N N . LYS A 1 390 ? 5.425 1.095 -28.557 1.00 93.81 390 LYS A N 1
ATOM 2996 C CA . LYS A 1 390 ? 4.414 0.115 -28.970 1.00 93.81 390 LYS A CA 1
ATOM 2997 C C . LYS A 1 390 ? 4.920 -0.798 -30.086 1.00 93.81 390 LYS A C 1
ATOM 2999 O O . LYS A 1 390 ? 4.781 -2.015 -29.988 1.00 93.81 390 LYS A O 1
ATOM 3004 N N . GLN A 1 391 ? 5.517 -0.227 -31.132 1.00 92.62 391 GLN A N 1
ATOM 3005 C CA . GLN A 1 391 ? 6.053 -0.992 -32.255 1.00 92.62 391 GLN A CA 1
ATOM 3006 C C . GLN A 1 391 ? 7.188 -1.916 -31.801 1.00 92.62 391 GLN A C 1
ATOM 3008 O O . GLN A 1 391 ? 7.152 -3.109 -32.088 1.00 92.62 391 GLN A O 1
ATOM 3013 N N . THR A 1 392 ? 8.158 -1.401 -31.043 1.00 92.50 392 THR A N 1
ATOM 3014 C CA . THR A 1 392 ? 9.285 -2.194 -30.541 1.00 92.50 392 THR A CA 1
ATOM 3015 C C . THR A 1 392 ? 8.816 -3.334 -29.642 1.00 92.50 392 THR A C 1
ATOM 3017 O O . THR A 1 392 ? 9.273 -4.459 -29.815 1.00 92.50 392 THR A O 1
ATOM 3020 N N . VAL A 1 393 ? 7.864 -3.097 -28.729 1.00 92.12 393 VAL A N 1
ATOM 3021 C CA . VAL A 1 393 ? 7.288 -4.165 -27.891 1.00 92.12 393 VAL A CA 1
ATOM 3022 C C . VAL A 1 393 ? 6.559 -5.213 -28.735 1.00 92.12 393 VAL A C 1
ATOM 3024 O O . VAL A 1 393 ? 6.720 -6.401 -28.465 1.00 92.12 393 VAL A O 1
ATOM 3027 N N . ALA A 1 394 ? 5.802 -4.808 -29.759 1.00 89.62 394 ALA A N 1
ATOM 3028 C CA . ALA A 1 394 ? 5.094 -5.735 -30.645 1.00 89.62 394 ALA A CA 1
ATOM 3029 C C . ALA A 1 394 ? 6.042 -6.586 -31.509 1.00 89.62 394 ALA A C 1
ATOM 3031 O O . ALA A 1 394 ? 5.732 -7.737 -31.807 1.00 89.62 394 ALA A O 1
ATOM 3032 N N . MET A 1 395 ? 7.201 -6.039 -31.889 1.00 85.75 395 MET A N 1
ATOM 3033 C CA . MET A 1 395 ? 8.219 -6.743 -32.678 1.00 85.75 395 MET A CA 1
ATOM 3034 C C . MET A 1 395 ? 9.081 -7.704 -31.852 1.00 85.75 395 MET A C 1
ATOM 3036 O O . MET A 1 395 ? 9.770 -8.537 -32.439 1.00 85.75 395 MET A O 1
ATOM 3040 N N . ARG A 1 396 ? 9.055 -7.633 -30.511 1.00 81.44 396 ARG A N 1
ATOM 3041 C CA . ARG A 1 396 ? 9.776 -8.595 -29.663 1.00 81.44 396 ARG A CA 1
ATOM 3042 C C . ARG A 1 396 ? 9.207 -9.991 -29.881 1.00 81.44 396 ARG A C 1
ATOM 3044 O O . ARG A 1 396 ? 8.171 -10.355 -29.326 1.00 81.44 396 ARG A O 1
ATOM 3051 N N . SER A 1 397 ? 9.895 -10.795 -30.684 1.00 58.38 397 SER A N 1
ATOM 3052 C CA . SER A 1 397 ? 9.510 -12.180 -30.899 1.00 58.38 397 SER A CA 1
ATOM 3053 C C . SER A 1 397 ? 9.761 -12.981 -29.623 1.00 58.38 397 SER A C 1
ATOM 3055 O O . SER A 1 397 ? 10.898 -13.096 -29.178 1.00 58.38 397 SER A O 1
ATOM 3057 N N . GLY A 1 398 ? 8.727 -13.614 -29.068 1.00 58.22 398 GLY A N 1
ATOM 3058 C CA . GLY A 1 398 ? 8.882 -14.623 -28.010 1.00 58.22 398 GLY A CA 1
ATOM 3059 C C . GLY A 1 398 ? 9.454 -15.957 -28.511 1.00 58.22 398 GLY A C 1
ATOM 3060 O O . GLY A 1 398 ? 9.341 -16.968 -27.824 1.00 58.22 398 GLY A O 1
ATOM 3061 N N . LYS A 1 399 ? 10.000 -15.995 -29.733 1.00 55.59 399 LYS A N 1
ATOM 3062 C CA . LYS A 1 399 ? 10.494 -17.214 -30.372 1.00 55.59 399 LYS A CA 1
ATOM 3063 C C . LYS A 1 399 ? 11.937 -17.461 -29.951 1.00 55.59 399 LYS A C 1
ATOM 3065 O O . LYS A 1 399 ? 12.871 -17.066 -30.634 1.00 55.59 399 LYS A O 1
ATOM 3070 N N . TYR A 1 400 ? 12.092 -18.132 -28.818 1.00 67.25 400 TYR A N 1
ATOM 3071 C CA . TYR A 1 400 ? 13.313 -18.869 -28.531 1.00 67.25 400 TYR A CA 1
ATOM 3072 C C . TYR A 1 400 ? 13.277 -20.182 -29.316 1.00 67.25 400 TYR A C 1
ATOM 3074 O O . TYR A 1 400 ? 12.383 -21.008 -29.114 1.00 67.25 400 TYR A O 1
ATOM 3082 N N . THR A 1 401 ? 14.231 -20.374 -30.222 1.00 78.00 401 THR A N 1
ATOM 3083 C CA . THR A 1 401 ? 14.409 -21.662 -30.893 1.00 78.00 401 THR A CA 1
ATOM 3084 C C . THR A 1 401 ? 15.228 -22.553 -29.974 1.00 78.00 401 THR A C 1
ATOM 3086 O O . THR A 1 401 ? 16.434 -22.361 -29.834 1.00 78.00 401 THR A O 1
ATOM 3089 N N . ARG A 1 402 ? 14.566 -23.517 -29.325 1.00 80.94 402 ARG A N 1
ATOM 3090 C CA . ARG A 1 402 ? 15.261 -24.564 -28.566 1.00 80.94 402 ARG A CA 1
ATOM 3091 C C . ARG A 1 402 ? 16.191 -25.327 -29.507 1.00 80.94 402 ARG A C 1
ATOM 3093 O O . ARG A 1 402 ? 15.801 -25.632 -30.636 1.00 80.94 402 ARG A O 1
ATOM 3100 N N . VAL A 1 403 ? 17.388 -25.655 -29.025 1.00 87.19 403 VAL A N 1
ATOM 3101 C CA . VAL A 1 403 ? 18.260 -26.627 -29.699 1.00 87.19 403 VAL A CA 1
ATOM 3102 C C . VAL A 1 403 ? 17.470 -27.925 -29.855 1.00 87.19 403 VAL A C 1
ATOM 3104 O O . VAL A 1 403 ? 16.760 -28.335 -28.931 1.00 87.19 403 VAL A O 1
ATOM 3107 N N . LYS A 1 404 ? 17.519 -28.531 -31.043 1.00 90.94 404 LYS A N 1
ATOM 3108 C CA . LYS A 1 404 ? 16.766 -29.757 -31.302 1.00 90.94 404 LYS A CA 1
ATOM 3109 C C . LYS A 1 404 ? 17.360 -30.904 -30.484 1.00 90.94 404 LYS A C 1
ATOM 3111 O O . LYS A 1 404 ? 18.573 -30.986 -30.327 1.00 90.94 404 LYS A O 1
ATOM 3116 N N . THR A 1 405 ? 16.513 -31.791 -29.965 1.00 87.50 405 THR A N 1
ATOM 3117 C CA . THR A 1 405 ? 16.951 -32.888 -29.085 1.00 87.50 405 THR A CA 1
ATOM 3118 C C . THR A 1 405 ? 17.921 -33.848 -29.776 1.00 87.50 405 THR A C 1
ATOM 3120 O O . THR A 1 405 ? 18.823 -34.351 -29.127 1.00 87.50 405 THR A O 1
ATOM 3123 N N . ASP A 1 406 ? 17.799 -34.037 -31.093 1.00 91.75 406 ASP A N 1
ATOM 3124 C CA . ASP A 1 406 ? 18.728 -34.835 -31.910 1.00 91.75 406 ASP A CA 1
ATOM 3125 C C . ASP A 1 406 ? 20.137 -34.221 -32.026 1.00 91.75 406 ASP A C 1
ATOM 3127 O O . ASP A 1 406 ? 21.072 -34.892 -32.454 1.00 91.75 406 ASP A O 1
ATOM 3131 N N . GLN A 1 407 ? 20.304 -32.958 -31.624 1.00 93.38 407 GLN A N 1
ATOM 3132 C CA . GLN A 1 407 ? 21.588 -32.259 -31.553 1.00 93.38 407 GLN A CA 1
ATOM 3133 C C . GLN A 1 407 ? 22.187 -32.258 -30.138 1.00 93.38 407 GLN A C 1
ATOM 3135 O O . GLN A 1 407 ? 23.254 -31.681 -29.933 1.00 93.38 407 GLN A O 1
ATOM 3140 N N . ILE A 1 408 ? 21.511 -32.867 -29.159 1.00 92.69 408 ILE A N 1
ATOM 3141 C CA . ILE A 1 408 ? 21.962 -32.957 -27.769 1.00 92.69 408 ILE A CA 1
ATOM 3142 C C . ILE A 1 408 ? 22.281 -34.431 -27.483 1.00 92.69 408 ILE A C 1
ATOM 3144 O O . ILE A 1 408 ? 21.393 -35.270 -27.627 1.00 92.69 408 ILE A O 1
ATOM 3148 N N . PRO A 1 409 ? 23.518 -34.782 -27.091 1.00 92.81 409 PRO A N 1
ATOM 3149 C CA . PRO A 1 409 ? 23.843 -36.164 -26.758 1.00 92.81 409 PRO A CA 1
ATOM 3150 C C . PRO A 1 409 ? 22.985 -36.645 -25.581 1.00 92.81 409 PRO A C 1
ATOM 3152 O O . PRO A 1 409 ? 22.923 -35.983 -24.546 1.00 92.81 409 PRO A O 1
ATOM 3155 N N . GLU A 1 410 ? 22.347 -37.809 -25.731 1.00 92.69 410 GLU A N 1
ATOM 3156 C CA . GLU A 1 410 ? 21.519 -38.411 -24.674 1.00 92.69 410 GLU A CA 1
ATOM 3157 C C . GLU A 1 410 ? 22.359 -38.808 -23.451 1.00 92.69 410 GLU A C 1
ATOM 3159 O O . GLU A 1 410 ? 21.897 -38.749 -22.315 1.00 92.69 410 GLU A O 1
ATOM 3164 N N . THR A 1 411 ? 23.615 -39.201 -23.665 1.00 91.62 411 THR A N 1
ATOM 3165 C CA . THR A 1 411 ? 24.551 -39.567 -22.600 1.00 91.62 411 THR A CA 1
ATOM 3166 C C . THR A 1 411 ? 25.942 -39.039 -22.927 1.00 91.62 411 THR A C 1
ATOM 3168 O O . THR A 1 411 ? 26.403 -39.132 -24.064 1.00 91.62 411 THR A O 1
ATOM 3171 N N . VAL A 1 412 ? 26.614 -38.495 -21.912 1.00 93.12 412 VAL A N 1
ATOM 3172 C CA . VAL A 1 412 ? 28.009 -38.048 -21.979 1.00 93.12 412 VAL A CA 1
ATOM 3173 C C . VAL A 1 412 ? 28.802 -38.839 -20.943 1.00 93.12 412 VAL A C 1
ATOM 3175 O O . VAL A 1 412 ? 28.451 -38.831 -19.766 1.00 93.12 412 VAL A O 1
ATOM 3178 N N . VAL A 1 413 ? 29.862 -39.525 -21.374 1.00 92.25 413 VAL A N 1
ATOM 3179 C CA . VAL A 1 413 ? 30.799 -40.212 -20.471 1.00 92.25 413 VAL A CA 1
ATOM 3180 C C . VAL A 1 413 ? 31.842 -39.198 -20.004 1.00 92.25 413 VAL A C 1
ATOM 3182 O O . VAL A 1 413 ? 32.532 -38.602 -20.829 1.00 92.25 413 VAL A O 1
ATOM 3185 N N . ILE A 1 414 ? 31.935 -38.974 -18.690 1.00 91.31 414 ILE A N 1
ATOM 3186 C CA . ILE A 1 414 ? 32.902 -38.052 -18.078 1.00 91.31 414 ILE A CA 1
ATOM 3187 C C . ILE A 1 414 ? 33.875 -38.873 -17.223 1.00 91.31 414 ILE A C 1
ATOM 3189 O O . ILE A 1 414 ? 33.523 -39.280 -16.119 1.00 91.31 414 ILE A O 1
ATOM 3193 N N . GLY A 1 415 ? 35.092 -39.069 -17.737 1.00 82.38 415 GLY A N 1
ATOM 3194 C CA . GLY A 1 415 ? 36.182 -39.802 -17.082 1.00 82.38 415 GLY A CA 1
ATOM 3195 C C . GLY A 1 415 ? 36.301 -41.261 -17.536 1.00 82.38 415 GLY A C 1
ATOM 3196 O O . GLY A 1 415 ? 35.348 -42.027 -17.410 1.00 82.38 415 GLY A O 1
ATOM 3197 N N . GLU A 1 416 ? 37.486 -41.615 -18.043 1.00 56.56 416 GLU A N 1
ATOM 3198 C CA . GLU A 1 416 ? 38.088 -42.946 -17.863 1.00 56.56 416 GLU A CA 1
ATOM 3199 C C . GLU A 1 416 ? 39.015 -42.905 -16.645 1.00 56.56 416 GLU A C 1
ATOM 3201 O O . GLU A 1 416 ? 39.680 -41.853 -16.461 1.00 56.56 416 GLU A O 1
#

Radius of gyration: 31.91 Å; Cα contacts (8 Å, |Δi|>4): 455; chains: 1; bounding box: 65×69×118 Å

Foldseek 3Di:
DDDPPPVVVVVVVVVVVVPDDPPPPPDPPPPVVLLADQWDWADAPDDPDDDDFATFTDSRVVVCVVVVNPPVLFFDDDPLWTQPHGPDDPDGDDPCSCLVSQQVVQVVCVVVVHDGADHPVPSQSGTPVDDPDSPPFFAAFDPWLQNVLVQQPDPPQDAPDPVDPTNLNSQFWDADPVVRDTDDDALFGDDLCLQAPCCDDDSHHHPVSSCCVRQLRVQVSCVVVVHDHQDNHSCCRTGPVNSVVPDGDPDRPQDDRPDAQKAWAFAWPDPDPAIFTPFQIFIGRVNVVSVVDRDCCLQVVNGNDDPCVQAHQQGDVSVPRNHPCCQADPACRSNHVNNVVLVVCCPPVRCVVSVPDDPDDDDPVNVCVGSPHDPPDDDPDPVVSSVSSVVRVVPPDPDDDDDDPVPPDPDDDDDD